Protein AF-A0A936DSY9-F1 (afdb_monomer_lite)

Structure (mmCIF, N/CA/C/O backbone):
data_AF-A0A936DSY9-F1
#
_entry.id   AF-A0A936DSY9-F1
#
loop_
_atom_site.group_PDB
_atom_site.id
_atom_site.type_symbol
_atom_site.label_atom_id
_at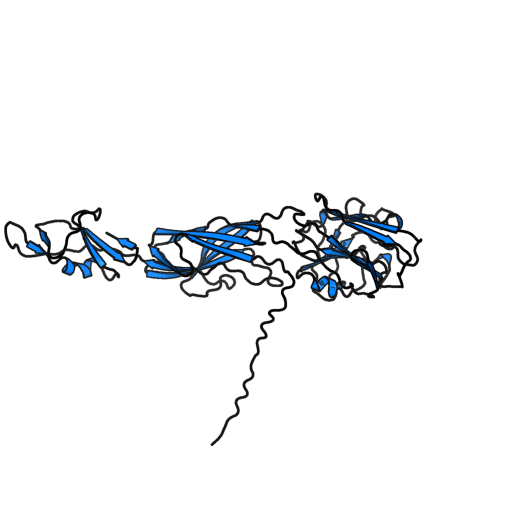om_site.label_alt_id
_atom_site.label_comp_id
_atom_site.label_asym_id
_atom_site.label_entity_id
_atom_site.label_seq_id
_atom_site.pdbx_PDB_ins_code
_atom_site.Cartn_x
_atom_site.Cartn_y
_atom_site.Cartn_z
_atom_site.occupancy
_atom_site.B_iso_or_equiv
_atom_site.auth_seq_id
_atom_site.auth_comp_id
_atom_site.auth_asym_id
_atom_site.auth_atom_id
_atom_site.pdbx_PDB_model_num
ATOM 1 N N . MET A 1 1 ? 19.346 -49.572 32.096 1.00 41.59 1 MET A N 1
ATOM 2 C CA . MET A 1 1 ? 20.393 -48.886 31.308 1.00 41.59 1 MET A CA 1
ATOM 3 C C . MET A 1 1 ? 20.051 -49.030 29.837 1.00 41.59 1 MET A C 1
ATOM 5 O O . MET A 1 1 ? 20.221 -50.113 29.309 1.00 41.59 1 MET A O 1
ATOM 9 N N . ASN A 1 2 ? 19.496 -47.989 29.218 1.00 27.02 2 ASN A N 1
ATOM 10 C CA . ASN A 1 2 ? 19.460 -47.823 27.763 1.00 27.02 2 ASN A CA 1
ATOM 11 C C . ASN A 1 2 ? 19.141 -46.353 27.474 1.00 27.02 2 ASN A C 1
ATOM 13 O O . ASN A 1 2 ? 18.031 -45.888 27.719 1.00 27.02 2 ASN A O 1
ATOM 17 N N . LYS A 1 3 ? 20.162 -45.613 27.033 1.00 30.84 3 LYS A N 1
ATOM 18 C CA . LYS A 1 3 ? 20.042 -44.247 26.521 1.00 30.84 3 LYS A CA 1
ATOM 19 C C . LYS A 1 3 ? 19.542 -44.349 25.081 1.00 30.84 3 LYS A C 1
ATOM 21 O O . LYS A 1 3 ? 20.312 -44.704 24.194 1.00 30.84 3 LYS A O 1
ATOM 26 N N . ALA A 1 4 ? 18.264 -44.059 24.860 1.00 30.30 4 ALA A N 1
ATOM 27 C CA . ALA A 1 4 ? 17.737 -43.843 23.520 1.00 30.30 4 ALA A CA 1
ATOM 28 C C . ALA A 1 4 ? 18.058 -42.402 23.097 1.00 30.30 4 ALA A C 1
ATOM 30 O O . ALA A 1 4 ? 17.577 -41.435 23.682 1.00 30.30 4 ALA A O 1
ATOM 31 N N . SER A 1 5 ? 18.941 -42.297 22.109 1.00 33.62 5 SER A N 1
ATOM 32 C CA . SER A 1 5 ? 19.275 -41.085 21.368 1.00 33.62 5 SER A CA 1
ATOM 33 C C . SER A 1 5 ? 18.053 -40.625 20.572 1.00 33.62 5 SER A C 1
ATOM 35 O O . SER A 1 5 ? 17.686 -41.264 19.587 1.00 33.62 5 SER A O 1
ATOM 37 N N . LEU A 1 6 ? 17.421 -39.527 20.994 1.00 28.02 6 LEU A N 1
ATOM 38 C CA . LEU A 1 6 ? 16.444 -38.814 20.179 1.00 28.02 6 LEU A CA 1
ATOM 39 C C . LEU A 1 6 ? 17.158 -37.622 19.539 1.00 28.02 6 LEU A C 1
ATOM 41 O O . LEU A 1 6 ? 17.503 -36.643 20.200 1.00 28.02 6 LEU A O 1
ATOM 45 N N . ARG A 1 7 ? 17.446 -37.760 18.242 1.00 30.64 7 ARG A N 1
ATOM 46 C CA . ARG A 1 7 ? 18.032 -36.718 17.400 1.00 30.64 7 ARG A CA 1
ATOM 47 C C . ARG A 1 7 ? 17.048 -35.556 17.282 1.00 30.64 7 ARG A C 1
ATOM 49 O O . ARG A 1 7 ? 16.055 -35.652 16.564 1.00 30.64 7 ARG A O 1
ATOM 56 N N . LEU A 1 8 ? 17.363 -34.471 17.981 1.00 27.38 8 LEU A N 1
ATOM 57 C CA . LEU A 1 8 ? 16.719 -33.170 17.874 1.00 27.38 8 LEU A CA 1
ATOM 58 C C . LEU A 1 8 ? 16.980 -32.611 16.463 1.00 27.38 8 LEU A C 1
ATOM 60 O O . LEU A 1 8 ? 18.013 -31.997 16.209 1.00 27.38 8 LEU A O 1
ATOM 64 N N . HIS A 1 9 ? 16.071 -32.871 15.523 1.00 28.95 9 HIS A N 1
ATOM 65 C CA . HIS A 1 9 ? 16.016 -32.114 14.275 1.00 28.95 9 HIS A CA 1
ATOM 66 C C . HIS A 1 9 ? 15.404 -30.759 14.617 1.00 28.95 9 HIS A C 1
ATOM 68 O O . HIS A 1 9 ? 14.187 -30.586 14.610 1.00 28.95 9 HIS A O 1
ATOM 74 N N . GLY A 1 10 ? 16.271 -29.822 15.000 1.00 27.38 10 GLY A N 1
ATOM 75 C CA . GLY A 1 10 ? 15.925 -28.415 15.080 1.00 27.38 10 GLY A CA 1
ATOM 76 C C . GLY A 1 10 ? 15.541 -27.939 13.687 1.00 27.38 10 GLY A C 1
ATOM 77 O O . GLY A 1 10 ? 16.406 -27.712 12.845 1.00 27.38 10 GLY A O 1
ATOM 78 N N . VAL A 1 11 ? 14.239 -27.810 13.445 1.00 31.84 11 VAL A N 1
ATOM 79 C CA . VAL A 1 11 ? 13.719 -26.967 12.372 1.00 31.84 11 VAL A CA 1
ATOM 80 C C . VAL A 1 11 ? 14.022 -25.538 12.805 1.00 31.84 11 VAL A C 1
ATOM 82 O O . VAL A 1 11 ? 13.251 -24.896 13.512 1.00 31.84 11 VAL A O 1
ATOM 85 N N . LEU A 1 12 ? 15.219 -25.080 12.446 1.00 28.94 12 LEU A N 1
ATOM 86 C CA . LEU A 1 12 ? 15.565 -23.673 12.423 1.00 28.94 12 LEU A CA 1
ATOM 87 C C . LEU A 1 12 ? 14.699 -23.067 11.315 1.00 28.94 12 LEU A C 1
ATOM 89 O O . LEU A 1 12 ? 15.080 -23.069 10.146 1.00 28.94 12 LEU A O 1
ATOM 93 N N . LEU A 1 13 ? 13.490 -22.629 11.671 1.00 31.45 13 LEU A N 1
ATOM 94 C CA . LEU A 1 13 ? 12.729 -21.711 10.841 1.00 31.45 13 LEU A CA 1
ATOM 95 C C . LEU A 1 13 ? 13.566 -20.434 10.819 1.00 31.45 13 LEU A C 1
ATOM 97 O O . LEU A 1 13 ? 13.532 -19.633 11.752 1.00 31.45 13 LEU A O 1
ATOM 101 N N . ALA A 1 14 ? 14.430 -20.334 9.812 1.00 30.66 14 ALA A N 1
ATOM 102 C CA . ALA A 1 14 ? 15.178 -19.135 9.524 1.00 30.66 14 ALA A CA 1
ATOM 103 C C . ALA A 1 14 ? 14.141 -18.036 9.304 1.00 30.66 14 ALA A C 1
ATOM 105 O O . ALA A 1 14 ? 13.498 -17.964 8.258 1.00 30.66 14 ALA A O 1
ATOM 106 N N . MET A 1 15 ? 13.952 -17.215 10.334 1.00 35.59 15 MET A N 1
ATOM 107 C CA . MET A 1 15 ? 13.398 -15.886 10.201 1.00 35.59 15 MET A CA 1
ATOM 108 C C . MET A 1 15 ? 14.385 -15.142 9.305 1.00 35.59 15 MET A C 1
ATOM 110 O O . MET A 1 15 ? 15.355 -14.542 9.764 1.00 35.59 15 MET A O 1
ATOM 114 N N . LEU A 1 16 ? 14.176 -15.280 7.998 1.00 33.53 16 LEU A N 1
ATOM 115 C CA . LEU A 1 16 ? 14.675 -14.371 6.987 1.00 33.53 16 LEU A CA 1
ATOM 116 C C . LEU A 1 16 ? 13.993 -13.031 7.268 1.00 33.53 16 LEU A C 1
ATOM 118 O O . LEU A 1 16 ? 13.061 -12.624 6.590 1.00 33.53 16 LEU A O 1
ATOM 122 N N . CYS A 1 17 ? 14.482 -12.331 8.290 1.00 34.50 17 CYS A N 1
ATOM 123 C CA . CYS A 1 17 ? 14.543 -10.883 8.259 1.00 34.50 17 CYS A CA 1
ATOM 124 C C . CYS A 1 17 ? 15.627 -10.550 7.225 1.00 34.50 17 CYS A C 1
ATOM 126 O O . CYS A 1 17 ? 16.762 -10.202 7.549 1.00 34.50 17 CYS A O 1
ATOM 128 N N . SER A 1 18 ? 15.323 -10.832 5.957 1.00 33.12 18 SER A N 1
ATOM 129 C CA . SER A 1 18 ? 16.120 -10.368 4.840 1.00 33.12 18 SER A CA 1
ATOM 130 C C . SER A 1 18 ? 15.945 -8.864 4.832 1.00 33.12 18 SER A C 1
ATOM 132 O O . SER A 1 18 ? 14.832 -8.394 4.610 1.00 33.12 18 SER A O 1
ATOM 134 N N . LEU A 1 19 ? 17.028 -8.162 5.175 1.00 34.31 19 LEU A N 1
ATOM 135 C CA . LEU A 1 19 ? 17.353 -6.798 4.762 1.00 34.31 19 LEU A CA 1
ATOM 136 C C . LEU A 1 19 ? 16.229 -6.200 3.922 1.00 34.31 19 LEU A C 1
ATOM 138 O O . LEU A 1 19 ? 16.101 -6.553 2.750 1.00 34.31 19 LEU A O 1
ATOM 142 N N . ALA A 1 20 ? 15.390 -5.377 4.551 1.00 36.66 20 ALA A N 1
ATOM 143 C CA . ALA A 1 20 ? 14.335 -4.663 3.863 1.00 36.66 20 ALA A CA 1
ATOM 144 C C . ALA A 1 20 ? 14.979 -3.878 2.714 1.00 36.66 20 ALA A C 1
ATOM 146 O O . ALA A 1 20 ? 15.530 -2.795 2.906 1.00 36.66 20 ALA A O 1
ATOM 147 N N . VAL A 1 21 ? 14.913 -4.434 1.501 1.00 43.06 21 VAL A N 1
ATOM 148 C CA . VAL A 1 21 ? 14.758 -3.617 0.301 1.00 43.06 21 VAL A CA 1
ATOM 149 C C . VAL A 1 21 ? 13.649 -2.649 0.681 1.00 43.06 21 VAL A C 1
ATOM 151 O O . VAL A 1 21 ? 12.639 -3.115 1.206 1.00 43.06 21 VAL A O 1
ATOM 154 N N . ASN A 1 22 ? 13.882 -1.339 0.552 1.00 47.81 22 ASN A N 1
ATOM 155 C CA . ASN A 1 22 ? 12.939 -0.276 0.910 1.00 47.81 22 ASN A CA 1
ATOM 156 C C . ASN A 1 22 ? 11.610 -0.496 0.169 1.00 47.81 22 ASN A C 1
ATOM 158 O O . ASN A 1 22 ? 11.364 0.128 -0.855 1.00 47.81 22 ASN A O 1
ATOM 162 N N . ALA A 1 23 ? 10.786 -1.433 0.620 1.00 52.22 23 ALA A N 1
ATOM 163 C CA . ALA A 1 23 ? 9.536 -1.805 0.004 1.00 52.22 23 ALA A CA 1
ATOM 164 C C . ALA A 1 23 ? 8.496 -0.801 0.484 1.00 52.22 23 ALA A C 1
ATOM 166 O O . ALA A 1 23 ? 8.437 -0.463 1.665 1.00 52.22 23 ALA A O 1
ATOM 167 N N . GLN A 1 24 ? 7.687 -0.302 -0.446 1.00 72.69 24 GLN A N 1
ATOM 168 C CA . GLN A 1 24 ? 6.546 0.541 -0.124 1.00 72.69 24 GLN A CA 1
ATOM 169 C C . GLN A 1 24 ? 5.427 -0.333 0.445 1.00 72.69 24 GLN A C 1
ATOM 171 O O . GLN A 1 24 ? 4.470 -0.676 -0.252 1.00 72.69 24 GLN A O 1
ATOM 176 N N . CYS A 1 25 ? 5.581 -0.742 1.697 1.00 86.44 25 CYS A N 1
ATOM 177 C CA . CYS A 1 25 ? 4.521 -1.426 2.406 1.00 86.44 25 CYS A CA 1
ATOM 178 C C . CYS A 1 25 ? 3.655 -0.420 3.154 1.00 86.44 25 CYS A C 1
ATOM 180 O O . CYS A 1 25 ? 4.200 0.501 3.766 1.00 86.44 25 CYS A O 1
ATOM 182 N N . PRO A 1 26 ? 2.318 -0.567 3.080 1.00 92.00 26 PRO A N 1
ATOM 183 C CA . PRO A 1 26 ? 1.427 0.143 3.978 1.00 92.00 26 PRO A CA 1
ATOM 184 C C . PRO A 1 26 ? 1.888 -0.070 5.417 1.00 92.00 26 PRO A C 1
ATOM 186 O O . PRO A 1 26 ? 2.198 -1.196 5.789 1.00 92.00 26 PRO A O 1
ATOM 189 N N . ASP A 1 27 ? 1.922 0.995 6.203 1.00 92.06 27 ASP A N 1
ATOM 190 C CA . ASP A 1 27 ? 2.411 0.957 7.578 1.00 92.06 27 ASP A CA 1
ATOM 191 C C . ASP A 1 27 ? 1.460 1.747 8.476 1.00 92.06 27 ASP A C 1
ATOM 193 O O . ASP A 1 27 ? 1.184 2.928 8.227 1.00 92.06 27 ASP A O 1
ATOM 197 N N . ILE A 1 28 ? 0.925 1.098 9.509 1.00 94.00 28 ILE A N 1
ATOM 198 C CA . ILE A 1 28 ? 0.109 1.751 10.533 1.00 94.00 28 ILE A CA 1
ATOM 199 C C . ILE A 1 28 ? 1.048 2.227 11.639 1.00 94.00 28 ILE A C 1
ATOM 201 O O . ILE A 1 28 ? 1.514 1.455 12.468 1.00 94.00 28 ILE A O 1
ATOM 205 N N . THR A 1 29 ? 1.277 3.535 11.691 1.00 93.44 29 THR A N 1
ATOM 206 C CA . THR A 1 29 ? 2.273 4.124 12.595 1.00 93.44 29 THR A CA 1
ATOM 207 C C . THR A 1 29 ? 1.708 4.541 13.945 1.00 93.44 29 THR A C 1
ATOM 209 O O . THR A 1 29 ? 2.458 4.736 14.899 1.00 93.44 29 THR A O 1
ATOM 212 N N . GLU A 1 30 ? 0.391 4.726 14.044 1.00 93.62 30 GLU A N 1
ATOM 213 C CA . GLU A 1 30 ? -0.257 5.135 15.287 1.00 93.62 30 GLU A CA 1
ATOM 214 C C . GLU A 1 30 ? -1.706 4.644 15.337 1.00 93.62 30 GLU A C 1
ATOM 216 O O . GLU A 1 30 ? -2.474 4.879 14.404 1.00 93.62 30 GLU A O 1
ATOM 221 N N . THR A 1 31 ? -2.096 4.045 16.466 1.00 95.75 31 THR A N 1
ATOM 222 C CA . THR A 1 31 ? -3.494 3.777 16.834 1.00 95.75 31 THR A CA 1
ATOM 223 C C . THR A 1 31 ? -3.786 4.430 18.185 1.00 95.75 31 THR A C 1
ATOM 225 O O . THR A 1 31 ? -3.015 4.291 19.132 1.00 95.75 31 THR A O 1
ATOM 228 N N . LYS A 1 32 ? -4.904 5.150 18.292 1.00 96.62 32 LYS A N 1
ATOM 229 C CA . LYS A 1 32 ? -5.374 5.794 19.525 1.00 96.62 32 LYS A CA 1
ATOM 230 C C . LYS A 1 32 ? -6.838 5.486 19.763 1.00 96.62 32 LYS A C 1
ATOM 232 O O . LYS A 1 32 ? -7.622 5.403 18.823 1.00 96.62 32 LYS A O 1
ATOM 237 N N . THR A 1 33 ? -7.210 5.393 21.033 1.00 98.12 33 THR A N 1
ATOM 238 C CA . THR A 1 33 ? -8.585 5.125 21.459 1.00 98.12 33 THR A CA 1
ATOM 239 C C . THR A 1 33 ? -9.084 6.192 22.426 1.00 98.12 33 THR A C 1
ATOM 241 O O . THR A 1 33 ? -8.315 6.764 23.200 1.00 98.12 33 THR A O 1
ATOM 244 N N . THR A 1 34 ? -10.380 6.496 22.360 1.00 97.31 34 THR A N 1
ATOM 245 C CA . THR A 1 34 ? -11.088 7.307 23.356 1.00 97.31 34 THR A CA 1
ATOM 246 C C . THR A 1 34 ? -12.370 6.578 23.779 1.00 97.31 34 THR A C 1
ATOM 248 O O . THR A 1 34 ? -13.248 6.393 22.932 1.00 97.31 34 THR A O 1
ATOM 251 N N . PRO A 1 35 ? -12.503 6.168 25.058 1.00 96.38 35 PRO A N 1
ATOM 252 C CA . PRO A 1 35 ? -11.491 6.247 26.126 1.00 96.38 35 PRO A CA 1
ATOM 253 C C . PRO A 1 35 ? -10.228 5.426 25.802 1.00 96.38 35 PRO A C 1
ATOM 255 O O . PRO A 1 35 ? -10.233 4.636 24.862 1.00 96.38 35 PRO A O 1
ATOM 258 N N . ASN A 1 3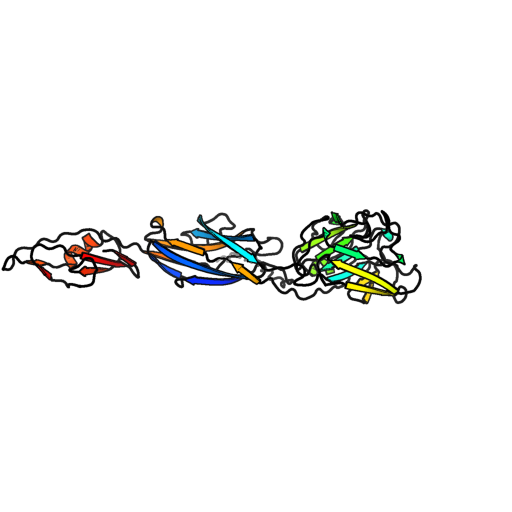6 ? -9.133 5.639 26.544 1.00 96.31 36 ASN A N 1
ATOM 259 C CA . ASN A 1 36 ? -7.889 4.907 26.290 1.00 96.31 36 ASN A CA 1
ATOM 260 C C . ASN A 1 36 ? -8.050 3.425 26.666 1.00 96.31 36 ASN A C 1
ATOM 262 O O . ASN A 1 36 ? -8.157 3.085 27.843 1.00 96.31 36 ASN A O 1
ATOM 266 N N . CYS A 1 37 ? -8.051 2.574 25.649 1.00 95.31 37 CYS A N 1
ATOM 267 C CA . CYS A 1 37 ? -8.290 1.138 25.708 1.00 95.31 37 CYS A CA 1
ATOM 268 C C . CYS A 1 37 ? -7.141 0.321 25.116 1.00 95.31 37 CYS A C 1
ATOM 270 O O . CYS A 1 37 ? -7.332 -0.846 24.796 1.00 95.31 37 CYS A O 1
ATOM 272 N N . IL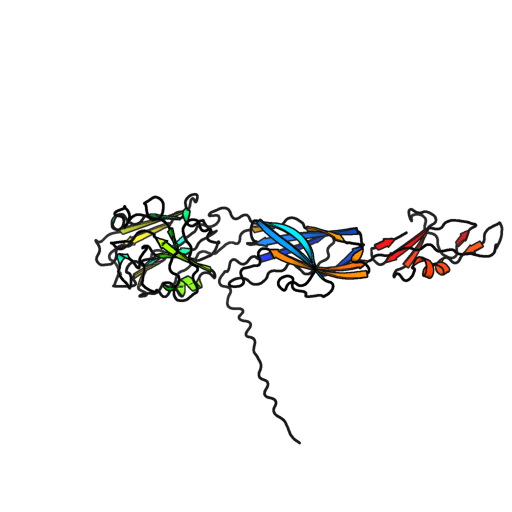E A 1 38 ? -5.954 0.912 24.956 1.00 92.94 38 ILE A N 1
ATOM 273 C CA . ILE A 1 38 ? -4.764 0.192 24.491 1.00 92.94 38 ILE A CA 1
ATOM 274 C C . ILE A 1 38 ? -3.857 -0.089 25.705 1.00 92.94 38 ILE A C 1
ATOM 276 O O . ILE A 1 38 ? -3.405 0.865 26.344 1.00 92.94 38 ILE A O 1
ATOM 280 N N . PRO A 1 39 ? -3.583 -1.365 26.053 1.00 92.50 39 PRO A N 1
ATOM 281 C CA . PRO A 1 39 ? -4.077 -2.582 25.397 1.00 92.50 39 PRO A CA 1
ATOM 282 C C . PRO A 1 39 ? -5.480 -3.008 25.861 1.00 92.50 39 PRO A C 1
ATOM 284 O O . PRO A 1 39 ? -6.090 -3.861 25.220 1.00 92.50 39 PRO A O 1
ATOM 287 N N . SER A 1 40 ? -5.991 -2.463 26.975 1.00 96.06 40 SER A N 1
ATOM 288 C CA . SER A 1 40 ? -7.314 -2.841 27.475 1.00 96.06 40 SER A CA 1
ATOM 289 C C . SER A 1 40 ? -8.040 -1.768 28.280 1.00 96.06 40 SER A C 1
ATOM 291 O O . SER A 1 40 ? -7.398 -0.949 28.936 1.00 96.06 40 SER A O 1
ATOM 293 N N . CYS A 1 41 ? -9.372 -1.835 28.316 1.00 95.50 41 CYS A N 1
ATOM 294 C CA . CYS A 1 41 ? -10.219 -1.042 29.214 1.00 95.50 41 CYS A CA 1
ATOM 295 C C . CYS A 1 41 ? -11.524 -1.775 29.574 1.00 95.50 41 CYS A C 1
ATOM 297 O O . CYS A 1 41 ? -11.846 -2.830 29.026 1.00 95.50 41 CYS A O 1
ATOM 299 N N . GLU A 1 42 ? -12.294 -1.181 30.484 1.00 95.19 42 GLU A N 1
ATOM 300 C CA . GLU A 1 42 ? -13.666 -1.584 30.788 1.00 95.19 42 GLU A CA 1
ATOM 301 C C . GLU A 1 42 ? -14.656 -0.596 30.154 1.00 95.19 42 GLU A C 1
ATOM 303 O O . GLU A 1 42 ? -14.433 0.615 30.199 1.00 95.19 42 GLU A O 1
ATOM 308 N N . LEU A 1 43 ? -15.740 -1.106 29.561 1.00 95.44 43 LEU A N 1
ATOM 309 C CA . LEU A 1 43 ? -16.809 -0.307 28.958 1.00 95.44 43 LEU A CA 1
ATOM 310 C C . LEU A 1 43 ? -18.187 -0.843 29.348 1.00 95.44 43 LEU A C 1
ATOM 312 O O . LEU A 1 43 ? -18.373 -2.034 29.582 1.00 95.44 43 LEU A O 1
ATOM 316 N N . CYS A 1 44 ? -19.182 0.038 29.346 1.00 93.81 44 CYS A N 1
ATOM 317 C CA . CYS A 1 44 ? -20.573 -0.338 29.576 1.00 93.81 44 CYS A CA 1
ATOM 318 C C . CYS A 1 44 ? -21.297 -0.614 28.257 1.00 93.81 44 CYS A C 1
ATOM 320 O O . CYS A 1 44 ? -20.959 -0.027 27.224 1.00 93.81 44 CYS A O 1
ATOM 322 N N . SER A 1 45 ? -22.360 -1.421 28.291 1.00 92.31 45 SER A N 1
ATOM 323 C CA . SER A 1 45 ? -23.325 -1.459 27.181 1.00 92.31 45 SER A CA 1
ATOM 324 C C . SER A 1 45 ? -23.853 -0.051 26.872 1.00 92.31 45 SER A C 1
ATOM 326 O O . SER A 1 45 ? -24.176 0.718 27.777 1.00 92.31 45 SER A O 1
ATOM 328 N N . GLY A 1 46 ? -23.920 0.303 25.587 1.00 92.81 46 GLY A N 1
ATOM 329 C CA . GLY A 1 46 ? -24.249 1.652 25.115 1.00 92.81 46 GLY A CA 1
ATOM 330 C C . GLY A 1 46 ? -23.101 2.665 25.221 1.00 92.81 46 GLY A C 1
ATOM 331 O O . GLY A 1 46 ? -23.222 3.775 24.699 1.00 92.81 46 GLY A O 1
ATOM 332 N N . GLY A 1 47 ? -21.980 2.296 25.851 1.00 94.69 47 GLY A N 1
ATOM 333 C CA . GLY A 1 47 ? -20.749 3.080 25.850 1.00 94.69 47 GLY A CA 1
ATOM 334 C C . GLY A 1 47 ? -20.192 3.252 24.437 1.00 94.69 47 GLY A C 1
ATOM 335 O O . GLY A 1 47 ? -20.481 2.460 23.537 1.00 94.69 47 GLY A O 1
ATOM 336 N N . LYS A 1 48 ? -19.393 4.301 24.233 1.00 96.06 48 LYS A N 1
ATOM 337 C CA . LYS A 1 48 ? -18.772 4.604 22.940 1.00 96.06 48 LYS A CA 1
ATOM 338 C C . LYS A 1 48 ? -17.270 4.356 22.994 1.00 96.06 48 LYS A C 1
ATOM 340 O O . LYS A 1 48 ? -16.616 4.775 23.944 1.00 96.06 48 LYS A O 1
ATOM 345 N N . LEU A 1 49 ? -16.751 3.727 21.948 1.00 97.62 49 LEU A N 1
ATOM 346 C CA . LEU A 1 49 ? -15.332 3.587 21.660 1.00 97.62 49 LEU A CA 1
ATOM 347 C C . LEU A 1 49 ? -15.044 4.314 20.347 1.00 97.62 49 LEU A C 1
ATOM 349 O O . LEU A 1 49 ? -15.596 3.959 19.308 1.00 97.62 49 LEU A O 1
ATOM 353 N N . ASN A 1 50 ? -14.184 5.323 20.403 1.00 98.25 50 ASN A N 1
ATOM 354 C CA . ASN A 1 50 ? -13.651 5.990 19.223 1.00 98.25 50 ASN A CA 1
ATOM 355 C C . ASN A 1 50 ? -12.221 5.498 18.968 1.00 98.25 50 ASN A C 1
ATOM 357 O O . ASN A 1 50 ? -11.405 5.518 19.890 1.00 98.25 50 ASN A O 1
ATOM 361 N N . ILE A 1 51 ? -11.912 5.072 17.742 1.00 98.12 51 ILE A N 1
ATOM 362 C CA . ILE A 1 51 ? -10.563 4.677 17.315 1.00 98.12 51 ILE A CA 1
ATOM 363 C C . ILE A 1 51 ? -10.088 5.641 16.229 1.00 98.12 51 ILE A C 1
ATOM 365 O O . ILE A 1 51 ? -10.767 5.849 15.225 1.00 98.12 51 ILE A O 1
ATOM 369 N N . THR A 1 52 ? -8.904 6.216 16.409 1.00 97.38 52 THR A N 1
ATOM 370 C CA . THR A 1 52 ? -8.229 7.042 15.401 1.00 97.38 52 THR A CA 1
ATOM 371 C C . THR A 1 52 ? -6.886 6.430 15.056 1.00 97.38 52 THR A C 1
ATOM 373 O O . THR A 1 52 ? -6.242 5.816 15.905 1.00 97.38 52 THR A O 1
ATOM 376 N N . LEU A 1 53 ? -6.463 6.588 13.806 1.00 94.88 53 LEU A N 1
ATOM 377 C CA . LEU A 1 53 ? -5.198 6.038 13.344 1.00 94.88 53 LEU A CA 1
ATOM 378 C C . LEU A 1 53 ? -4.543 6.910 12.278 1.00 94.88 53 LEU A C 1
ATOM 380 O O . LEU A 1 53 ? -5.196 7.709 11.598 1.00 94.88 53 LEU A O 1
ATOM 384 N N . LYS A 1 54 ? -3.232 6.738 12.149 1.00 92.88 54 LYS A N 1
ATOM 385 C CA . LYS A 1 54 ? -2.405 7.320 11.094 1.00 92.88 54 LYS A CA 1
ATOM 386 C C . LYS A 1 54 ? -1.493 6.243 10.534 1.00 92.88 54 LYS A C 1
ATOM 388 O O . LYS A 1 54 ? -1.204 5.251 11.200 1.00 92.88 54 LYS A O 1
ATOM 393 N N . GLY A 1 55 ? -1.043 6.459 9.310 1.00 94.44 55 GLY A N 1
ATOM 394 C CA . GLY A 1 55 ? -0.134 5.537 8.659 1.00 94.44 55 GLY A CA 1
ATOM 395 C C . GLY A 1 55 ? 0.548 6.152 7.457 1.00 94.44 55 GLY A C 1
ATOM 396 O O . GLY A 1 55 ? 0.337 7.322 7.126 1.00 94.44 55 GLY A O 1
ATOM 397 N N . ASN A 1 56 ? 1.352 5.333 6.803 1.00 93.38 56 ASN A N 1
ATOM 398 C CA . ASN A 1 56 ? 2.064 5.661 5.587 1.00 93.38 56 ASN A CA 1
ATOM 399 C C . ASN A 1 56 ? 1.705 4.656 4.493 1.00 93.38 56 ASN A C 1
ATOM 401 O O . ASN A 1 56 ? 1.490 3.484 4.781 1.00 93.38 56 ASN A O 1
ATOM 405 N N . ASP A 1 57 ? 1.610 5.128 3.249 1.00 92.69 57 ASP A N 1
ATOM 406 C CA . ASP A 1 57 ? 1.303 4.324 2.060 1.00 92.69 57 ASP A CA 1
ATOM 407 C C . ASP A 1 57 ? 0.084 3.398 2.203 1.00 92.69 57 ASP A C 1
ATOM 409 O O . ASP A 1 57 ? -0.027 2.376 1.527 1.00 92.69 57 ASP A O 1
ATOM 413 N N . LEU A 1 58 ? -0.876 3.777 3.050 1.00 93.94 58 LEU A N 1
ATOM 414 C CA . LEU A 1 58 ? -2.139 3.065 3.142 1.00 93.94 58 LEU A CA 1
ATOM 415 C C . LEU A 1 58 ? -2.887 3.209 1.801 1.00 93.94 58 LEU A C 1
ATOM 417 O O . LEU A 1 58 ? -2.755 4.240 1.128 1.00 93.94 58 LEU A O 1
ATOM 421 N N . PRO A 1 59 ? -3.679 2.213 1.372 1.00 92.19 59 PRO A N 1
ATOM 422 C CA . PRO A 1 59 ? -4.332 2.249 0.069 1.00 92.19 59 PRO A CA 1
ATOM 423 C C . PRO A 1 59 ? -5.348 3.398 0.003 1.00 92.19 59 PRO A C 1
ATOM 425 O O . PRO A 1 59 ? -6.358 3.386 0.706 1.00 92.19 59 PRO A O 1
ATOM 428 N N . HIS A 1 60 ? -5.095 4.392 -0.856 1.00 92.06 60 HIS A N 1
ATOM 429 C CA . HIS A 1 60 ? -6.035 5.489 -1.107 1.00 92.06 60 HIS A CA 1
ATOM 430 C C . HIS A 1 60 ? -7.386 4.931 -1.590 1.00 92.06 60 HIS A C 1
ATOM 432 O O . HIS A 1 60 ? -7.409 4.045 -2.442 1.00 92.06 60 HIS A O 1
ATOM 438 N N . ASN A 1 61 ? -8.503 5.437 -1.053 1.00 93.25 61 ASN A N 1
ATOM 439 C CA . ASN A 1 61 ? -9.861 4.895 -1.251 1.00 93.25 61 ASN A CA 1
ATOM 440 C C . ASN A 1 61 ? -10.075 3.460 -0.728 1.00 93.25 61 ASN A C 1
ATOM 442 O O . ASN A 1 61 ? -11.150 2.887 -0.918 1.00 93.25 61 ASN A O 1
ATOM 446 N N . GLY A 1 62 ? -9.083 2.890 -0.043 1.00 95.94 62 GLY A N 1
ATOM 447 C CA . GLY A 1 62 ? -9.232 1.682 0.751 1.00 95.94 62 GLY A CA 1
ATOM 448 C C . GLY A 1 62 ? -9.934 1.952 2.081 1.00 95.94 62 GLY A C 1
ATOM 449 O O . GLY A 1 62 ? -10.423 3.052 2.366 1.00 95.94 62 GLY A O 1
ATOM 450 N N . LYS A 1 63 ? -9.983 0.920 2.917 1.00 98.00 63 LYS A N 1
ATOM 451 C CA . LYS A 1 63 ? -10.627 0.929 4.225 1.00 98.00 63 LYS A CA 1
ATOM 452 C C . LYS A 1 63 ? -9.766 0.258 5.281 1.00 98.00 63 LYS A C 1
ATOM 454 O O . LYS A 1 63 ? -8.990 -0.643 4.975 1.00 98.00 63 LYS A O 1
ATOM 459 N N . ILE A 1 64 ? -9.977 0.661 6.529 1.00 98.38 64 ILE A N 1
ATOM 460 C CA . ILE A 1 64 ? -9.708 -0.205 7.675 1.00 98.38 64 ILE A CA 1
ATOM 461 C C . ILE A 1 64 ? -11.014 -0.899 8.015 1.00 98.38 64 ILE A C 1
ATOM 463 O O . ILE A 1 64 ? -12.008 -0.233 8.310 1.00 98.38 64 ILE A O 1
ATOM 467 N N . ASP A 1 65 ? -11.013 -2.223 7.957 1.00 98.56 65 ASP A N 1
ATOM 468 C CA . ASP A 1 65 ? -12.126 -3.051 8.395 1.00 98.56 65 ASP A CA 1
ATOM 469 C C . ASP A 1 65 ? -11.845 -3.532 9.819 1.00 98.56 65 ASP A C 1
ATOM 471 O O . ASP A 1 65 ? -10.863 -4.233 10.052 1.00 98.56 65 ASP A O 1
ATOM 475 N N . TYR A 1 66 ? -12.704 -3.155 10.764 1.00 98.62 66 TYR A N 1
ATOM 476 C CA . TYR A 1 66 ? -12.595 -3.571 12.159 1.00 98.62 66 TYR A CA 1
ATOM 477 C C . TYR A 1 66 ? -13.391 -4.840 12.411 1.00 98.62 66 TYR A C 1
ATOM 479 O O . TYR A 1 66 ? -14.547 -4.962 11.990 1.00 98.62 66 TYR A O 1
ATOM 487 N N . TYR A 1 67 ? -12.779 -5.755 13.150 1.00 98.75 67 TYR A N 1
ATOM 488 C CA . TYR A 1 67 ? -13.361 -7.020 13.563 1.00 98.75 67 TYR A CA 1
ATOM 489 C C . TYR A 1 67 ? -13.276 -7.165 15.074 1.00 98.75 67 TYR A C 1
ATOM 491 O O . TYR A 1 67 ? -12.399 -6.577 15.707 1.00 98.75 67 TYR A O 1
ATOM 499 N N . ALA A 1 68 ? -14.172 -7.972 15.630 1.00 98.44 68 ALA A N 1
ATOM 500 C CA . ALA A 1 68 ? -14.152 -8.348 17.030 1.00 98.44 68 ALA A CA 1
ATOM 501 C C . ALA A 1 68 ? -14.367 -9.851 17.217 1.00 98.44 68 ALA A C 1
ATOM 503 O O . ALA A 1 68 ? -15.158 -10.464 16.495 1.00 98.44 68 ALA A O 1
ATOM 504 N N . ASP A 1 69 ? -13.703 -10.425 18.214 1.00 98.44 69 ASP A N 1
ATOM 505 C CA . ASP A 1 69 ? -13.891 -11.812 18.642 1.00 98.44 69 ASP A CA 1
ATOM 506 C C . ASP A 1 69 ? -13.664 -11.930 20.156 1.00 98.44 69 ASP A C 1
ATOM 508 O O . ASP A 1 69 ? -13.000 -11.095 20.765 1.00 98.44 69 ASP A O 1
ATOM 512 N N . VAL A 1 70 ? -14.223 -12.967 20.774 1.00 97.56 70 VAL A N 1
ATOM 513 C CA . VAL A 1 70 ? -13.954 -13.310 22.180 1.00 97.56 70 VAL A CA 1
ATOM 514 C C . VAL A 1 70 ? -12.638 -14.079 22.340 1.00 97.56 70 VAL A C 1
ATOM 516 O O . VAL A 1 70 ? -12.087 -14.153 23.436 1.00 97.56 70 VAL A O 1
ATOM 519 N N . ASN A 1 71 ? -12.129 -14.667 21.254 1.00 96.69 71 ASN A N 1
ATOM 520 C CA . ASN A 1 71 ? -10.857 -15.372 21.222 1.00 96.69 71 ASN A CA 1
ATOM 521 C C . ASN A 1 71 ? -9.726 -14.388 20.912 1.00 96.69 71 ASN A C 1
ATOM 523 O O . ASN A 1 71 ? -9.633 -13.865 19.801 1.00 96.69 71 ASN A O 1
ATOM 527 N N . ALA A 1 72 ? -8.842 -14.168 21.881 1.00 95.00 72 ALA A N 1
ATOM 528 C CA . ALA A 1 72 ? -7.659 -13.339 21.681 1.00 95.00 72 ALA A CA 1
ATOM 529 C C . ALA A 1 72 ? -6.741 -13.919 20.590 1.00 95.00 72 ALA A C 1
ATOM 531 O O . ALA A 1 72 ? -6.565 -15.136 20.486 1.00 95.00 72 ALA A O 1
ATOM 532 N N . GLY A 1 73 ? -6.130 -13.041 19.794 1.00 95.56 73 GLY A N 1
ATOM 533 C CA . GLY A 1 73 ? -5.193 -13.419 18.737 1.00 95.56 73 GLY A CA 1
ATOM 534 C C . GLY A 1 73 ? -5.844 -13.898 17.437 1.00 95.56 73 GLY A C 1
ATOM 535 O O . GLY A 1 73 ? -5.137 -14.406 16.566 1.00 95.56 73 GLY A O 1
ATOM 536 N N . PHE A 1 74 ? -7.159 -13.731 17.268 1.00 98.06 74 PHE A N 1
ATOM 537 C CA . PHE A 1 74 ? -7.833 -14.078 16.017 1.00 98.06 74 PHE A CA 1
ATOM 538 C C . PHE A 1 74 ? -7.273 -13.275 14.824 1.00 98.06 74 PHE A C 1
ATOM 540 O O . PHE A 1 74 ? -6.814 -12.135 14.970 1.00 98.06 74 PHE A O 1
ATOM 547 N N . ASN A 1 75 ? -7.295 -13.867 13.628 1.00 97.56 75 ASN A N 1
ATOM 548 C CA . ASN A 1 75 ? -6.813 -13.249 12.393 1.00 97.56 75 ASN A CA 1
ATOM 549 C C . ASN A 1 75 ? -7.969 -13.009 11.397 1.00 97.56 75 ASN A C 1
ATOM 551 O O . ASN A 1 75 ? -8.413 -13.957 10.737 1.00 97.56 75 ASN A O 1
ATOM 555 N N . PRO A 1 76 ? -8.413 -11.751 11.214 1.00 98.38 76 PRO A N 1
ATOM 556 C CA . PRO A 1 76 ? -9.396 -11.400 10.190 1.00 98.38 76 PRO A CA 1
ATOM 557 C C . PRO A 1 76 ? -9.010 -11.770 8.753 1.00 98.38 76 PRO A C 1
ATOM 559 O O . PRO A 1 76 ? -9.886 -12.146 7.976 1.00 98.38 76 PRO A O 1
ATOM 562 N N . TYR A 1 77 ? -7.724 -11.744 8.378 1.00 97.50 77 TYR A N 1
ATOM 563 C CA . TYR A 1 77 ? -7.295 -12.190 7.044 1.00 97.50 77 TYR A CA 1
ATOM 564 C C . TYR A 1 77 ? -7.474 -13.701 6.835 1.00 97.50 77 TYR A C 1
ATOM 566 O O . TYR A 1 77 ? -7.550 -14.149 5.691 1.00 97.50 77 TYR A O 1
ATOM 574 N N . ALA A 1 78 ? -7.589 -14.479 7.917 1.00 97.19 78 ALA A N 1
ATOM 575 C CA . ALA A 1 78 ? -7.943 -15.898 7.890 1.00 97.19 78 ALA A CA 1
ATOM 576 C C . ALA A 1 78 ? -9.464 -16.143 7.993 1.00 97.19 78 ALA A C 1
ATOM 578 O O . ALA A 1 78 ? -9.893 -17.284 8.158 1.00 97.19 78 ALA A O 1
ATOM 579 N N . GLY A 1 79 ? -10.286 -15.087 7.919 1.00 97.25 79 GLY A N 1
ATOM 580 C CA . GLY A 1 79 ? -11.745 -15.172 8.024 1.00 97.25 79 GLY A CA 1
ATOM 581 C C . GLY A 1 79 ? -12.269 -15.374 9.448 1.00 97.25 79 GLY A C 1
ATOM 582 O O . GLY A 1 79 ? -13.404 -15.815 9.616 1.00 97.25 79 GLY A O 1
ATOM 583 N N . GLN A 1 80 ? -11.452 -15.095 10.467 1.00 98.31 80 GLN A N 1
ATOM 584 C CA . GLN A 1 80 ? -11.851 -15.176 11.875 1.00 98.31 80 GLN A CA 1
ATOM 585 C C . GLN A 1 80 ? -12.439 -13.846 12.368 1.00 98.31 80 GLN A C 1
ATOM 587 O O . GLN A 1 80 ? -12.151 -12.784 11.812 1.00 98.31 80 GLN A O 1
ATOM 592 N N . GLY A 1 81 ? -13.215 -13.891 13.453 1.00 98.00 81 GLY A N 1
ATOM 593 C CA . GLY A 1 81 ? -13.877 -12.718 14.017 1.00 98.00 81 GLY A CA 1
ATOM 594 C C . GLY A 1 81 ? -15.081 -12.229 13.217 1.00 98.00 81 GLY A C 1
ATOM 595 O O . GLY A 1 81 ? -15.348 -12.638 12.086 1.00 98.00 81 GLY A O 1
ATOM 596 N N . VAL A 1 82 ? -15.834 -11.320 13.829 1.00 98.25 82 VAL A N 1
ATOM 597 C CA . VAL A 1 82 ? -17.018 -10.697 13.230 1.00 98.25 82 VAL A CA 1
ATOM 598 C C . VAL A 1 82 ? -16.688 -9.262 12.859 1.00 98.25 82 VAL A C 1
ATOM 600 O O . VAL A 1 82 ? -16.248 -8.488 13.706 1.00 98.25 82 VAL A O 1
ATOM 603 N N . LYS A 1 83 ? -16.926 -8.881 11.600 1.00 98.50 83 LYS A N 1
ATOM 604 C CA . LYS A 1 83 ? -16.752 -7.497 11.147 1.00 98.50 83 LYS A CA 1
ATOM 605 C C . LYS A 1 83 ? -17.747 -6.581 11.863 1.00 98.50 83 LYS A C 1
ATOM 607 O O . LYS A 1 83 ? -18.954 -6.781 11.752 1.00 98.50 83 LYS A O 1
ATOM 612 N N . ILE A 1 84 ? -17.242 -5.561 12.553 1.00 98.38 84 ILE A N 1
ATOM 613 C CA . ILE A 1 84 ? -18.045 -4.585 13.308 1.00 98.38 84 ILE A CA 1
ATOM 614 C C . ILE A 1 84 ? -18.173 -3.234 12.600 1.00 98.38 84 ILE A C 1
ATOM 616 O O . ILE A 1 84 ? -19.049 -2.443 12.939 1.00 98.38 84 ILE A O 1
ATOM 620 N N . GLY A 1 85 ? -17.338 -2.969 11.595 1.00 98.25 85 GLY A N 1
ATOM 621 C CA . GLY A 1 85 ? -17.466 -1.779 10.766 1.00 98.25 85 GLY A CA 1
ATOM 622 C C . GLY A 1 85 ? -16.250 -1.514 9.892 1.00 98.25 85 GLY A C 1
ATOM 623 O O . GLY A 1 85 ? -15.322 -2.320 9.824 1.00 98.25 85 GLY A O 1
ATOM 624 N N . SER A 1 86 ? -16.284 -0.376 9.205 1.00 98.31 86 SER A N 1
ATOM 625 C CA . SER A 1 86 ? -15.208 0.069 8.325 1.00 98.31 86 SER A CA 1
ATOM 626 C C . SER A 1 86 ? -15.056 1.581 8.360 1.00 98.31 86 SER A C 1
ATOM 628 O O . SER A 1 86 ? -16.048 2.299 8.479 1.00 98.31 86 SER A O 1
ATOM 630 N N . VAL A 1 87 ? -13.835 2.058 8.146 1.00 98.44 87 VAL A N 1
ATOM 631 C CA . VAL A 1 87 ? -13.513 3.480 7.973 1.00 98.44 87 VAL A CA 1
ATOM 632 C C . VAL A 1 87 ? -12.681 3.698 6.721 1.00 98.44 87 VAL A C 1
ATOM 634 O O . VAL A 1 87 ? -11.962 2.797 6.301 1.00 98.44 87 VAL A O 1
ATOM 637 N N . ASN A 1 88 ? -12.790 4.878 6.114 1.00 97.94 88 ASN A N 1
ATOM 638 C CA . ASN A 1 88 ? -12.135 5.176 4.842 1.00 97.94 88 ASN A CA 1
ATOM 639 C C . ASN A 1 88 ? -10.705 5.678 5.050 1.00 97.94 88 ASN A C 1
ATOM 641 O O . ASN A 1 88 ? -10.427 6.428 5.990 1.00 97.94 88 ASN A O 1
ATOM 645 N N . ILE A 1 89 ? -9.833 5.302 4.119 1.00 97.69 89 ILE A N 1
ATOM 646 C CA . ILE A 1 89 ? -8.438 5.722 4.056 1.00 97.69 89 ILE A CA 1
ATOM 647 C C . ILE A 1 89 ? -8.283 6.809 2.994 1.00 97.69 89 ILE A C 1
ATOM 649 O O . ILE A 1 89 ? -8.690 6.642 1.841 1.00 97.69 89 ILE A O 1
ATOM 653 N N . THR A 1 90 ? -7.617 7.896 3.374 1.00 95.31 90 THR A N 1
ATOM 654 C CA . THR A 1 90 ? -7.215 8.970 2.472 1.00 95.31 90 THR A CA 1
ATOM 655 C C . THR A 1 90 ? -5.704 9.119 2.507 1.00 95.31 90 THR A C 1
ATOM 657 O O . THR A 1 90 ? -5.128 9.627 3.467 1.00 95.31 90 THR A O 1
ATOM 660 N N . THR A 1 91 ? -5.061 8.741 1.411 1.00 93.50 91 THR A N 1
ATOM 661 C CA . THR A 1 91 ? -3.614 8.911 1.241 1.00 93.50 91 THR A CA 1
ATOM 662 C C . THR A 1 91 ? -3.348 10.000 0.222 1.00 93.50 91 THR A C 1
ATOM 664 O O . THR A 1 91 ? -3.849 9.930 -0.900 1.00 93.50 91 THR A O 1
ATOM 667 N N . SER A 1 92 ? -2.589 11.025 0.611 1.00 88.00 92 SER A N 1
ATOM 668 C CA . SER A 1 92 ? -2.219 12.105 -0.303 1.00 88.00 92 SER A CA 1
ATOM 669 C C . SER A 1 92 ? -0.977 11.698 -1.090 1.00 88.00 92 SER A C 1
ATOM 671 O O . SER A 1 92 ? 0.155 11.786 -0.608 1.00 88.00 92 SER A O 1
ATOM 673 N N . ASN A 1 93 ? -1.191 11.222 -2.313 1.00 84.25 93 ASN A N 1
ATOM 674 C CA . ASN A 1 93 ? -0.118 10.891 -3.243 1.00 84.25 93 ASN A CA 1
ATOM 675 C C . ASN A 1 93 ? -0.350 11.599 -4.583 1.00 84.25 93 ASN A C 1
ATOM 677 O O . ASN A 1 93 ? -0.749 10.955 -5.553 1.00 84.25 93 ASN A O 1
ATOM 681 N N . PRO A 1 94 ? -0.179 12.934 -4.641 1.00 84.81 94 PRO A N 1
ATOM 682 C CA . PRO A 1 94 ? -0.295 13.639 -5.904 1.00 84.81 94 PRO A CA 1
ATOM 683 C C . PRO A 1 94 ? 0.750 13.108 -6.885 1.00 84.81 94 PRO A C 1
ATOM 685 O O . PRO A 1 94 ? 1.861 12.725 -6.498 1.00 84.81 94 PRO A O 1
ATOM 688 N N . LYS A 1 95 ? 0.379 13.105 -8.166 1.00 81.31 95 LYS A N 1
ATOM 689 C CA . LYS A 1 95 ? 1.259 12.683 -9.251 1.00 81.31 95 LYS A CA 1
ATOM 690 C C . LYS A 1 95 ? 2.604 13.403 -9.143 1.00 81.31 95 LYS A C 1
ATOM 692 O O . LYS A 1 95 ? 2.645 14.617 -8.959 1.00 81.31 95 LYS A O 1
ATOM 697 N N . CYS A 1 96 ? 3.692 12.642 -9.235 1.00 85.44 96 CYS A N 1
ATOM 698 C CA . CYS A 1 96 ? 5.053 13.165 -9.134 1.00 85.44 96 CYS A CA 1
ATOM 699 C C . CYS A 1 96 ? 5.365 13.935 -7.836 1.00 85.44 96 CYS A C 1
ATOM 701 O O . CYS A 1 96 ? 6.242 14.796 -7.844 1.00 85.44 96 CYS A O 1
ATOM 703 N N . ARG A 1 97 ? 4.730 13.589 -6.697 1.00 91.75 97 ARG A N 1
ATOM 704 C CA . ARG A 1 97 ? 5.229 13.996 -5.362 1.00 91.75 97 ARG A CA 1
ATOM 705 C C . ARG A 1 97 ? 6.725 13.693 -5.235 1.00 91.75 97 ARG A C 1
ATOM 707 O O . ARG A 1 97 ? 7.485 14.513 -4.733 1.00 91.75 97 ARG A O 1
ATOM 714 N N . GLN A 1 98 ? 7.126 12.519 -5.707 1.00 92.75 98 GLN A N 1
ATOM 715 C CA . GLN A 1 98 ? 8.501 12.174 -6.023 1.00 92.75 98 GLN A CA 1
ATOM 716 C C . GLN A 1 98 ? 8.593 11.854 -7.505 1.00 92.75 98 GLN A C 1
ATOM 718 O O . GLN A 1 98 ? 7.800 11.072 -8.039 1.00 92.75 98 GLN A O 1
ATOM 723 N N . CYS A 1 99 ? 9.557 12.485 -8.156 1.00 93.38 99 CYS A N 1
ATOM 724 C CA . CYS A 1 99 ? 9.781 12.356 -9.581 1.00 93.38 99 CYS A CA 1
ATOM 725 C C . CYS A 1 99 ? 10.213 10.927 -9.922 1.00 93.38 99 CYS A C 1
ATOM 727 O O . CYS A 1 99 ? 11.134 10.419 -9.281 1.00 93.38 99 CYS A O 1
ATOM 729 N N . PRO A 1 100 ? 9.608 10.295 -10.938 1.00 94.56 100 PRO A N 1
ATOM 730 C CA . PRO A 1 100 ? 10.204 9.131 -11.575 1.00 94.56 100 PRO A CA 1
ATOM 731 C C . PRO A 1 100 ? 11.589 9.480 -12.129 1.00 94.56 100 PRO A C 1
ATOM 733 O O . PRO A 1 100 ? 11.832 10.630 -12.508 1.00 94.56 100 PRO A O 1
ATOM 736 N N . VAL A 1 101 ? 12.486 8.499 -12.171 1.00 93.56 101 VAL A N 1
ATOM 737 C CA . VAL A 1 101 ? 13.872 8.689 -12.621 1.00 93.56 101 VAL A CA 1
ATOM 738 C C . VAL A 1 101 ? 14.253 7.579 -13.592 1.00 93.56 101 VAL A C 1
ATOM 740 O O . VAL A 1 101 ? 14.039 6.399 -13.307 1.00 93.56 101 VAL A O 1
ATOM 743 N N . LEU A 1 102 ? 14.842 7.958 -14.728 1.00 95.94 102 LEU A N 1
ATOM 744 C CA . LEU A 1 102 ? 15.536 7.024 -15.610 1.00 95.94 102 LEU A CA 1
ATOM 745 C C . LEU A 1 102 ? 16.840 6.589 -14.940 1.00 95.94 102 LEU A C 1
ATOM 747 O O . LEU A 1 102 ? 17.738 7.408 -14.755 1.00 95.94 102 LEU A O 1
ATOM 751 N N . LEU A 1 103 ? 16.932 5.311 -14.581 1.00 96.00 103 LEU A N 1
ATOM 752 C CA . LEU A 1 103 ? 18.126 4.744 -13.952 1.00 96.00 103 LEU A CA 1
ATOM 753 C C . LEU A 1 103 ? 19.167 4.375 -15.008 1.00 96.00 103 LEU A C 1
ATOM 755 O O . LEU A 1 103 ? 20.365 4.566 -14.804 1.00 96.00 103 LEU A O 1
ATOM 759 N N . GLY A 1 104 ? 18.705 3.887 -16.159 1.00 95.88 104 GLY A N 1
ATOM 760 C CA . GLY A 1 104 ? 19.588 3.595 -17.272 1.00 95.88 104 GLY A CA 1
ATOM 761 C C . GLY A 1 104 ? 18.912 3.010 -18.505 1.00 95.88 104 GLY A C 1
ATOM 762 O O . GLY A 1 104 ? 17.693 2.830 -18.528 1.00 95.88 104 GLY A O 1
ATOM 763 N N . PHE A 1 105 ? 19.711 2.713 -19.527 1.00 96.88 105 PHE A N 1
ATOM 764 C CA . PHE A 1 105 ? 19.270 2.048 -20.751 1.00 96.88 105 PHE A CA 1
ATOM 765 C C . PHE A 1 105 ? 20.394 1.267 -21.441 1.00 96.88 105 PHE A C 1
ATOM 767 O O . PHE A 1 105 ? 21.570 1.624 -21.359 1.00 96.88 105 PHE A O 1
ATOM 774 N N . MET A 1 106 ? 20.005 0.199 -22.136 1.00 96.69 106 MET A N 1
ATOM 775 C CA . MET A 1 106 ? 20.889 -0.655 -22.935 1.00 96.69 106 MET A CA 1
ATOM 776 C C . MET A 1 106 ? 21.178 0.012 -24.280 1.00 96.69 106 MET A C 1
ATOM 778 O O . MET A 1 106 ? 20.231 0.277 -25.010 1.00 96.69 106 MET A O 1
ATOM 782 N N . ILE A 1 107 ? 22.450 0.272 -24.590 1.00 94.00 107 ILE A N 1
ATOM 783 C CA . ILE A 1 107 ? 22.901 0.923 -25.829 1.00 94.00 107 ILE A CA 1
ATOM 784 C C . ILE A 1 107 ? 23.235 -0.090 -26.922 1.00 94.00 107 ILE A C 1
ATOM 786 O O . ILE A 1 107 ? 22.832 0.131 -28.050 1.00 94.00 107 ILE A O 1
ATOM 790 N N . ASP A 1 108 ? 23.976 -1.151 -26.595 1.00 92.06 108 ASP A N 1
ATOM 791 C CA . ASP A 1 108 ? 24.430 -2.162 -27.562 1.00 92.06 108 ASP A CA 1
ATOM 792 C C . ASP A 1 108 ? 23.799 -3.501 -27.175 1.00 92.06 108 ASP A C 1
ATOM 794 O O . ASP A 1 108 ? 24.112 -4.093 -26.138 1.00 92.06 108 ASP A O 1
ATOM 798 N N . ALA A 1 109 ? 22.808 -3.952 -27.929 1.00 94.56 109 ALA A N 1
ATOM 799 C CA . ALA A 1 109 ? 21.983 -5.074 -27.534 1.00 94.56 109 ALA A CA 1
ATOM 800 C C . ALA A 1 109 ? 22.695 -6.416 -27.768 1.00 94.56 109 ALA A C 1
ATOM 802 O O . ALA A 1 109 ? 23.300 -6.685 -28.796 1.00 94.56 109 ALA A O 1
ATOM 803 N N . CYS A 1 110 ? 22.503 -7.371 -26.857 1.00 93.69 110 CYS A N 1
ATOM 804 C CA . CYS A 1 110 ? 22.987 -8.737 -27.058 1.00 93.69 110 CYS A CA 1
ATOM 805 C C . CYS A 1 110 ? 22.311 -9.512 -28.198 1.00 93.69 110 CYS A C 1
ATOM 807 O O . CYS A 1 110 ? 22.841 -10.534 -28.633 1.00 93.69 110 CYS A O 1
ATOM 809 N N . GLY A 1 111 ? 21.128 -9.078 -28.637 1.00 92.62 111 GLY A N 1
ATOM 810 C CA . GLY A 1 111 ? 20.390 -9.691 -29.742 1.00 92.62 111 GLY A CA 1
ATOM 811 C C . GLY A 1 111 ? 20.466 -8.889 -31.029 1.00 92.62 111 GLY A C 1
ATOM 812 O O . GLY A 1 111 ? 21.447 -8.223 -31.322 1.00 92.62 111 GLY A O 1
ATOM 813 N N . THR A 1 112 ? 19.386 -8.930 -31.811 1.00 95.06 112 THR A N 1
ATOM 814 C CA . THR A 1 112 ? 19.213 -7.967 -32.903 1.00 95.06 112 THR A CA 1
ATOM 815 C C . THR A 1 112 ? 19.180 -6.561 -32.318 1.00 95.06 112 THR A C 1
ATOM 817 O O . THR A 1 112 ? 18.248 -6.262 -31.567 1.00 95.06 112 THR A O 1
ATOM 820 N N . GLU A 1 113 ? 20.158 -5.743 -32.702 1.00 92.19 113 GLU A N 1
ATOM 821 C CA . GLU A 1 113 ? 20.421 -4.412 -32.147 1.00 92.19 113 GLU A CA 1
ATOM 822 C C . GLU A 1 113 ? 19.155 -3.574 -31.997 1.00 92.19 113 GLU A C 1
ATOM 824 O O . GLU A 1 113 ? 18.666 -3.341 -30.896 1.00 92.19 113 GLU A O 1
ATOM 829 N N . ALA A 1 114 ? 18.510 -3.290 -33.129 1.00 93.31 114 ALA A N 1
ATOM 830 C CA . ALA A 1 114 ? 17.314 -2.460 -33.182 1.00 93.31 114 ALA A CA 1
ATOM 831 C C . ALA A 1 114 ? 16.171 -2.927 -32.263 1.00 93.31 114 ALA A C 1
ATOM 833 O O . ALA A 1 114 ? 15.307 -2.134 -31.906 1.00 93.31 114 ALA A O 1
ATOM 834 N N . LYS A 1 115 ? 16.118 -4.213 -31.898 1.00 96.00 115 LYS A N 1
ATOM 835 C CA . LYS A 1 115 ? 14.955 -4.812 -31.233 1.00 96.00 115 LYS A CA 1
ATOM 836 C C . LYS A 1 115 ? 15.101 -4.983 -29.728 1.00 96.00 115 LYS A C 1
ATOM 838 O O . LYS A 1 115 ? 14.085 -5.147 -29.063 1.00 96.00 115 LYS A O 1
ATOM 843 N N . ASN A 1 116 ? 16.320 -5.036 -29.202 1.00 97.19 116 ASN A N 1
ATOM 844 C CA . ASN A 1 116 ? 16.567 -5.612 -27.875 1.00 97.19 116 ASN A CA 1
ATOM 845 C C . ASN A 1 116 ? 17.129 -4.622 -26.852 1.00 97.19 116 ASN A C 1
ATOM 847 O O . ASN A 1 116 ? 17.497 -5.012 -25.749 1.00 97.19 116 ASN A O 1
ATOM 851 N N . GLU A 1 117 ? 17.145 -3.342 -27.188 1.00 97.50 117 GLU A N 1
ATOM 852 C CA . GLU A 1 117 ? 17.440 -2.276 -26.241 1.00 97.50 117 GLU A CA 1
ATOM 853 C C . GLU A 1 117 ? 16.233 -1.994 -25.332 1.00 97.50 117 GLU A C 1
ATOM 855 O O . GLU A 1 117 ? 15.068 -2.212 -25.691 1.00 97.50 117 GLU A O 1
ATOM 860 N N . PHE A 1 118 ? 16.505 -1.505 -24.126 1.00 98.38 118 PHE A N 1
ATOM 861 C CA . PHE A 1 118 ? 15.479 -1.258 -23.120 1.00 98.38 118 PHE A CA 1
ATOM 862 C C . PHE A 1 118 ? 15.887 -0.158 -22.146 1.00 98.38 118 PHE A C 1
ATOM 864 O O . PHE A 1 118 ? 17.067 0.139 -21.971 1.00 98.38 118 PHE A O 1
ATOM 871 N N . LEU A 1 119 ? 14.883 0.412 -21.489 1.00 98.19 119 LEU A N 1
ATOM 872 C CA . LEU A 1 119 ? 14.995 1.384 -20.408 1.00 98.19 119 LEU A CA 1
ATOM 873 C C . LEU A 1 119 ? 14.808 0.693 -19.057 1.00 98.19 119 LEU A C 1
ATOM 875 O O . LEU A 1 119 ? 13.999 -0.229 -18.953 1.00 98.19 119 LEU A O 1
ATOM 879 N N . VAL A 1 120 ? 15.465 1.197 -18.014 1.00 97.94 120 VAL A N 1
ATOM 880 C CA . VAL A 1 120 ? 15.196 0.856 -16.611 1.00 97.94 120 VAL A CA 1
ATOM 881 C C . VAL A 1 120 ? 14.868 2.133 -15.850 1.00 97.94 120 VAL A C 1
ATOM 883 O O . VAL A 1 120 ? 15.647 3.088 -15.850 1.00 97.94 120 VAL A O 1
ATOM 886 N N . MET A 1 121 ? 13.712 2.159 -15.193 1.00 96.00 121 MET A N 1
ATOM 887 C CA . MET A 1 121 ? 13.198 3.344 -14.508 1.00 96.00 121 MET A CA 1
ATOM 888 C C . MET A 1 121 ? 12.720 3.020 -13.100 1.00 96.00 121 MET A C 1
ATOM 890 O O . MET A 1 121 ? 12.129 1.968 -12.862 1.00 96.00 121 MET A O 1
ATOM 894 N N . TRP A 1 122 ? 12.898 3.979 -12.197 1.00 95.62 122 TRP A N 1
ATOM 895 C CA . TRP A 1 122 ? 12.243 4.008 -10.896 1.00 95.62 122 TRP A CA 1
ATOM 896 C C . TRP A 1 122 ? 10.971 4.853 -10.969 1.00 95.62 122 TRP A C 1
ATOM 898 O O . TRP A 1 122 ? 10.989 5.973 -11.485 1.00 95.62 122 TRP A O 1
ATOM 908 N N . THR A 1 123 ? 9.857 4.337 -10.443 1.00 94.50 123 THR A N 1
ATOM 909 C CA . THR A 1 123 ? 8.529 4.951 -10.627 1.00 94.50 123 THR A CA 1
ATOM 910 C C . THR A 1 123 ? 8.240 6.141 -9.715 1.00 94.50 123 THR A C 1
ATOM 912 O O . THR A 1 123 ? 7.191 6.772 -9.855 1.00 94.50 123 THR A O 1
ATOM 915 N N . GLY A 1 124 ? 9.139 6.481 -8.787 1.00 93.44 124 GLY A N 1
ATOM 916 C CA . GLY A 1 124 ? 8.951 7.600 -7.865 1.00 93.44 124 GLY A CA 1
ATOM 917 C C . GLY A 1 124 ? 7.664 7.460 -7.056 1.00 93.44 124 GLY A C 1
ATOM 918 O O . GLY A 1 124 ? 7.449 6.459 -6.378 1.00 93.44 124 GLY A O 1
ATOM 919 N N . SER A 1 125 ? 6.783 8.457 -7.146 1.00 91.88 125 SER A N 1
ATOM 920 C CA . SER A 1 125 ? 5.451 8.440 -6.523 1.00 91.88 125 SER A CA 1
ATOM 921 C C . SER A 1 125 ? 4.363 7.724 -7.336 1.00 91.88 125 SER A C 1
ATOM 923 O O . SER A 1 125 ? 3.183 7.869 -7.019 1.00 91.88 125 SER A O 1
ATOM 925 N N . GLY A 1 126 ? 4.739 6.950 -8.353 1.00 92.06 126 GLY A N 1
ATOM 926 C CA . GLY A 1 126 ? 3.815 6.284 -9.265 1.00 92.06 126 GLY A CA 1
ATOM 927 C C . GLY A 1 126 ? 3.292 7.230 -10.345 1.00 92.06 126 GLY A C 1
ATOM 928 O O . GLY A 1 126 ? 3.234 8.453 -10.172 1.00 92.06 126 GLY A O 1
ATOM 929 N N . PHE A 1 127 ? 2.938 6.659 -11.491 1.00 93.56 127 PHE A N 1
ATOM 930 C CA . PHE A 1 127 ? 2.354 7.379 -12.619 1.00 93.56 127 PHE A CA 1
ATOM 931 C C . PHE A 1 127 ? 1.633 6.408 -13.555 1.00 93.56 127 PHE A C 1
ATOM 933 O O . PHE A 1 127 ? 1.886 5.204 -13.541 1.00 93.56 127 PHE A O 1
ATOM 940 N N . ASN A 1 128 ? 0.743 6.941 -14.385 1.00 95.00 128 ASN A N 1
ATOM 941 C CA . ASN A 1 128 ? 0.066 6.153 -15.399 1.00 95.00 128 ASN A CA 1
ATOM 942 C C . ASN A 1 128 ? 0.971 5.972 -16.631 1.00 95.00 128 ASN A C 1
ATOM 944 O O . ASN A 1 128 ? 1.505 6.954 -17.146 1.00 95.00 128 ASN A O 1
ATOM 948 N N . THR A 1 129 ? 1.137 4.748 -17.135 1.00 96.00 129 THR A N 1
ATOM 949 C CA . THR A 1 129 ? 2.005 4.460 -18.296 1.00 96.00 129 THR A CA 1
ATOM 950 C C . THR A 1 129 ? 1.589 5.198 -19.571 1.00 96.00 129 THR A C 1
ATOM 952 O O . THR A 1 129 ? 2.425 5.390 -20.448 1.00 96.00 129 THR A O 1
ATOM 955 N N . GLY A 1 130 ? 0.331 5.637 -19.689 1.00 94.88 130 GLY A N 1
ATOM 956 C CA . GLY A 1 130 ? -0.142 6.475 -20.796 1.00 94.88 130 GLY A CA 1
ATOM 957 C C . GLY A 1 130 ? 0.410 7.904 -20.774 1.00 94.88 130 GLY A C 1
ATOM 958 O O . GLY A 1 130 ? 0.385 8.584 -21.794 1.00 94.88 130 GLY A O 1
ATOM 959 N N . ASP A 1 131 ? 0.949 8.348 -19.638 1.00 94.94 131 ASP A N 1
ATOM 960 C CA . ASP A 1 131 ? 1.579 9.659 -19.489 1.00 94.94 131 ASP A CA 1
ATOM 961 C C . ASP A 1 131 ? 3.094 9.631 -19.728 1.00 94.94 131 ASP A C 1
ATOM 963 O O . ASP A 1 131 ? 3.744 10.671 -19.618 1.00 94.94 131 ASP A O 1
ATOM 967 N N . PHE A 1 132 ? 3.676 8.460 -19.990 1.00 96.12 132 PHE A N 1
ATOM 968 C CA . PHE A 1 132 ? 5.107 8.315 -20.223 1.00 96.12 132 PHE A CA 1
ATOM 969 C C . PHE A 1 132 ? 5.495 8.777 -21.624 1.00 96.12 132 PHE A C 1
ATOM 971 O O . PHE A 1 132 ? 4.944 8.293 -22.614 1.00 96.12 132 PHE A O 1
ATOM 978 N N . ASN A 1 133 ? 6.505 9.643 -21.697 1.00 96.12 133 ASN A N 1
ATOM 979 C CA . ASN A 1 133 ? 7.094 10.069 -22.956 1.00 96.12 133 ASN A CA 1
ATOM 980 C C . ASN A 1 133 ? 8.608 9.853 -22.932 1.00 96.12 133 ASN A C 1
ATOM 982 O O . ASN A 1 133 ? 9.276 10.171 -21.941 1.00 96.12 133 ASN A O 1
ATOM 986 N N . PHE A 1 134 ? 9.146 9.379 -24.051 1.00 97.31 134 PHE A N 1
ATOM 987 C CA . PHE A 1 134 ? 10.582 9.223 -24.242 1.00 97.31 134 PHE A CA 1
ATOM 988 C C . PHE A 1 134 ? 10.981 9.715 -25.627 1.00 97.31 134 PHE A C 1
ATOM 990 O O . PHE A 1 134 ? 10.668 9.060 -26.620 1.00 97.31 134 PHE A O 1
ATOM 997 N N . ASP A 1 135 ? 11.653 10.862 -25.655 1.00 96.31 135 ASP A N 1
ATOM 998 C CA . ASP A 1 135 ? 12.222 11.496 -26.842 1.00 96.31 135 ASP A CA 1
ATOM 999 C C . ASP A 1 135 ? 13.604 10.895 -27.118 1.00 96.31 135 ASP A C 1
ATOM 1001 O O . ASP A 1 135 ? 14.542 11.075 -26.329 1.00 96.31 135 ASP A O 1
ATOM 1005 N N . PHE A 1 136 ? 13.716 10.123 -28.199 1.00 96.88 136 PHE A N 1
ATOM 1006 C CA . PHE A 1 136 ? 14.979 9.535 -28.627 1.00 96.88 136 PHE A CA 1
ATOM 1007 C C . PHE A 1 136 ? 15.851 10.585 -29.316 1.00 96.88 136 PHE A C 1
ATOM 1009 O O . PHE A 1 136 ? 15.373 11.515 -29.961 1.00 96.88 136 PHE A O 1
ATOM 1016 N N . ALA A 1 137 ? 17.170 10.386 -29.260 1.00 96.19 137 ALA A N 1
ATOM 1017 C CA . ALA A 1 137 ? 18.098 11.253 -29.974 1.00 96.19 137 ALA A CA 1
ATOM 1018 C C . ALA A 1 137 ? 17.731 11.325 -31.463 1.00 96.19 137 ALA A C 1
ATOM 1020 O O . ALA A 1 137 ? 17.400 10.310 -32.072 1.00 96.19 137 ALA A O 1
ATOM 1021 N N . THR A 1 138 ? 17.850 12.507 -32.072 1.00 94.06 138 THR A N 1
ATOM 1022 C CA . THR A 1 138 ? 17.459 12.746 -33.479 1.00 94.06 138 THR A CA 1
ATOM 1023 C C . THR A 1 138 ? 18.066 11.752 -34.479 1.00 94.06 138 THR A C 1
ATOM 1025 O O . THR A 1 138 ? 17.462 11.435 -35.495 1.00 94.06 138 THR A O 1
ATOM 1028 N N . GLN A 1 139 ? 19.249 11.215 -34.178 1.00 94.25 139 GLN A N 1
ATOM 1029 C CA . GLN A 1 139 ? 19.955 10.212 -34.975 1.00 94.25 139 GLN A CA 1
ATOM 1030 C C . GLN A 1 139 ? 19.276 8.834 -34.936 1.00 94.25 139 GLN A C 1
ATOM 1032 O O . GLN A 1 139 ? 19.418 8.046 -35.867 1.00 94.25 139 GLN A O 1
ATOM 1037 N N . ASN A 1 140 ? 18.539 8.555 -33.864 1.00 94.88 140 ASN A N 1
ATOM 1038 C CA . ASN A 1 140 ? 17.808 7.322 -33.604 1.00 94.88 140 ASN A CA 1
ATOM 1039 C C . ASN A 1 140 ? 16.285 7.505 -33.774 1.00 94.88 140 ASN A C 1
ATOM 1041 O O . ASN A 1 140 ? 15.528 6.552 -33.582 1.00 94.88 140 ASN A O 1
ATOM 1045 N N . ASN A 1 141 ? 15.834 8.702 -34.161 1.00 93.94 141 ASN A N 1
ATOM 1046 C CA . ASN A 1 141 ? 14.428 9.057 -34.308 1.00 93.94 141 ASN A CA 1
ATOM 1047 C C . ASN A 1 141 ? 14.111 9.475 -35.752 1.00 93.94 141 ASN A C 1
ATOM 1049 O O . ASN A 1 141 ? 14.202 10.646 -36.116 1.00 93.94 141 ASN A O 1
ATOM 1053 N N . SER A 1 142 ? 13.740 8.505 -36.595 1.00 92.12 142 SER A N 1
ATOM 1054 C CA . SER A 1 142 ? 13.246 8.787 -37.957 1.00 92.12 142 SER A CA 1
ATOM 1055 C C . SER A 1 142 ? 11.722 8.949 -38.028 1.00 92.12 142 SER A C 1
ATOM 1057 O O . SER A 1 142 ? 11.176 9.146 -39.115 1.00 92.12 142 SER A O 1
ATOM 1059 N N . GLY A 1 143 ? 11.033 8.902 -36.882 1.00 88.44 143 GLY A N 1
ATOM 1060 C CA . GLY A 1 143 ? 9.582 9.022 -36.794 1.00 88.44 143 GLY A CA 1
ATOM 1061 C C . GLY A 1 143 ? 8.812 7.820 -37.362 1.00 88.44 143 GLY A C 1
ATOM 1062 O O . GLY A 1 143 ? 9.344 6.727 -37.586 1.00 88.44 143 GLY A O 1
ATOM 1063 N N . GLY A 1 144 ? 7.517 8.039 -37.602 1.00 87.12 144 GLY A N 1
ATOM 1064 C CA . GLY A 1 144 ? 6.621 7.062 -38.224 1.00 87.12 144 GLY A CA 1
ATOM 1065 C C . GLY A 1 144 ? 6.275 5.867 -37.329 1.00 87.12 144 GLY A C 1
ATOM 1066 O O . GLY A 1 144 ? 6.316 5.948 -36.110 1.00 87.12 144 GLY A O 1
ATOM 1067 N N . ALA A 1 145 ? 5.906 4.740 -37.945 1.00 88.12 145 ALA A N 1
ATOM 1068 C CA . ALA A 1 145 ? 5.440 3.544 -37.230 1.00 88.12 145 ALA A CA 1
ATOM 1069 C C . ALA A 1 145 ? 6.571 2.639 -36.692 1.00 88.12 145 ALA A C 1
ATOM 1071 O O . ALA A 1 145 ? 6.295 1.556 -36.180 1.00 88.12 145 ALA A O 1
ATOM 1072 N N . GLN A 1 146 ? 7.835 3.036 -36.871 1.00 92.00 146 GLN A N 1
ATOM 1073 C CA . GLN A 1 146 ? 8.996 2.182 -36.599 1.00 92.00 146 GLN A CA 1
ATOM 1074 C C . GLN A 1 146 ? 9.945 2.790 -35.569 1.00 92.00 146 GLN A C 1
ATOM 1076 O O . GLN A 1 146 ? 10.237 2.158 -34.561 1.00 92.00 146 GLN A O 1
ATOM 1081 N N . ASN A 1 147 ? 10.422 4.015 -35.800 1.00 94.81 147 ASN A N 1
ATOM 1082 C CA . ASN A 1 147 ? 11.514 4.596 -35.012 1.00 94.81 147 ASN A CA 1
ATOM 1083 C C . ASN A 1 147 ? 11.117 5.934 -34.375 1.00 94.81 147 ASN A C 1
ATOM 1085 O O . ASN A 1 147 ? 11.977 6.786 -34.185 1.00 94.81 147 ASN A O 1
ATOM 1089 N N . ALA A 1 148 ? 9.827 6.132 -34.112 1.00 96.06 148 ALA A N 1
ATOM 1090 C CA . ALA A 1 148 ? 9.307 7.312 -33.436 1.00 96.06 148 ALA A CA 1
ATOM 1091 C C . ALA A 1 148 ? 9.553 7.287 -31.919 1.00 96.06 148 ALA A C 1
ATOM 1093 O O . ALA A 1 148 ? 9.880 6.250 -31.334 1.00 96.06 148 ALA A O 1
ATOM 1094 N N . ASP A 1 149 ? 9.338 8.438 -31.285 1.00 96.94 149 ASP A N 1
ATOM 1095 C CA . ASP A 1 149 ? 9.315 8.569 -29.828 1.00 96.94 149 ASP A CA 1
ATOM 1096 C C . ASP A 1 149 ? 8.145 7.821 -29.205 1.00 96.94 149 ASP A C 1
ATOM 1098 O O . ASP A 1 149 ? 7.076 7.660 -29.807 1.00 96.94 149 ASP A O 1
ATOM 1102 N N . ILE A 1 150 ? 8.339 7.412 -27.952 1.00 96.56 150 ILE A N 1
ATOM 1103 C CA . ILE A 1 150 ? 7.261 6.861 -27.137 1.00 96.56 150 ILE A CA 1
ATOM 1104 C C . ILE A 1 150 ? 6.426 8.021 -26.586 1.00 96.56 150 ILE A C 1
ATOM 1106 O O . ILE A 1 150 ? 6.970 8.992 -26.059 1.00 96.56 150 ILE A O 1
ATOM 1110 N N . GLY A 1 151 ? 5.104 7.907 -26.701 1.00 91.44 151 GLY A N 1
ATOM 1111 C CA . GLY A 1 151 ? 4.135 8.935 -26.347 1.00 91.44 151 GLY A CA 1
ATOM 1112 C C . GLY A 1 151 ? 3.725 9.764 -27.578 1.00 91.44 151 GLY A C 1
ATOM 1113 O O . GLY A 1 151 ? 3.381 9.190 -28.616 1.00 91.44 151 GLY A O 1
ATOM 1114 N N . PRO A 1 152 ? 3.739 11.108 -27.507 1.00 81.19 152 PRO A N 1
ATOM 1115 C CA . PRO A 1 152 ? 3.295 11.996 -28.583 1.00 81.19 152 PRO A CA 1
ATOM 1116 C C . PRO A 1 152 ? 3.997 11.817 -29.936 1.00 81.19 152 PRO A C 1
ATOM 1118 O O . PRO A 1 152 ? 3.460 12.275 -30.943 1.00 81.19 152 PRO A O 1
ATOM 1121 N N . GLY A 1 153 ? 5.175 11.184 -29.985 1.00 71.62 153 GLY A N 1
ATOM 1122 C CA . GLY A 1 153 ? 5.928 11.005 -31.231 1.00 71.62 153 GLY A CA 1
ATOM 1123 C C . GLY A 1 153 ? 5.435 9.878 -32.134 1.00 71.62 153 GLY A C 1
ATOM 1124 O O . GLY A 1 153 ? 5.823 9.848 -33.299 1.00 71.62 153 GLY A O 1
ATOM 1125 N N . GLY A 1 154 ? 4.545 9.000 -31.655 1.00 86.50 154 GLY A N 1
ATOM 1126 C CA . GLY A 1 154 ? 3.844 8.019 -32.495 1.00 86.50 154 GLY A CA 1
ATOM 1127 C C . GLY A 1 154 ? 3.903 6.574 -32.003 1.00 86.50 154 GLY A C 1
ATOM 1128 O O . GLY A 1 154 ? 3.042 5.782 -32.392 1.00 86.50 154 GLY A O 1
ATOM 1129 N N . CYS A 1 155 ? 4.845 6.231 -31.121 1.00 95.25 155 CYS A N 1
ATOM 1130 C CA . CYS A 1 155 ? 4.896 4.917 -30.488 1.00 95.25 155 CYS A CA 1
ATOM 1131 C C . CYS A 1 155 ? 4.139 4.920 -29.155 1.00 95.25 155 CYS A C 1
ATOM 1133 O O . CYS A 1 155 ? 4.267 5.829 -28.344 1.00 95.25 155 CYS A O 1
ATOM 1135 N N . GLY A 1 156 ? 3.344 3.887 -28.904 1.00 95.31 156 GLY A N 1
ATOM 1136 C CA . GLY A 1 156 ? 2.611 3.686 -27.657 1.00 95.31 156 GLY A CA 1
ATOM 1137 C C . GLY A 1 156 ? 3.231 2.598 -26.786 1.00 95.31 156 GLY A C 1
ATOM 1138 O O . GLY A 1 156 ? 3.983 1.751 -27.264 1.00 95.31 156 GLY A O 1
ATOM 1139 N N . ILE A 1 157 ? 2.855 2.589 -25.509 1.00 97.69 157 ILE A N 1
ATOM 1140 C CA . ILE A 1 157 ? 3.189 1.511 -24.575 1.00 97.69 157 ILE A CA 1
ATOM 1141 C C . ILE A 1 157 ? 2.209 0.342 -24.743 1.00 97.69 157 ILE A C 1
ATOM 1143 O O . ILE A 1 157 ? 0.989 0.519 -24.726 1.00 97.69 157 ILE A O 1
ATOM 1147 N N . VAL A 1 158 ? 2.744 -0.873 -24.849 1.00 97.38 158 VAL A N 1
ATOM 1148 C CA . VAL A 1 158 ? 2.003 -2.143 -24.852 1.00 97.38 158 VAL A CA 1
ATOM 1149 C C . VAL A 1 158 ? 2.576 -3.106 -23.815 1.00 97.38 158 VAL A C 1
ATOM 1151 O O . VAL A 1 158 ? 3.641 -2.866 -23.243 1.00 97.38 158 VAL A O 1
ATOM 1154 N N . ASN A 1 159 ? 1.845 -4.195 -23.556 1.00 98.12 159 ASN A N 1
ATOM 1155 C CA . ASN A 1 159 ? 2.307 -5.257 -22.666 1.00 98.12 159 ASN A CA 1
ATOM 1156 C C . ASN A 1 159 ? 3.684 -5.755 -23.111 1.00 98.12 159 ASN A C 1
ATOM 1158 O O . ASN A 1 159 ? 3.866 -6.138 -24.266 1.00 98.12 159 ASN A O 1
ATOM 1162 N N . GLY A 1 160 ? 4.635 -5.765 -22.181 1.00 97.00 160 GLY A N 1
ATOM 1163 C CA . GLY A 1 160 ? 5.942 -6.368 -22.401 1.00 97.00 160 GLY A CA 1
ATOM 1164 C C . GLY A 1 160 ? 5.880 -7.887 -22.276 1.00 97.00 160 GLY A C 1
ATOM 1165 O O . GLY A 1 160 ? 4.869 -8.453 -21.854 1.00 97.00 160 GLY A O 1
ATOM 1166 N N . ASN A 1 161 ? 6.988 -8.550 -22.602 1.00 97.69 161 ASN A N 1
ATOM 1167 C CA . ASN A 1 161 ? 7.155 -9.978 -22.361 1.00 97.69 161 ASN A CA 1
ATOM 1168 C C . ASN A 1 161 ? 7.988 -10.208 -21.081 1.00 97.69 161 ASN A C 1
ATOM 1170 O O . ASN A 1 161 ? 9.201 -9.984 -21.105 1.00 97.69 161 ASN A O 1
ATOM 1174 N N . PRO A 1 162 ? 7.385 -10.699 -19.978 1.00 97.56 162 PRO A N 1
ATOM 1175 C CA . PRO A 1 162 ? 8.101 -10.981 -18.734 1.00 97.56 162 PRO A CA 1
ATOM 1176 C C . PRO A 1 162 ? 9.221 -12.002 -18.871 1.00 97.56 162 PRO A C 1
ATOM 1178 O O . PRO A 1 162 ? 10.170 -11.942 -18.101 1.00 97.56 162 PRO A O 1
ATOM 1181 N N . SER A 1 163 ? 9.162 -12.909 -19.854 1.00 97.81 163 SER A N 1
ATOM 1182 C CA . SER A 1 163 ? 10.208 -13.921 -20.032 1.00 97.81 163 SER A CA 1
ATOM 1183 C C . SER A 1 163 ? 11.548 -13.335 -20.483 1.00 97.81 163 SER A C 1
ATOM 1185 O O . SER A 1 163 ? 12.548 -14.047 -20.461 1.00 97.81 163 SER A O 1
ATOM 1187 N N . LEU A 1 164 ? 11.570 -12.078 -20.942 1.00 97.94 164 LEU A N 1
ATOM 1188 C CA . LEU A 1 164 ? 12.796 -11.381 -21.339 1.00 97.94 164 LEU A CA 1
ATOM 1189 C C . LEU A 1 164 ? 13.545 -10.782 -20.142 1.00 97.94 164 LEU A C 1
ATOM 1191 O O . LEU A 1 164 ? 14.709 -10.417 -20.279 1.00 97.94 164 LEU A O 1
ATOM 1195 N N . VAL A 1 165 ? 12.895 -10.696 -18.978 1.00 98.00 165 VAL A N 1
ATOM 1196 C CA . VAL A 1 165 ? 13.466 -10.186 -17.729 1.00 98.00 165 VAL A CA 1
ATOM 1197 C C . VAL A 1 165 ? 13.783 -11.384 -16.839 1.00 98.00 165 VAL A C 1
ATOM 1199 O O . VAL A 1 165 ? 12.887 -11.977 -16.244 1.00 98.00 165 VAL A O 1
ATOM 1202 N N . SER A 1 166 ? 15.055 -11.767 -16.758 1.00 97.06 166 SER A N 1
ATOM 1203 C CA . SER A 1 166 ? 15.514 -12.793 -15.815 1.00 97.06 166 SER A CA 1
ATOM 1204 C C . SER A 1 166 ? 16.091 -12.160 -14.546 1.00 97.06 166 SER A C 1
ATOM 1206 O O . SER A 1 166 ? 16.342 -10.959 -14.501 1.00 97.06 166 SER A O 1
ATOM 1208 N N . GLY A 1 167 ? 16.239 -12.948 -13.479 1.00 91.94 167 GLY A N 1
ATOM 1209 C CA . GLY A 1 167 ? 16.640 -12.460 -12.151 1.00 91.94 167 GLY A CA 1
ATOM 1210 C C . GLY A 1 167 ? 15.471 -12.177 -11.196 1.00 91.94 167 GLY A C 1
ATOM 1211 O O . GLY A 1 167 ? 15.671 -12.177 -9.984 1.00 91.94 167 GLY A O 1
ATOM 1212 N N . CYS A 1 168 ? 14.240 -12.010 -11.699 1.00 91.12 168 CYS A N 1
ATOM 1213 C CA . CYS A 1 168 ? 13.028 -11.876 -10.881 1.00 91.12 168 CYS A CA 1
ATOM 1214 C C . CYS A 1 168 ? 11.733 -12.127 -11.670 1.00 91.12 168 CYS A C 1
ATOM 1216 O O . CYS A 1 168 ? 11.751 -12.303 -12.886 1.00 91.12 168 CYS A O 1
ATOM 1218 N N . SER A 1 169 ? 10.594 -12.116 -10.970 1.00 91.69 169 SER A N 1
ATOM 1219 C CA . SER A 1 169 ? 9.266 -12.129 -11.589 1.00 91.69 169 SER A CA 1
ATOM 1220 C C . SER A 1 169 ? 8.843 -10.713 -11.980 1.00 91.69 169 SER A C 1
ATOM 1222 O O . SER A 1 169 ? 8.596 -9.879 -11.110 1.00 91.69 169 SER A O 1
ATOM 1224 N N . ALA A 1 170 ? 8.710 -10.454 -13.281 1.00 95.06 170 ALA A N 1
ATOM 1225 C CA . ALA A 1 170 ? 8.160 -9.204 -13.798 1.00 95.06 170 ALA A CA 1
ATOM 1226 C C . ALA A 1 170 ? 6.667 -9.336 -14.144 1.00 95.06 170 ALA A C 1
ATOM 1228 O O . ALA A 1 170 ? 6.204 -10.381 -14.602 1.00 95.06 170 ALA A O 1
ATOM 1229 N N . THR A 1 171 ? 5.910 -8.253 -13.972 1.00 96.44 171 THR A N 1
ATOM 1230 C CA . THR A 1 171 ? 4.499 -8.166 -14.377 1.00 96.44 171 THR A CA 1
ATOM 1231 C C . THR A 1 171 ? 4.374 -7.381 -15.678 1.00 96.44 171 THR A C 1
ATOM 1233 O O . THR A 1 171 ? 4.793 -6.226 -15.748 1.00 96.44 171 THR A O 1
ATOM 1236 N N . ALA A 1 172 ? 3.787 -7.990 -16.711 1.00 98.00 172 ALA A N 1
ATOM 1237 C CA . ALA A 1 172 ? 3.512 -7.298 -17.969 1.00 98.00 172 ALA A CA 1
ATOM 1238 C C . ALA A 1 172 ? 2.422 -6.240 -17.781 1.00 98.00 172 ALA A C 1
ATOM 1240 O O . ALA A 1 172 ? 1.339 -6.554 -17.283 1.00 98.00 172 ALA A O 1
ATOM 1241 N N . VAL A 1 173 ? 2.692 -5.010 -18.214 1.00 98.25 173 VAL A N 1
ATOM 1242 C CA . VAL A 1 173 ? 1.721 -3.909 -18.190 1.00 98.25 173 VAL A CA 1
ATOM 1243 C C . VAL A 1 173 ? 1.732 -3.154 -19.511 1.00 98.25 173 VAL A C 1
ATOM 1245 O O . VAL A 1 173 ? 2.773 -3.026 -20.155 1.00 98.25 173 VAL A O 1
ATOM 1248 N N . GLY A 1 174 ? 0.563 -2.680 -19.932 1.00 96.75 174 GLY A N 1
ATOM 1249 C CA . GLY A 1 174 ? 0.368 -1.974 -21.195 1.00 96.75 174 GLY A CA 1
ATOM 1250 C C . GLY A 1 174 ? 0.187 -0.477 -20.998 1.00 96.75 174 GLY A C 1
ATOM 1251 O O . GLY A 1 174 ? 0.459 0.060 -19.924 1.00 96.75 174 GLY A O 1
ATOM 1252 N N . GLY A 1 175 ? -0.281 0.203 -22.045 1.00 93.38 175 GLY A N 1
ATOM 1253 C CA . GLY A 1 175 ? -0.700 1.597 -21.946 1.00 93.38 175 GLY A CA 1
ATOM 1254 C C . GLY A 1 175 ? -1.873 1.763 -20.977 1.00 93.38 175 GLY A C 1
ATOM 1255 O O . GLY A 1 175 ? -2.732 0.887 -20.872 1.00 93.38 175 GLY A O 1
ATOM 1256 N N . ASN A 1 176 ? -1.914 2.907 -20.297 1.00 94.62 176 ASN A N 1
ATOM 1257 C CA . ASN A 1 176 ? -2.942 3.286 -19.324 1.00 94.62 176 ASN A CA 1
ATOM 1258 C C . ASN A 1 176 ? -2.965 2.490 -18.007 1.00 94.62 176 ASN A C 1
ATOM 1260 O O . ASN A 1 176 ? -4.001 2.423 -17.349 1.00 94.62 176 ASN A O 1
ATOM 1264 N N . PHE A 1 177 ? -1.839 1.912 -17.597 1.00 95.81 177 PHE A N 1
ATOM 1265 C CA . PHE A 1 177 ? -1.703 1.229 -16.312 1.00 95.81 177 PHE A CA 1
ATOM 1266 C C . PHE A 1 177 ? -1.144 2.173 -15.239 1.00 95.81 177 PHE A C 1
ATOM 1268 O O . PHE A 1 177 ? -0.134 2.833 -15.474 1.00 95.81 177 PHE A O 1
ATOM 1275 N N . ASP A 1 178 ? -1.751 2.207 -14.051 1.00 93.06 178 ASP A N 1
ATOM 1276 C CA . ASP A 1 178 ? -1.240 2.982 -12.915 1.00 93.06 178 ASP A CA 1
ATOM 1277 C C . ASP A 1 178 ? -0.106 2.224 -12.218 1.00 93.06 178 ASP A C 1
ATOM 1279 O O . ASP A 1 178 ? -0.335 1.336 -11.393 1.00 93.06 178 ASP A O 1
ATOM 1283 N N . LEU A 1 179 ? 1.137 2.574 -12.554 1.00 93.38 179 LEU A N 1
ATOM 1284 C CA . LEU A 1 179 ? 2.302 2.018 -11.879 1.00 93.38 179 LEU A CA 1
ATOM 1285 C C . LEU A 1 179 ? 2.305 2.470 -10.415 1.00 93.38 179 LEU A C 1
ATOM 1287 O O . LEU A 1 179 ? 2.216 3.677 -10.148 1.00 93.38 179 LEU A O 1
ATOM 1291 N N . PRO A 1 180 ? 2.448 1.536 -9.459 1.00 90.44 180 PRO A N 1
ATOM 1292 C CA . PRO A 1 180 ? 2.561 1.905 -8.064 1.00 90.44 180 PRO A CA 1
ATOM 1293 C C . PRO A 1 180 ? 3.859 2.689 -7.817 1.00 90.44 180 PRO A C 1
ATOM 1295 O O . PRO A 1 180 ? 4.817 2.598 -8.600 1.00 90.44 180 PRO A O 1
ATOM 1298 N N . PRO A 1 181 ? 3.910 3.466 -6.727 1.00 90.44 181 PRO A N 1
ATOM 1299 C CA . PRO A 1 181 ? 5.139 4.124 -6.316 1.00 90.44 181 PRO A CA 1
ATOM 1300 C C . PRO A 1 181 ? 6.261 3.120 -6.014 1.00 90.44 181 PRO A C 1
ATOM 1302 O O . PRO A 1 181 ? 6.040 1.914 -5.891 1.00 90.44 181 PRO A O 1
ATOM 1305 N N . ASN A 1 182 ? 7.486 3.636 -5.936 1.00 91.62 182 ASN A N 1
ATOM 1306 C CA . ASN A 1 182 ? 8.678 2.912 -5.499 1.00 91.62 182 ASN A CA 1
ATOM 1307 C C . ASN A 1 182 ? 8.857 1.508 -6.108 1.00 91.62 182 ASN A C 1
ATOM 1309 O O . ASN A 1 182 ? 9.116 0.524 -5.414 1.00 91.62 182 ASN A O 1
ATOM 1313 N N . SER A 1 183 ? 8.649 1.417 -7.414 1.00 93.06 183 SER A N 1
ATOM 1314 C CA . SER A 1 183 ? 8.747 0.188 -8.193 1.00 93.06 183 SER A CA 1
ATOM 1315 C C . SER A 1 183 ? 9.750 0.378 -9.325 1.00 93.06 183 SER A C 1
ATOM 1317 O O . SER A 1 183 ? 10.109 1.514 -9.654 1.00 93.06 183 SER A O 1
ATOM 1319 N N . ILE A 1 184 ? 10.182 -0.722 -9.941 1.00 96.31 184 ILE A N 1
ATOM 1320 C CA . ILE A 1 184 ? 10.993 -0.671 -11.160 1.00 96.31 184 ILE A CA 1
ATOM 1321 C C . ILE A 1 184 ? 10.123 -0.987 -12.365 1.00 96.31 184 ILE A C 1
ATOM 1323 O O . ILE A 1 184 ? 9.309 -1.912 -12.346 1.00 96.31 184 ILE A O 1
ATOM 1327 N N . TRP A 1 185 ? 10.319 -0.220 -13.430 1.00 97.88 185 TRP A N 1
ATOM 1328 C CA . TRP A 1 185 ? 9.674 -0.437 -14.712 1.00 97.88 185 TRP A CA 1
ATOM 1329 C C . TRP A 1 185 ? 10.722 -0.549 -15.815 1.00 97.88 185 TRP A C 1
ATOM 1331 O O . TRP A 1 185 ? 11.555 0.342 -15.991 1.00 97.88 185 TRP A O 1
ATOM 1341 N N . ILE A 1 186 ? 10.681 -1.667 -16.536 1.00 98.62 186 ILE A N 1
ATOM 1342 C CA . ILE A 1 186 ? 11.552 -1.967 -17.668 1.00 98.62 186 ILE A CA 1
ATOM 1343 C C . ILE A 1 186 ? 10.741 -1.816 -18.951 1.00 98.62 186 ILE A C 1
ATOM 1345 O O . ILE A 1 186 ? 9.658 -2.389 -19.075 1.00 98.62 186 ILE A O 1
ATOM 1349 N N . VAL A 1 187 ? 11.254 -1.059 -19.918 1.00 98.62 187 VAL A N 1
ATOM 1350 C CA . VAL A 1 187 ? 10.553 -0.823 -21.189 1.00 98.62 187 VAL A CA 1
ATOM 1351 C C . VAL A 1 187 ? 11.455 -1.184 -22.348 1.00 98.62 187 VAL A C 1
ATOM 1353 O O . VAL A 1 187 ? 12.432 -0.489 -22.606 1.00 98.62 187 VAL A O 1
ATOM 1356 N N . PHE A 1 188 ? 11.109 -2.248 -23.068 1.00 98.56 188 PHE A N 1
ATOM 1357 C CA . PHE A 1 188 ? 11.762 -2.568 -24.333 1.00 98.56 188 PHE A CA 1
ATOM 1358 C C . PHE A 1 188 ? 11.371 -1.548 -25.399 1.00 98.56 188 PHE A C 1
ATOM 1360 O O . PHE A 1 188 ? 10.201 -1.186 -25.538 1.00 98.56 188 PHE A O 1
ATOM 1367 N N . THR A 1 189 ? 12.345 -1.079 -26.170 1.00 97.75 189 THR A N 1
ATOM 1368 C CA . THR A 1 189 ? 12.135 0.013 -27.132 1.00 97.75 189 THR A CA 1
ATOM 1369 C C . THR A 1 189 ? 11.477 -0.448 -28.435 1.00 97.75 189 THR A C 1
ATOM 1371 O O . THR A 1 189 ? 11.095 0.394 -29.246 1.00 97.75 189 THR A O 1
ATOM 1374 N N . SER A 1 190 ? 11.285 -1.760 -28.620 1.00 97.44 190 SER A N 1
ATOM 1375 C CA . SER A 1 190 ? 10.681 -2.373 -29.808 1.00 97.44 190 SER A CA 1
ATOM 1376 C C . SER A 1 190 ? 9.616 -3.417 -29.457 1.00 97.44 190 SER A C 1
ATOM 1378 O O . SER A 1 190 ? 9.744 -4.151 -28.475 1.00 97.44 190 SER A O 1
ATOM 1380 N N . ALA A 1 191 ? 8.607 -3.545 -30.322 1.00 96.00 191 ALA A N 1
ATOM 1381 C CA . ALA A 1 191 ? 7.543 -4.545 -30.226 1.00 96.00 191 ALA A CA 1
ATOM 1382 C C . ALA A 1 191 ? 8.039 -5.989 -30.407 1.00 96.00 191 ALA A C 1
ATOM 1384 O O . ALA A 1 191 ? 7.358 -6.933 -30.011 1.00 96.00 191 ALA A O 1
ATOM 1385 N N . ASN A 1 192 ? 9.218 -6.164 -31.009 1.00 95.94 192 ASN A N 1
ATOM 1386 C CA . ASN A 1 192 ? 9.788 -7.466 -31.356 1.00 95.94 192 ASN A CA 1
ATOM 1387 C C . ASN A 1 192 ? 11.041 -7.812 -30.538 1.00 95.94 192 ASN A C 1
ATOM 1389 O O . ASN A 1 192 ? 11.911 -8.540 -31.027 1.00 95.94 192 ASN A O 1
ATOM 1393 N N . ALA A 1 193 ? 11.152 -7.290 -29.314 1.00 97.25 193 ALA A N 1
ATOM 1394 C CA . ALA A 1 193 ? 12.182 -7.725 -28.379 1.00 97.25 193 ALA A CA 1
ATOM 1395 C C . ALA A 1 193 ? 12.100 -9.246 -28.157 1.00 97.25 193 ALA A C 1
ATOM 1397 O O . ALA A 1 193 ? 11.024 -9.820 -27.977 1.00 97.25 193 ALA A O 1
ATOM 1398 N N . SER A 1 194 ? 13.251 -9.908 -28.204 1.00 97.25 194 SER A N 1
ATOM 1399 C CA . SER A 1 194 ? 13.373 -11.369 -28.228 1.00 97.25 194 SER A CA 1
ATOM 1400 C C . SER A 1 194 ? 14.515 -11.909 -27.367 1.00 97.25 194 SER A C 1
ATOM 1402 O O . SER A 1 194 ? 14.621 -13.121 -27.188 1.00 97.25 194 SER A O 1
ATOM 1404 N N . THR A 1 195 ? 15.388 -11.040 -26.867 1.00 97.81 195 THR A N 1
ATOM 1405 C CA . THR A 1 195 ? 16.557 -11.410 -26.068 1.00 97.81 195 THR A CA 1
ATOM 1406 C C . THR A 1 195 ? 16.229 -11.373 -24.587 1.00 97.81 195 THR A C 1
ATOM 1408 O O . THR A 1 195 ? 15.626 -10.423 -24.095 1.00 97.81 195 THR A O 1
ATOM 1411 N N . ILE A 1 196 ? 16.654 -12.415 -23.879 1.00 98.06 196 ILE A N 1
ATOM 1412 C CA . ILE A 1 196 ? 16.556 -12.494 -22.424 1.00 98.06 196 ILE A CA 1
ATOM 1413 C C . ILE A 1 196 ? 17.760 -11.772 -21.819 1.00 98.06 196 ILE A C 1
ATOM 1415 O O . ILE A 1 196 ? 18.898 -12.071 -22.183 1.00 98.06 196 ILE A O 1
ATOM 1419 N N . TYR A 1 197 ? 17.499 -10.864 -20.884 1.00 98.19 197 TYR A N 1
ATOM 1420 C CA . TYR A 1 197 ? 18.518 -10.150 -20.123 1.00 98.19 197 TYR A CA 1
ATOM 1421 C C . TYR A 1 197 ? 18.490 -10.566 -18.655 1.00 98.19 197 TYR A C 1
ATOM 1423 O O . TYR A 1 197 ? 17.428 -10.843 -18.090 1.00 98.19 197 TYR A O 1
ATOM 1431 N N . ASP A 1 198 ? 19.663 -10.613 -18.030 1.00 97.62 198 ASP A N 1
ATOM 1432 C CA . ASP A 1 198 ? 19.798 -10.734 -16.581 1.00 97.62 198 ASP A CA 1
ATOM 1433 C C . ASP A 1 198 ? 19.584 -9.371 -15.923 1.00 97.62 198 ASP A C 1
ATOM 1435 O O . ASP A 1 198 ? 20.431 -8.479 -15.956 1.00 97.62 198 ASP A O 1
ATOM 1439 N N . CYS A 1 199 ? 18.413 -9.201 -15.327 1.00 96.62 199 CYS A N 1
ATOM 1440 C CA . CYS A 1 199 ? 18.016 -7.975 -14.661 1.00 96.62 199 CYS A CA 1
ATOM 1441 C C . CYS A 1 199 ? 18.187 -8.062 -13.143 1.00 96.62 199 CYS A C 1
ATOM 1443 O O . CYS A 1 199 ? 17.617 -7.229 -12.448 1.00 96.62 199 CYS A O 1
ATOM 1445 N N . THR A 1 200 ? 18.954 -9.023 -12.606 1.00 95.00 200 THR A N 1
ATOM 1446 C CA . THR A 1 200 ? 19.109 -9.232 -11.152 1.00 95.00 200 THR A CA 1
ATOM 1447 C C . THR A 1 200 ? 19.434 -7.936 -10.399 1.00 95.00 200 THR A C 1
ATOM 1449 O O . THR A 1 200 ? 18.842 -7.673 -9.352 1.00 95.00 200 THR A O 1
ATOM 1452 N N . SER A 1 201 ? 20.304 -7.081 -10.947 1.00 93.19 201 SER A N 1
ATOM 1453 C CA . SER A 1 201 ? 20.644 -5.784 -10.344 1.00 93.19 201 SER A CA 1
ATOM 1454 C C . SER A 1 201 ? 19.436 -4.843 -10.261 1.00 93.19 201 SER A C 1
ATOM 1456 O O . SER A 1 201 ? 19.172 -4.284 -9.201 1.00 93.19 201 SER A O 1
ATOM 1458 N N . ALA A 1 202 ? 18.666 -4.699 -11.345 1.00 93.44 202 ALA A N 1
ATOM 1459 C CA . ALA A 1 202 ? 17.443 -3.892 -11.355 1.00 93.44 202 ALA A CA 1
ATOM 1460 C C . ALA A 1 202 ? 16.340 -4.504 -10.472 1.00 93.44 202 ALA A C 1
ATOM 1462 O O . ALA A 1 202 ? 15.671 -3.799 -9.721 1.00 93.44 202 ALA A O 1
ATOM 1463 N N . CYS A 1 203 ? 16.192 -5.828 -10.511 1.00 91.31 203 CYS A N 1
ATOM 1464 C CA . CYS A 1 203 ? 15.274 -6.600 -9.679 1.00 91.31 203 CYS A CA 1
ATOM 1465 C C . CYS A 1 203 ? 15.546 -6.429 -8.175 1.00 91.31 203 CYS A C 1
ATOM 1467 O O . CYS A 1 203 ? 14.628 -6.542 -7.370 1.00 91.31 203 CYS A O 1
ATOM 1469 N N . GLY A 1 204 ? 16.796 -6.164 -7.784 1.00 89.94 204 GLY A N 1
ATOM 1470 C CA . GLY A 1 204 ? 17.181 -5.939 -6.390 1.00 89.94 204 GLY A CA 1
ATOM 1471 C C . GLY A 1 204 ? 16.785 -4.570 -5.827 1.00 89.94 204 GLY A C 1
ATOM 1472 O O . GLY A 1 204 ? 16.894 -4.367 -4.619 1.00 89.94 204 GLY A O 1
ATOM 1473 N N . LEU A 1 205 ? 16.338 -3.628 -6.667 1.00 90.06 205 LEU A N 1
ATOM 1474 C CA . LEU A 1 205 ? 16.040 -2.255 -6.244 1.00 90.06 205 LEU A CA 1
ATOM 1475 C C . LEU A 1 205 ? 14.655 -2.091 -5.614 1.00 90.06 205 LEU A C 1
ATOM 1477 O O . LEU A 1 205 ? 14.483 -1.284 -4.701 1.00 90.06 205 LEU A O 1
ATOM 1481 N N . ALA A 1 206 ? 13.667 -2.847 -6.087 1.00 87.75 206 ALA A N 1
ATOM 1482 C CA . ALA A 1 206 ? 12.302 -2.779 -5.587 1.00 87.75 206 ALA A CA 1
ATOM 1483 C C . ALA A 1 206 ? 11.637 -4.150 -5.637 1.00 87.75 206 ALA A C 1
ATOM 1485 O O . ALA A 1 206 ? 11.968 -4.990 -6.466 1.00 87.75 206 ALA A O 1
ATOM 1486 N N . CYS A 1 207 ? 10.636 -4.357 -4.785 1.00 84.88 207 CYS A N 1
ATOM 1487 C CA . CYS A 1 207 ? 9.917 -5.626 -4.776 1.00 84.88 207 CYS A CA 1
ATOM 1488 C C . CYS A 1 207 ? 9.034 -5.829 -6.022 1.00 84.88 207 CYS A C 1
ATOM 1490 O O . CYS A 1 207 ? 8.858 -6.954 -6.487 1.00 84.88 207 CYS A O 1
ATOM 1492 N N . LYS A 1 208 ? 8.475 -4.745 -6.581 1.00 90.06 208 LYS A N 1
ATOM 1493 C CA . LYS A 1 208 ? 7.609 -4.812 -7.763 1.00 90.06 208 LYS A CA 1
ATOM 1494 C C . LYS A 1 208 ? 8.362 -4.403 -9.015 1.00 90.06 208 LYS A C 1
ATOM 1496 O O . LYS A 1 208 ? 8.830 -3.269 -9.125 1.00 90.06 208 LYS A O 1
ATOM 1501 N N . ILE A 1 209 ? 8.407 -5.334 -9.962 1.00 94.44 209 ILE A N 1
ATOM 1502 C CA . ILE A 1 209 ? 9.050 -5.166 -11.259 1.00 94.44 209 ILE A CA 1
ATOM 1503 C C . ILE A 1 209 ? 7.981 -5.272 -12.340 1.00 94.44 209 ILE A C 1
ATOM 1505 O O . ILE A 1 209 ? 7.245 -6.260 -12.423 1.00 94.44 209 ILE A O 1
ATOM 1509 N N . PHE A 1 210 ? 7.892 -4.245 -13.170 1.00 97.69 210 PHE A N 1
ATOM 1510 C CA . PHE A 1 210 ? 6.960 -4.169 -14.284 1.00 97.69 210 PHE A CA 1
ATOM 1511 C C . PHE A 1 210 ? 7.720 -4.180 -15.599 1.00 97.69 210 PHE A C 1
ATOM 1513 O O . PHE A 1 210 ? 8.825 -3.647 -15.685 1.00 97.69 210 PHE A O 1
ATOM 1520 N N . VAL A 1 211 ? 7.110 -4.747 -16.633 1.00 98.50 211 VAL A N 1
ATOM 1521 C CA . VAL A 1 211 ? 7.688 -4.766 -17.974 1.00 98.50 211 VAL A CA 1
ATOM 1522 C C . VAL A 1 211 ? 6.673 -4.330 -19.020 1.00 98.50 211 VAL A C 1
ATOM 1524 O O . VAL A 1 211 ? 5.527 -4.787 -19.047 1.00 98.50 211 VAL A O 1
ATOM 1527 N N . SER A 1 212 ? 7.121 -3.460 -19.913 1.00 98.69 212 SER A N 1
ATOM 1528 C CA . SER A 1 212 ? 6.378 -3.024 -21.089 1.00 98.69 212 SER A CA 1
ATOM 1529 C C . SER A 1 212 ? 7.252 -3.085 -22.334 1.00 98.69 212 SER A C 1
ATOM 1531 O O . SER A 1 212 ? 8.461 -3.315 -22.263 1.00 98.69 212 SER A O 1
ATOM 1533 N N . ALA A 1 213 ? 6.631 -2.864 -23.484 1.00 98.19 213 ALA A N 1
ATOM 1534 C CA . ALA A 1 213 ? 7.330 -2.636 -24.735 1.00 98.19 213 ALA A CA 1
ATOM 1535 C C . ALA A 1 213 ? 6.721 -1.440 -25.473 1.00 98.19 213 ALA A C 1
ATOM 1537 O O . ALA A 1 213 ? 5.557 -1.088 -25.265 1.00 98.19 213 ALA A O 1
ATOM 1538 N N . SER A 1 214 ? 7.507 -0.832 -26.351 1.00 97.56 214 SER A N 1
ATOM 1539 C CA . SER A 1 214 ? 6.997 0.025 -27.417 1.00 97.56 214 SER A CA 1
ATOM 1540 C C . SER A 1 214 ? 6.187 -0.808 -28.411 1.00 97.56 214 SER A C 1
ATOM 1542 O O . SER A 1 214 ? 6.543 -1.946 -28.708 1.00 97.56 214 SER A O 1
ATOM 1544 N N . ASN A 1 215 ? 5.108 -0.252 -28.957 1.00 96.31 215 ASN A N 1
ATOM 1545 C CA . ASN A 1 215 ? 4.343 -0.892 -30.031 1.00 96.31 215 ASN A CA 1
ATOM 1546 C C . ASN A 1 215 ? 4.991 -0.749 -31.418 1.00 96.31 215 ASN A C 1
ATOM 1548 O O . ASN A 1 215 ? 4.537 -1.391 -32.365 1.00 96.31 215 ASN A O 1
ATOM 1552 N N . CYS A 1 216 ? 6.020 0.085 -31.548 1.00 95.75 216 CYS A N 1
ATOM 1553 C CA . CYS A 1 216 ? 6.752 0.252 -32.791 1.00 95.75 216 CYS A CA 1
ATOM 1554 C C . CYS A 1 216 ? 7.765 -0.876 -32.979 1.00 95.75 216 CYS A C 1
ATOM 1556 O O . CYS A 1 216 ? 8.467 -1.256 -32.042 1.00 95.75 216 CYS A O 1
ATOM 1558 N N . ASP A 1 217 ? 7.877 -1.384 -34.205 1.00 94.81 217 ASP A N 1
ATOM 1559 C CA . ASP A 1 217 ? 8.975 -2.271 -34.586 1.00 94.81 217 ASP A CA 1
ATOM 1560 C C . ASP A 1 217 ? 10.147 -1.436 -35.087 1.00 94.81 217 ASP A C 1
ATOM 1562 O O . ASP A 1 217 ? 10.103 -0.859 -36.177 1.00 94.81 217 ASP A O 1
ATOM 1566 N N . ARG A 1 218 ? 11.195 -1.367 -34.275 1.00 95.19 218 ARG A N 1
ATOM 1567 C CA . ARG A 1 218 ? 12.383 -0.588 -34.600 1.00 95.19 218 ARG A CA 1
ATOM 1568 C C . ARG A 1 218 ? 13.231 -1.277 -35.666 1.00 95.19 218 ARG A C 1
ATOM 1570 O O . ARG A 1 218 ? 13.515 -2.473 -35.590 1.00 95.19 218 ARG A O 1
ATOM 1577 N N . THR A 1 219 ? 13.687 -0.490 -36.638 1.00 94.81 219 THR A N 1
ATOM 1578 C CA . THR A 1 219 ? 14.590 -0.933 -37.719 1.00 94.81 219 THR A CA 1
ATOM 1579 C C . THR A 1 219 ? 16.026 -0.452 -37.532 1.00 94.81 219 THR A C 1
ATOM 1581 O O . THR A 1 219 ? 16.919 -0.909 -38.240 1.00 94.81 219 THR A O 1
ATOM 1584 N N . ILE A 1 220 ? 16.241 0.475 -36.599 1.00 93.50 220 ILE A N 1
ATOM 1585 C CA . ILE A 1 220 ? 17.545 0.972 -36.151 1.00 93.50 220 ILE A CA 1
ATOM 1586 C C . ILE A 1 220 ? 17.588 0.945 -34.619 1.00 93.50 220 ILE A C 1
ATOM 1588 O O . ILE A 1 220 ? 16.530 0.974 -33.979 1.00 93.50 220 ILE A O 1
ATOM 1592 N N . GLY A 1 221 ? 18.790 0.929 -34.037 1.00 94.06 221 GLY A N 1
ATOM 1593 C CA . GLY A 1 221 ? 18.978 1.073 -32.588 1.00 94.06 221 GLY A CA 1
ATOM 1594 C C . GLY A 1 221 ? 18.190 2.262 -32.035 1.00 94.06 221 GLY A C 1
ATOM 1595 O O . GLY A 1 221 ? 18.038 3.297 -32.700 1.00 94.06 221 GLY A O 1
ATOM 1596 N N . ALA A 1 222 ? 17.599 2.105 -30.858 1.00 95.69 222 ALA A N 1
ATOM 1597 C CA . ALA A 1 222 ? 17.026 3.209 -30.086 1.00 95.69 222 ALA A CA 1
ATOM 1598 C C . ALA A 1 222 ? 18.123 4.111 -29.511 1.00 95.69 222 ALA A C 1
ATOM 1600 O O . ALA A 1 222 ? 17.921 5.319 -29.366 1.00 95.69 222 ALA A O 1
ATOM 1601 N N . PHE A 1 223 ? 19.306 3.542 -29.319 1.00 95.44 223 PHE A N 1
ATOM 1602 C CA . PHE A 1 223 ? 20.526 4.214 -28.931 1.00 95.44 223 PHE A CA 1
ATOM 1603 C C . PHE A 1 223 ? 21.619 3.914 -29.964 1.00 95.44 223 PHE A C 1
ATOM 1605 O O . PHE A 1 223 ? 21.622 2.900 -30.647 1.00 95.44 223 PHE A O 1
ATOM 1612 N N . SER A 1 224 ? 22.504 4.877 -30.187 1.00 93.81 224 SER A N 1
ATOM 1613 C CA . SER A 1 224 ? 23.662 4.714 -31.071 1.00 93.81 224 SER A CA 1
ATOM 1614 C C . SER A 1 224 ? 24.804 4.005 -30.332 1.00 93.81 224 SER A C 1
ATOM 1616 O O . SER A 1 224 ? 25.234 4.517 -29.295 1.00 93.81 224 SER A O 1
ATOM 1618 N N . ASN A 1 225 ? 25.314 2.896 -30.873 1.00 90.38 225 ASN A N 1
ATOM 1619 C CA . ASN A 1 225 ? 26.464 2.159 -30.336 1.00 90.38 225 ASN A CA 1
ATOM 1620 C C . ASN A 1 225 ? 27.798 2.587 -31.007 1.00 90.38 225 ASN A C 1
ATOM 1622 O O . ASN A 1 225 ? 27.853 3.614 -31.688 1.00 90.38 225 ASN A O 1
ATOM 1626 N N . PHE A 1 226 ? 28.879 1.819 -30.809 1.00 85.62 226 PHE A N 1
ATOM 1627 C CA . PHE A 1 226 ? 30.231 2.129 -31.303 1.00 85.62 226 PHE A CA 1
ATOM 1628 C C . PHE A 1 226 ? 30.367 2.273 -32.835 1.00 85.62 226 PHE A C 1
ATOM 1630 O O . PHE A 1 226 ? 31.349 2.859 -33.296 1.00 85.62 226 PHE A O 1
ATOM 1637 N N . ASP A 1 227 ? 29.441 1.726 -33.628 1.00 82.69 227 ASP A N 1
ATOM 1638 C CA . ASP A 1 227 ? 29.483 1.770 -35.096 1.00 82.69 227 ASP A CA 1
ATOM 1639 C C . ASP A 1 227 ? 28.867 3.048 -35.696 1.00 82.69 227 ASP A C 1
ATOM 1641 O O . ASP A 1 227 ? 29.015 3.331 -36.892 1.00 82.69 227 ASP A O 1
ATOM 1645 N N . ALA A 1 228 ? 28.212 3.849 -34.856 1.00 87.62 228 ALA A N 1
ATOM 1646 C CA . ALA A 1 228 ? 27.518 5.054 -35.259 1.00 87.62 228 ALA A CA 1
ATOM 1647 C C . ALA A 1 228 ? 28.455 6.268 -35.371 1.00 87.62 228 ALA A C 1
ATOM 1649 O O . ALA A 1 228 ? 29.618 6.276 -34.962 1.00 87.62 228 ALA A O 1
ATOM 1650 N N . SER A 1 229 ? 27.930 7.361 -35.930 1.00 88.38 229 SER A N 1
ATOM 1651 C CA . SER A 1 229 ? 28.681 8.611 -36.033 1.00 88.38 229 SER A CA 1
ATOM 1652 C C . SER A 1 229 ? 29.015 9.191 -34.656 1.00 88.38 229 SER A C 1
ATOM 1654 O O . SER A 1 229 ? 28.148 9.327 -33.789 1.00 88.38 229 SER A O 1
ATOM 1656 N N . VAL A 1 230 ? 30.272 9.599 -34.489 1.00 88.19 230 VAL A N 1
ATOM 1657 C CA . VAL A 1 230 ? 30.775 10.272 -33.284 1.00 88.19 230 VAL A CA 1
ATOM 1658 C C . VAL A 1 230 ? 29.901 11.467 -32.898 1.00 88.19 230 VAL A C 1
ATOM 1660 O O . VAL A 1 230 ? 29.467 12.236 -33.760 1.00 88.19 230 VAL A O 1
ATOM 1663 N N . GLY A 1 231 ? 29.695 11.648 -31.596 1.00 89.00 231 GLY A N 1
ATOM 1664 C CA . GLY A 1 231 ? 29.075 12.827 -31.011 1.00 89.00 231 GLY A CA 1
ATOM 1665 C C . GLY A 1 231 ? 27.997 12.486 -29.992 1.00 89.00 231 GLY A C 1
ATOM 1666 O O . GLY A 1 231 ? 27.544 11.346 -29.876 1.00 89.00 231 GLY A O 1
ATOM 1667 N N . ASN A 1 232 ? 27.535 13.520 -29.297 1.00 91.38 232 ASN A N 1
ATOM 1668 C CA . ASN A 1 232 ? 26.553 13.369 -28.236 1.00 91.38 232 ASN A CA 1
ATOM 1669 C C . ASN A 1 232 ? 25.214 12.834 -28.749 1.00 91.38 232 ASN A C 1
ATOM 1671 O O . ASN A 1 232 ? 24.707 13.220 -29.809 1.00 91.38 232 ASN A O 1
ATOM 1675 N N . ARG A 1 233 ? 24.613 11.977 -27.934 1.00 94.12 233 ARG A N 1
ATOM 1676 C CA . ARG A 1 233 ? 23.223 11.557 -28.020 1.00 94.12 233 ARG A CA 1
ATOM 1677 C C . ARG A 1 233 ? 22.521 12.057 -26.779 1.00 94.12 233 ARG A C 1
ATOM 1679 O O . ARG A 1 233 ? 22.958 11.772 -25.669 1.00 94.12 233 ARG A O 1
ATOM 1686 N N . THR A 1 234 ? 21.437 12.787 -26.994 1.00 95.25 234 THR A N 1
ATOM 1687 C CA . THR A 1 234 ? 20.579 13.299 -25.929 1.00 95.25 234 THR A CA 1
ATOM 1688 C C . THR A 1 234 ? 19.216 12.659 -26.067 1.00 95.25 234 THR A C 1
ATOM 1690 O O . THR A 1 234 ? 18.656 12.664 -27.159 1.00 95.25 234 THR A O 1
ATOM 1693 N N . GLN A 1 235 ? 18.704 12.110 -24.975 1.00 95.25 235 GLN A N 1
ATOM 1694 C CA . GLN A 1 235 ? 17.346 11.601 -24.872 1.00 95.25 235 GLN A CA 1
ATOM 1695 C C . GLN A 1 235 ? 16.653 12.300 -23.716 1.00 95.25 235 GLN A C 1
ATOM 1697 O O . GLN A 1 235 ? 17.297 12.684 -22.731 1.00 95.25 235 GLN A O 1
ATOM 1702 N N . VAL A 1 236 ? 15.341 12.460 -23.833 1.00 95.88 236 VAL A N 1
ATOM 1703 C CA . VAL A 1 236 ? 14.551 13.150 -22.820 1.00 95.88 236 VAL A CA 1
ATOM 1704 C C . VAL A 1 236 ? 13.396 12.268 -22.380 1.00 95.88 236 VAL A C 1
ATOM 1706 O O . VAL A 1 236 ? 12.485 11.967 -23.146 1.00 95.88 236 VAL A O 1
ATOM 1709 N N . MET A 1 237 ? 13.415 11.883 -21.108 1.00 95.56 237 MET A N 1
ATOM 1710 C CA . MET A 1 237 ? 12.270 11.265 -20.452 1.00 95.56 237 MET A CA 1
ATOM 1711 C C . MET A 1 237 ? 11.424 12.352 -19.794 1.00 95.56 237 MET A C 1
ATOM 1713 O O . MET A 1 237 ? 11.932 13.131 -18.984 1.00 95.56 237 MET A O 1
ATOM 1717 N N . THR A 1 238 ? 10.119 12.348 -20.064 1.00 95.69 238 THR A N 1
ATOM 1718 C CA . THR A 1 238 ? 9.144 13.177 -19.343 1.00 95.69 238 THR A CA 1
ATOM 1719 C C . THR A 1 238 ? 7.913 12.369 -18.968 1.00 95.69 238 THR A C 1
ATOM 1721 O O . THR A 1 238 ? 7.606 11.349 -19.582 1.00 95.69 238 THR A O 1
ATOM 1724 N N . ILE A 1 239 ? 7.184 12.852 -17.965 1.00 95.00 239 ILE A N 1
ATOM 1725 C CA . ILE A 1 239 ? 5.857 12.346 -17.621 1.00 95.00 239 ILE A CA 1
ATOM 1726 C C . ILE A 1 239 ? 4.860 13.488 -17.801 1.00 95.00 239 ILE A C 1
ATOM 1728 O O . ILE A 1 239 ? 4.988 14.535 -17.163 1.00 95.00 239 ILE A O 1
ATOM 1732 N N . THR A 1 240 ? 3.851 13.300 -18.650 1.00 93.44 240 THR A N 1
ATOM 1733 C CA . THR A 1 240 ? 2.803 14.295 -18.910 1.00 93.44 240 THR A CA 1
ATOM 1734 C C . THR A 1 240 ? 2.147 14.733 -17.603 1.00 93.44 240 THR A C 1
ATOM 1736 O O . THR A 1 240 ? 1.733 13.906 -16.801 1.00 93.44 240 THR A O 1
ATOM 1739 N N . GLY A 1 241 ? 2.048 16.036 -17.343 1.00 90.12 241 GLY A N 1
ATOM 1740 C CA . GLY A 1 241 ? 1.493 16.543 -16.080 1.00 90.12 241 GLY A CA 1
ATOM 1741 C C . GLY A 1 241 ? 2.452 16.484 -14.885 1.00 90.12 241 GLY A C 1
ATOM 1742 O O . GLY A 1 241 ? 2.025 16.739 -13.761 1.00 90.12 241 GLY A O 1
ATOM 1743 N N . CYS A 1 242 ? 3.735 16.191 -15.110 1.00 91.06 242 CYS A N 1
ATOM 1744 C CA . CYS A 1 242 ? 4.798 16.361 -14.128 1.00 91.06 242 CYS A CA 1
ATOM 1745 C C . CYS A 1 242 ? 5.801 17.419 -14.584 1.00 91.06 242 CYS A C 1
ATOM 1747 O O . CYS A 1 242 ? 6.107 17.536 -15.765 1.00 91.06 242 CYS A O 1
ATOM 1749 N N . ALA A 1 243 ? 6.342 18.181 -13.631 1.00 87.75 243 ALA A N 1
ATOM 1750 C CA . ALA A 1 243 ? 7.386 19.168 -13.912 1.00 87.75 243 ALA A CA 1
ATOM 1751 C C . ALA A 1 243 ? 8.784 18.540 -14.069 1.00 87.75 243 ALA A C 1
ATOM 1753 O O . ALA A 1 243 ? 9.736 19.233 -14.420 1.00 87.75 243 ALA A O 1
ATOM 1754 N N . CYS A 1 244 ? 8.931 17.248 -13.765 1.00 85.69 244 CYS A N 1
ATOM 1755 C CA . CYS A 1 244 ? 10.204 16.554 -13.852 1.00 85.69 244 CYS A CA 1
ATOM 1756 C C . CYS A 1 244 ? 10.499 16.043 -15.262 1.00 85.69 244 CYS A C 1
ATOM 1758 O O . CYS A 1 244 ? 9.623 15.551 -15.971 1.00 85.69 244 CYS A O 1
ATOM 1760 N N . SER A 1 245 ? 11.772 16.152 -15.627 1.00 91.56 245 SER A N 1
ATOM 1761 C CA . SER A 1 245 ? 12.338 15.694 -16.889 1.00 91.56 245 SER A CA 1
ATOM 1762 C C . SER A 1 245 ? 13.722 15.127 -16.607 1.00 91.56 245 SER A C 1
ATOM 1764 O O . SER A 1 245 ? 14.482 15.723 -15.839 1.00 91.56 245 SER A O 1
ATOM 1766 N N . THR A 1 246 ? 14.066 14.007 -17.232 1.00 92.88 246 THR A N 1
ATOM 1767 C CA . THR A 1 246 ? 15.430 13.473 -17.208 1.00 92.88 246 THR A CA 1
ATOM 1768 C C . THR A 1 246 ? 16.049 13.663 -18.579 1.00 92.88 246 THR A C 1
ATOM 1770 O O . THR A 1 246 ? 15.563 13.107 -19.558 1.00 92.88 246 THR A O 1
ATOM 1773 N N . ASN A 1 247 ? 17.132 14.436 -18.635 1.00 93.44 247 ASN A N 1
ATOM 1774 C CA . ASN A 1 247 ? 17.964 14.561 -19.826 1.00 93.44 247 ASN A CA 1
ATOM 1775 C C . ASN A 1 247 ? 19.119 13.575 -19.690 1.00 93.44 247 ASN A C 1
ATOM 1777 O O . ASN A 1 247 ? 20.046 13.816 -18.914 1.00 93.44 247 ASN A O 1
ATOM 1781 N N . ALA A 1 248 ? 19.048 12.469 -20.419 1.00 93.81 248 ALA A N 1
ATOM 1782 C CA . ALA A 1 248 ? 20.138 11.515 -20.482 1.00 93.81 248 ALA A CA 1
ATOM 1783 C C . ALA A 1 248 ? 21.025 11.846 -21.675 1.00 93.81 248 ALA A C 1
ATOM 1785 O O . ALA A 1 248 ? 20.546 12.039 -22.792 1.00 93.81 248 ALA A O 1
ATOM 1786 N N . MET A 1 249 ? 22.322 11.965 -21.417 1.00 92.94 249 MET A N 1
ATOM 1787 C CA . MET A 1 249 ? 23.306 12.281 -22.439 1.00 92.94 249 MET A CA 1
ATOM 1788 C C . MET A 1 249 ? 24.469 11.313 -22.345 1.00 92.94 249 MET A C 1
ATOM 1790 O O . MET A 1 249 ? 24.951 11.015 -21.250 1.00 92.94 249 MET A O 1
ATOM 1794 N N . TYR A 1 250 ? 24.938 10.869 -23.503 1.00 92.06 250 TYR A N 1
ATOM 1795 C CA . TYR A 1 250 ? 26.175 10.116 -23.628 1.00 92.06 250 TYR A CA 1
ATOM 1796 C C . TYR A 1 250 ? 26.857 10.438 -24.960 1.00 92.06 250 TYR A C 1
ATOM 1798 O O . TYR A 1 250 ? 26.207 10.907 -25.897 1.00 92.06 250 TYR A O 1
ATOM 1806 N N . ASP A 1 251 ? 28.170 10.243 -25.029 1.00 89.50 251 ASP A N 1
ATOM 1807 C CA . ASP A 1 251 ? 28.959 10.449 -26.246 1.00 89.50 251 ASP A CA 1
ATOM 1808 C C . ASP A 1 251 ? 29.305 9.103 -26.891 1.00 89.50 251 ASP A C 1
ATOM 1810 O O . ASP A 1 251 ? 29.598 8.127 -26.199 1.00 89.50 251 ASP A O 1
ATOM 1814 N N . VAL A 1 252 ? 29.232 9.050 -28.219 1.00 85.19 252 VAL A N 1
ATOM 1815 C CA . VAL A 1 252 ? 29.292 7.810 -29.009 1.00 85.19 252 VAL A CA 1
ATOM 1816 C C . VAL A 1 252 ? 30.710 7.244 -29.229 1.00 85.19 252 VAL A C 1
ATOM 1818 O O . VAL A 1 252 ? 30.822 6.113 -29.684 1.00 85.19 252 VAL A O 1
ATOM 1821 N N . PRO A 1 253 ? 31.825 7.886 -28.838 1.00 68.12 253 PRO A N 1
ATOM 1822 C CA . PRO A 1 253 ? 33.100 7.162 -28.766 1.00 68.12 253 PRO A CA 1
ATOM 1823 C C . PRO A 1 253 ? 33.937 7.545 -27.540 1.00 68.12 253 PRO A C 1
ATOM 1825 O O . PRO A 1 253 ? 34.645 8.551 -27.531 1.00 68.12 253 PRO A O 1
ATOM 1828 N N . GLY A 1 254 ? 33.923 6.665 -26.534 1.00 59.38 254 GLY A N 1
ATOM 1829 C CA . GLY A 1 254 ? 34.846 6.721 -25.393 1.00 59.38 254 GLY A CA 1
ATOM 1830 C C . GLY A 1 254 ? 35.171 5.361 -24.764 1.00 59.38 254 GLY A C 1
ATOM 1831 O O . GLY A 1 254 ? 36.303 5.156 -24.330 1.00 59.38 254 GLY A O 1
ATOM 1832 N N . SER A 1 255 ? 34.221 4.417 -24.742 1.00 65.62 255 SER A N 1
ATOM 1833 C CA . SER A 1 255 ? 34.421 3.083 -24.143 1.00 65.62 255 SER A CA 1
ATOM 1834 C C . SER A 1 255 ? 33.379 2.027 -24.550 1.00 65.62 255 SER A C 1
ATOM 1836 O O . SER A 1 255 ? 33.278 1.010 -23.872 1.00 65.62 255 SER A O 1
ATOM 1838 N N . LEU A 1 256 ? 32.585 2.277 -25.600 1.00 79.19 256 LEU A N 1
ATOM 1839 C CA . LEU A 1 256 ? 31.610 1.312 -26.124 1.00 79.19 256 LEU A CA 1
ATOM 1840 C C . LEU A 1 256 ? 32.365 0.174 -26.824 1.00 79.19 256 LEU A C 1
ATOM 1842 O O . LEU A 1 256 ? 33.155 0.437 -27.736 1.00 79.19 256 LEU A O 1
ATOM 1846 N N . THR A 1 257 ? 32.197 -1.066 -26.364 1.00 70.00 257 THR A N 1
ATOM 1847 C CA . THR A 1 257 ? 32.942 -2.222 -26.884 1.00 70.00 257 THR A CA 1
ATOM 1848 C C . THR A 1 257 ? 32.049 -3.451 -26.999 1.00 70.00 257 THR A C 1
ATOM 1850 O O . THR A 1 257 ? 32.062 -4.321 -26.130 1.00 70.00 257 THR A O 1
ATOM 1853 N N . GLY A 1 258 ? 31.347 -3.557 -28.125 1.00 77.88 258 GLY A N 1
ATOM 1854 C CA . GLY A 1 258 ? 30.489 -4.696 -28.436 1.00 77.88 258 GLY A CA 1
ATOM 1855 C C . GLY A 1 258 ? 29.283 -4.826 -27.505 1.00 77.88 258 GLY A C 1
ATOM 1856 O O . GLY A 1 258 ? 29.064 -4.025 -26.602 1.00 77.88 258 GLY A O 1
ATOM 1857 N N . ASN A 1 259 ? 28.516 -5.892 -27.719 1.00 88.00 259 ASN A N 1
ATOM 1858 C CA . ASN A 1 259 ? 27.230 -6.098 -27.064 1.00 88.00 259 ASN A CA 1
ATOM 1859 C C . ASN A 1 259 ? 27.285 -5.952 -25.533 1.00 88.00 259 ASN A C 1
ATOM 1861 O O . ASN A 1 259 ? 28.183 -6.474 -24.866 1.00 88.00 259 ASN A O 1
ATOM 1865 N N . GLY A 1 260 ? 26.249 -5.336 -24.970 1.00 91.69 260 GLY A N 1
ATOM 1866 C CA . GLY A 1 260 ? 26.044 -5.171 -23.533 1.00 91.69 260 GLY A CA 1
ATOM 1867 C C . GLY A 1 260 ? 26.443 -3.812 -22.973 1.00 91.69 260 GLY A C 1
ATOM 1868 O O . GLY A 1 260 ? 26.480 -3.649 -21.749 1.00 91.69 260 GLY A O 1
ATOM 1869 N N . ASP A 1 261 ? 26.759 -2.848 -23.837 1.00 93.31 261 ASP A N 1
ATOM 1870 C CA . ASP A 1 261 ? 26.995 -1.480 -23.406 1.00 93.31 261 ASP A CA 1
ATOM 1871 C C . ASP A 1 261 ? 25.709 -0.876 -22.834 1.00 93.31 261 ASP A C 1
ATOM 1873 O O . ASP A 1 261 ? 24.631 -0.961 -23.421 1.00 93.31 261 ASP A O 1
ATOM 1877 N N . PHE A 1 262 ? 25.827 -0.240 -21.676 1.00 94.00 262 PHE A N 1
ATOM 1878 C CA . PHE A 1 262 ? 24.709 0.257 -20.895 1.00 94.00 262 PHE A CA 1
ATOM 1879 C C . PHE A 1 262 ? 25.051 1.621 -20.306 1.00 94.00 262 PHE A C 1
ATOM 1881 O O . PHE A 1 262 ? 26.095 1.801 -19.671 1.00 94.00 262 PHE A O 1
ATOM 1888 N N . TRP A 1 263 ? 24.143 2.577 -20.475 1.00 94.06 263 TRP A N 1
ATOM 1889 C CA . TRP A 1 263 ? 24.208 3.861 -19.792 1.00 94.06 263 TRP A CA 1
ATOM 1890 C C . TRP A 1 263 ? 23.467 3.770 -18.462 1.00 94.06 263 TRP A C 1
ATOM 1892 O O . TRP A 1 263 ? 22.289 3.425 -18.433 1.00 94.06 263 TRP A O 1
ATOM 1902 N N . ALA A 1 264 ? 24.139 4.099 -17.364 1.00 92.44 264 ALA A N 1
ATOM 1903 C CA . ALA A 1 264 ? 23.564 4.161 -16.027 1.00 92.44 264 ALA A CA 1
ATOM 1904 C C . ALA A 1 264 ? 24.010 5.454 -15.341 1.00 92.44 264 ALA A C 1
ATOM 1906 O O . ALA A 1 264 ? 25.207 5.694 -15.182 1.00 92.44 264 ALA A O 1
ATOM 1907 N N . GLU A 1 265 ? 23.048 6.294 -14.951 1.00 83.00 265 GLU A N 1
ATOM 1908 C CA . GLU A 1 265 ? 23.277 7.497 -14.131 1.00 83.00 265 GLU A CA 1
ATOM 1909 C C . GLU A 1 265 ? 24.416 8.421 -14.628 1.00 83.00 265 GLU A C 1
ATOM 1911 O O . GLU A 1 265 ? 25.167 9.005 -13.847 1.00 83.00 265 GLU A O 1
ATOM 1916 N N . GLY A 1 266 ? 24.563 8.569 -15.948 1.00 84.38 266 GLY A N 1
ATOM 1917 C CA . GLY A 1 266 ? 25.583 9.433 -16.560 1.00 84.38 266 GLY A CA 1
ATOM 1918 C C . GLY A 1 266 ? 26.921 8.754 -16.862 1.00 84.38 266 GLY A C 1
ATOM 1919 O O . GLY A 1 266 ? 27.820 9.415 -17.376 1.00 84.38 266 GLY A O 1
ATOM 1920 N N . SER A 1 267 ? 27.056 7.456 -16.587 1.00 88.00 267 SER A N 1
ATOM 1921 C CA . SER A 1 267 ? 28.236 6.655 -16.931 1.00 88.00 267 SER A CA 1
ATOM 1922 C C . SER A 1 267 ? 27.884 5.546 -17.919 1.00 88.00 267 SER A C 1
ATOM 1924 O O . SER A 1 267 ? 26.771 5.026 -17.908 1.00 88.00 267 SER A O 1
ATOM 1926 N N . ILE A 1 268 ? 28.844 5.161 -18.759 1.00 90.00 268 ILE A N 1
ATOM 1927 C CA . ILE A 1 268 ? 28.730 3.987 -19.631 1.00 90.00 268 ILE A CA 1
ATOM 1928 C C . ILE A 1 268 ? 29.526 2.846 -19.005 1.00 90.00 268 ILE A C 1
ATOM 1930 O O . ILE A 1 268 ? 30.658 3.034 -18.558 1.00 90.00 268 ILE A O 1
ATOM 1934 N N . SER A 1 269 ? 28.938 1.659 -18.997 1.00 90.25 269 SER A N 1
ATOM 1935 C CA . SER A 1 269 ? 29.593 0.416 -18.601 1.00 90.25 269 SER A CA 1
ATOM 1936 C C . SER A 1 269 ? 29.185 -0.703 -19.549 1.00 90.25 269 SER A C 1
ATOM 1938 O O . SER A 1 269 ? 28.148 -0.598 -20.193 1.00 90.25 269 SER A O 1
ATOM 1940 N N . ASN A 1 270 ? 29.967 -1.776 -19.612 1.00 91.31 270 ASN A N 1
ATOM 1941 C CA . ASN A 1 270 ? 29.573 -2.992 -20.311 1.00 91.31 270 ASN A CA 1
ATOM 1942 C C . ASN A 1 270 ? 29.435 -4.116 -19.284 1.00 91.31 270 ASN A C 1
ATOM 1944 O O . ASN A 1 270 ? 30.393 -4.425 -18.571 1.00 91.31 270 ASN A O 1
ATOM 1948 N N . ASN A 1 271 ? 28.241 -4.696 -19.188 1.00 92.06 271 ASN A N 1
ATOM 1949 C CA . ASN A 1 271 ? 27.966 -5.832 -18.306 1.00 92.06 271 ASN A CA 1
ATOM 1950 C C . ASN A 1 271 ? 27.392 -7.020 -19.096 1.00 92.06 271 ASN A C 1
ATOM 1952 O O . ASN A 1 271 ? 26.636 -7.834 -18.563 1.00 92.06 271 ASN A O 1
ATOM 1956 N N . GLY A 1 272 ? 27.721 -7.107 -20.390 1.00 93.12 272 GLY A N 1
ATOM 1957 C CA . GLY A 1 272 ? 27.135 -8.079 -21.303 1.00 93.12 272 GLY A CA 1
ATOM 1958 C C . GLY A 1 272 ? 25.606 -7.996 -21.319 1.00 93.12 272 GLY A C 1
ATOM 1959 O O . GLY A 1 272 ? 25.011 -6.922 -21.284 1.00 93.12 272 GLY A O 1
ATOM 1960 N N . CYS A 1 273 ? 24.939 -9.148 -21.328 1.00 95.75 273 CYS A N 1
ATOM 1961 C CA . CYS A 1 273 ? 23.476 -9.226 -21.399 1.00 95.75 273 CYS A CA 1
ATOM 1962 C C . CYS A 1 273 ? 22.803 -9.061 -20.031 1.00 95.75 273 CYS A C 1
ATOM 1964 O O . CYS A 1 273 ? 21.791 -9.709 -19.759 1.00 95.75 273 CYS A O 1
ATOM 1966 N N . ALA A 1 274 ? 23.366 -8.218 -19.167 1.00 96.00 274 ALA A N 1
ATOM 1967 C CA . ALA A 1 274 ? 22.883 -7.991 -17.818 1.00 96.00 274 ALA A CA 1
ATOM 1968 C C . ALA A 1 274 ? 22.805 -6.498 -17.487 1.00 96.00 274 ALA A C 1
ATOM 1970 O O . ALA A 1 274 ? 23.616 -5.698 -17.948 1.00 96.00 274 ALA A O 1
ATOM 1971 N N . THR A 1 275 ? 21.861 -6.111 -16.630 1.00 95.31 275 THR A N 1
ATOM 1972 C CA . THR A 1 275 ? 21.838 -4.753 -16.068 1.00 95.31 275 THR A CA 1
ATOM 1973 C C . THR A 1 275 ? 23.045 -4.559 -15.144 1.00 95.31 275 THR A C 1
ATOM 1975 O O . THR A 1 275 ? 23.283 -5.432 -14.297 1.00 95.31 275 THR A O 1
ATOM 1978 N N . PRO A 1 276 ? 23.800 -3.449 -15.246 1.00 93.94 276 PRO A N 1
ATOM 1979 C CA . PRO A 1 276 ? 24.871 -3.155 -14.298 1.00 93.94 276 PRO A CA 1
ATOM 1980 C C . PRO A 1 276 ? 24.295 -2.864 -12.906 1.00 93.94 276 PRO A C 1
ATOM 1982 O O . PRO A 1 276 ? 23.079 -2.858 -12.705 1.00 93.94 276 PRO A O 1
ATOM 1985 N N . SER A 1 277 ? 25.163 -2.608 -11.930 1.00 92.19 277 SER A N 1
ATOM 1986 C CA . SER A 1 277 ? 24.722 -2.053 -10.650 1.00 92.19 277 SER A CA 1
ATOM 1987 C C . SER A 1 277 ? 24.032 -0.712 -10.887 1.00 92.19 277 SER A C 1
ATOM 1989 O O . SER A 1 277 ? 24.621 0.200 -11.462 1.00 92.19 277 SER A O 1
AT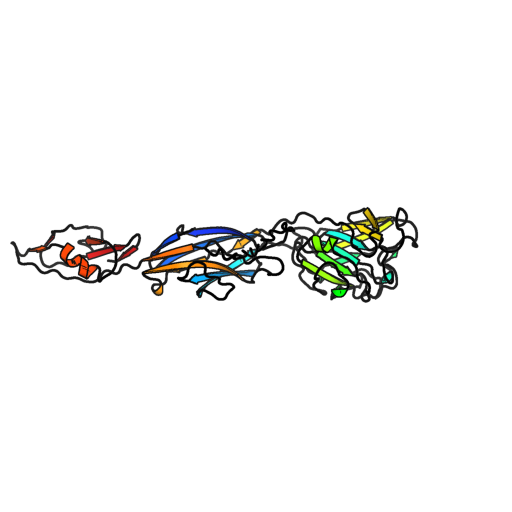OM 1991 N N . LEU A 1 278 ? 22.790 -0.608 -10.431 1.00 92.00 278 LEU A N 1
ATOM 1992 C CA . LEU A 1 278 ? 21.978 0.600 -10.495 1.00 92.00 278 LEU A CA 1
ATOM 1993 C C . LEU A 1 278 ? 21.716 1.089 -9.075 1.00 92.00 278 LEU A C 1
ATOM 1995 O O . LEU A 1 278 ? 21.752 0.300 -8.127 1.00 92.00 278 LEU A O 1
ATOM 1999 N N . SER A 1 279 ? 21.425 2.374 -8.922 1.00 90.56 279 SER A N 1
ATOM 2000 C CA . SER A 1 279 ? 20.895 2.916 -7.682 1.00 90.56 279 SER A CA 1
ATOM 2001 C C . SER A 1 279 ? 19.532 3.547 -7.943 1.00 90.56 279 SER A C 1
ATOM 2003 O O . SER A 1 279 ? 19.183 3.882 -9.071 1.00 90.56 279 SER A O 1
ATOM 2005 N N . GLN A 1 280 ? 18.713 3.657 -6.903 1.00 88.94 280 GLN A N 1
ATOM 2006 C CA . GLN A 1 280 ? 17.468 4.411 -6.981 1.00 88.94 280 GLN A CA 1
ATOM 2007 C C . GLN A 1 280 ? 17.454 5.484 -5.891 1.00 88.94 280 GLN A C 1
ATOM 2009 O O . GLN A 1 280 ? 18.090 5.303 -4.845 1.00 88.94 280 GLN A O 1
ATOM 2014 N N . PRO A 1 281 ? 16.720 6.590 -6.092 1.00 89.88 281 PRO A N 1
ATOM 2015 C CA . PRO A 1 281 ? 16.526 7.581 -5.046 1.00 89.88 281 PRO A CA 1
ATOM 2016 C C . PRO A 1 281 ? 15.854 6.995 -3.798 1.00 89.88 281 PRO A C 1
ATOM 2018 O O . PRO A 1 281 ? 15.122 6.005 -3.855 1.00 89.88 281 PRO A O 1
ATOM 2021 N N . ASN A 1 282 ? 16.054 7.659 -2.659 1.00 89.00 282 ASN A N 1
ATOM 2022 C CA . ASN A 1 282 ? 15.359 7.301 -1.427 1.00 89.00 282 ASN A CA 1
ATOM 2023 C C . ASN A 1 282 ? 13.867 7.607 -1.555 1.00 89.00 282 ASN A C 1
ATOM 2025 O O . ASN A 1 282 ? 13.479 8.756 -1.771 1.00 89.00 282 ASN A O 1
ATOM 2029 N N . TYR A 1 283 ? 13.041 6.584 -1.361 1.00 90.25 283 TYR A N 1
ATOM 2030 C CA . TYR A 1 283 ? 11.599 6.744 -1.346 1.00 90.25 283 TYR A CA 1
ATOM 2031 C C . TYR A 1 283 ? 11.109 7.334 -0.018 1.00 90.25 283 TYR A C 1
ATOM 2033 O O . TYR A 1 283 ? 11.431 6.840 1.060 1.00 90.25 283 TYR A O 1
ATOM 2041 N N . ILE A 1 284 ? 10.285 8.375 -0.109 1.00 90.62 284 ILE A N 1
ATOM 2042 C CA . ILE A 1 284 ? 9.588 9.004 1.013 1.00 90.62 284 ILE A CA 1
ATOM 2043 C C . ILE A 1 284 ? 8.122 8.536 1.015 1.00 90.62 284 ILE A C 1
ATOM 2045 O O . ILE A 1 284 ? 7.391 8.879 0.077 1.00 90.62 284 ILE A O 1
ATOM 2049 N N . PRO A 1 285 ? 7.665 7.799 2.043 1.00 91.25 285 PRO A N 1
ATOM 2050 C CA . PRO A 1 285 ? 6.293 7.300 2.137 1.00 91.25 285 PRO A CA 1
ATOM 2051 C C . PRO A 1 285 ? 5.197 8.368 2.062 1.00 91.25 285 PRO A C 1
ATOM 2053 O O . PRO A 1 285 ? 5.362 9.505 2.512 1.00 91.25 285 PRO A O 1
ATOM 2056 N N . ALA A 1 286 ? 4.048 8.002 1.488 1.00 92.25 286 ALA A N 1
ATOM 2057 C CA . ALA A 1 286 ? 2.874 8.865 1.424 1.00 92.25 286 ALA A CA 1
ATOM 2058 C C . ALA A 1 286 ? 2.168 8.936 2.781 1.00 92.25 286 ALA A C 1
ATOM 2060 O O . ALA A 1 286 ? 1.681 7.919 3.268 1.00 92.25 286 ALA A O 1
ATOM 2061 N N . VAL A 1 287 ? 2.014 10.124 3.365 1.00 92.31 287 VAL A N 1
ATOM 2062 C CA . VAL A 1 287 ? 1.241 10.249 4.609 1.00 92.31 287 VAL A CA 1
ATOM 2063 C C . VAL A 1 287 ? -0.230 9.924 4.348 1.00 92.31 287 VAL A C 1
ATOM 2065 O O . VAL A 1 287 ? -0.858 10.459 3.426 1.00 92.31 287 VAL A O 1
ATOM 2068 N N . SER A 1 288 ? -0.774 9.055 5.194 1.00 94.94 288 SER A N 1
ATOM 2069 C CA . SER A 1 288 ? -2.149 8.575 5.136 1.00 94.94 288 SER A CA 1
ATOM 2070 C C . SER A 1 288 ? -2.928 9.026 6.368 1.00 94.94 288 SER A C 1
ATOM 2072 O O . SER A 1 288 ? -2.448 8.949 7.502 1.00 94.94 288 SER A O 1
ATOM 2074 N N . THR A 1 289 ? -4.156 9.482 6.150 1.00 93.94 289 THR A N 1
ATOM 2075 C CA . THR A 1 289 ? -5.130 9.759 7.207 1.00 93.94 289 THR A CA 1
ATOM 2076 C C . THR A 1 289 ? -6.306 8.811 7.074 1.00 93.94 289 THR A C 1
ATOM 2078 O O . THR A 1 289 ? -6.634 8.346 5.983 1.00 93.94 289 THR A O 1
ATOM 2081 N N . VAL A 1 290 ? -6.946 8.506 8.196 1.00 96.94 290 VAL A N 1
ATOM 2082 C CA . VAL A 1 290 ? -8.086 7.593 8.230 1.00 96.94 290 VAL A CA 1
ATOM 2083 C C . VAL A 1 290 ? -9.176 8.209 9.087 1.00 96.94 290 VAL A C 1
ATOM 2085 O O . VAL A 1 290 ? -8.899 8.815 10.125 1.00 96.94 290 VAL A O 1
ATOM 2088 N N . SER A 1 291 ? -10.421 8.108 8.622 1.00 97.19 291 SER A N 1
ATOM 2089 C CA . SER A 1 291 ? -11.556 8.646 9.370 1.00 97.19 291 SER A CA 1
ATOM 2090 C C . SER A 1 291 ? -11.696 7.936 10.724 1.00 97.19 291 SER A C 1
ATOM 2092 O O . SER A 1 291 ? -11.461 6.726 10.782 1.00 97.19 291 SER A O 1
ATOM 2094 N N . PRO A 1 292 ? -12.111 8.635 11.796 1.00 97.75 292 PRO A N 1
ATOM 2095 C CA . PRO A 1 292 ? -12.344 7.995 13.085 1.00 97.75 292 PRO A CA 1
ATOM 2096 C C . PRO A 1 292 ? -13.382 6.873 12.980 1.00 97.75 292 PRO A C 1
ATOM 2098 O O . PRO A 1 292 ? -14.368 6.996 12.252 1.00 97.75 292 PRO A O 1
ATOM 2101 N N . PHE A 1 293 ? -13.158 5.787 13.713 1.00 98.44 293 PHE A N 1
ATOM 2102 C CA . PHE A 1 293 ? -14.126 4.709 13.867 1.00 98.44 293 PHE A CA 1
ATOM 2103 C C . PHE A 1 293 ? -14.887 4.899 15.171 1.00 98.44 293 PHE A C 1
ATOM 2105 O O . PHE A 1 293 ? -14.312 4.751 16.245 1.00 98.44 293 PHE A O 1
ATOM 2112 N N . ASP A 1 294 ? -16.173 5.219 15.068 1.00 98.00 294 ASP A N 1
ATOM 2113 C CA . ASP A 1 294 ? -17.074 5.331 16.209 1.00 98.00 294 ASP A CA 1
ATOM 2114 C C . ASP A 1 294 ? -17.888 4.049 16.365 1.00 98.00 294 ASP A C 1
ATOM 2116 O O . ASP A 1 294 ? -18.691 3.693 15.500 1.00 98.00 294 ASP A O 1
ATOM 2120 N N . PHE A 1 295 ? -17.718 3.372 17.497 1.00 97.81 295 PHE A N 1
ATOM 2121 C CA . PHE A 1 295 ? -18.415 2.134 17.816 1.00 97.81 295 PHE A CA 1
ATOM 2122 C C . PHE A 1 295 ? -19.195 2.268 19.120 1.00 97.81 295 PHE A C 1
ATOM 2124 O O . PHE A 1 295 ? -18.675 2.739 20.129 1.00 97.81 295 PHE A O 1
ATOM 2131 N N . THR A 1 296 ? -20.463 1.858 19.105 1.00 97.75 296 THR A N 1
ATOM 2132 C CA . THR A 1 296 ? -21.300 1.792 20.310 1.00 97.75 296 THR A CA 1
ATOM 2133 C C . THR A 1 296 ? -21.393 0.345 20.764 1.00 97.75 296 THR A C 1
ATOM 2135 O O . THR A 1 296 ? -21.800 -0.513 19.983 1.00 97.75 296 THR A O 1
ATOM 2138 N N . ILE A 1 297 ? -21.031 0.083 22.020 1.00 97.00 297 ILE A N 1
ATOM 2139 C CA . ILE A 1 297 ? -20.998 -1.268 22.581 1.00 97.00 297 ILE A CA 1
ATOM 2140 C C . ILE A 1 297 ? -22.421 -1.842 22.617 1.00 97.00 297 ILE A C 1
ATOM 2142 O O . ILE A 1 297 ? -23.286 -1.277 23.297 1.00 97.00 297 ILE A O 1
ATOM 2146 N N . PRO A 1 298 ? -22.700 -2.950 21.910 1.00 96.12 298 PRO A N 1
ATOM 2147 C CA . PRO A 1 298 ? -24.031 -3.533 21.890 1.00 96.12 298 PRO A CA 1
ATOM 2148 C C . PRO A 1 298 ? -24.308 -4.310 23.181 1.00 96.12 298 PRO A C 1
ATOM 2150 O O . PRO A 1 298 ? -23.425 -4.960 23.740 1.00 96.12 298 PRO A O 1
ATOM 2153 N N . ALA A 1 299 ? -25.572 -4.342 23.604 1.00 92.19 299 ALA A N 1
ATOM 2154 C CA . ALA A 1 299 ? -25.998 -5.114 24.775 1.00 92.19 299 ALA A CA 1
ATOM 2155 C C . ALA A 1 299 ? -25.741 -6.630 24.629 1.00 92.19 299 ALA A C 1
ATOM 2157 O O . ALA A 1 299 ? -25.605 -7.344 25.613 1.00 92.19 299 ALA A O 1
ATOM 2158 N N . SER A 1 300 ? -25.614 -7.152 23.405 1.00 94.31 300 SER A N 1
ATOM 2159 C CA . SER A 1 300 ? -25.253 -8.558 23.173 1.00 94.31 300 SER A CA 1
ATOM 2160 C C . SER A 1 300 ? -23.822 -8.913 23.602 1.00 94.31 300 SER A C 1
ATOM 2162 O O . SER A 1 300 ? -23.458 -10.091 23.598 1.00 94.31 300 SER A O 1
ATOM 2164 N N . TRP A 1 301 ? -22.987 -7.919 23.919 1.00 95.56 301 TRP A N 1
ATOM 2165 C CA . TRP A 1 301 ? -21.609 -8.118 24.371 1.00 95.56 301 TRP A CA 1
ATOM 2166 C C . TRP A 1 301 ? -21.461 -8.151 25.891 1.00 95.56 301 TRP A C 1
ATOM 2168 O O . TRP A 1 301 ? -20.346 -8.339 26.362 1.00 95.56 301 TRP A O 1
ATOM 2178 N N . CYS A 1 302 ? -22.556 -8.007 26.642 1.00 91.81 302 CYS A N 1
ATOM 2179 C CA . CYS A 1 302 ? -22.533 -8.008 28.099 1.00 91.81 302 CYS A CA 1
ATOM 2180 C C . CYS A 1 302 ? -21.773 -9.194 28.699 1.00 91.81 302 CYS A C 1
ATOM 2182 O O . CYS A 1 302 ? -21.894 -10.330 28.229 1.00 91.81 302 CYS A O 1
ATOM 2184 N N . ASP A 1 303 ? -21.006 -8.882 29.745 1.00 88.62 303 ASP A N 1
ATOM 2185 C CA . ASP A 1 303 ? -20.285 -9.816 30.612 1.00 88.62 303 ASP A CA 1
ATOM 2186 C C . ASP A 1 303 ? -19.276 -10.702 29.867 1.00 88.62 303 ASP A C 1
ATOM 2188 O O . ASP A 1 303 ? -18.974 -11.829 30.266 1.00 88.62 303 ASP A O 1
ATOM 2192 N N . LYS A 1 304 ? -18.744 -10.181 28.758 1.00 94.25 304 LYS A N 1
ATOM 2193 C CA . LYS A 1 304 ? -17.715 -10.817 27.935 1.00 94.25 304 LYS A CA 1
ATOM 2194 C C . LYS A 1 304 ? -16.544 -9.872 27.725 1.00 94.25 304 LYS A C 1
ATOM 2196 O O . LYS A 1 304 ? -16.674 -8.651 27.800 1.00 94.25 304 LYS A O 1
ATOM 2201 N N . VAL A 1 305 ? -15.407 -10.470 27.394 1.00 96.75 305 VAL A N 1
ATOM 2202 C CA . VAL A 1 305 ? -14.233 -9.757 26.903 1.00 96.75 305 VAL A CA 1
ATOM 2203 C C . VAL A 1 305 ? -14.157 -9.959 25.395 1.00 96.75 305 VAL A C 1
ATOM 2205 O O . VAL A 1 305 ? -14.251 -11.094 24.929 1.00 96.75 305 VAL A O 1
ATOM 2208 N N . TYR A 1 306 ? -14.013 -8.867 24.649 1.00 98.00 306 TYR A N 1
ATOM 2209 C CA . TYR A 1 306 ? -13.788 -8.895 23.205 1.00 98.00 306 TYR A CA 1
ATOM 2210 C C . TYR A 1 306 ? -12.435 -8.278 22.882 1.00 98.00 306 TYR A C 1
ATOM 2212 O O . TYR A 1 306 ? -12.083 -7.229 23.416 1.00 98.00 306 TYR A O 1
ATOM 2220 N N . GLU A 1 307 ? -11.707 -8.898 21.965 1.00 98.19 307 GLU A N 1
ATOM 2221 C CA . GLU A 1 307 ? -10.580 -8.278 21.286 1.00 98.19 307 GLU A CA 1
ATOM 2222 C C . GLU A 1 307 ? -11.078 -7.630 19.991 1.00 98.19 307 GLU A C 1
ATOM 2224 O O . GLU A 1 307 ? -11.811 -8.255 19.226 1.00 98.19 307 GLU A O 1
ATOM 2229 N N . ILE A 1 308 ? -10.684 -6.381 19.747 1.00 98.44 308 ILE A N 1
ATOM 2230 C CA . ILE A 1 308 ? -10.939 -5.634 18.516 1.00 98.44 308 ILE A CA 1
ATOM 2231 C C . ILE A 1 308 ? -9.613 -5.430 17.787 1.00 98.44 308 ILE A C 1
ATOM 2233 O O . ILE A 1 308 ? -8.627 -5.003 18.388 1.00 98.44 308 ILE A O 1
ATOM 2237 N N . VAL A 1 309 ? -9.606 -5.690 16.481 1.00 98.12 309 VAL A N 1
ATOM 2238 C CA . VAL A 1 309 ? -8.463 -5.424 15.599 1.00 98.12 309 VAL A CA 1
ATOM 2239 C C . VAL A 1 309 ? -8.951 -4.967 14.225 1.00 98.12 309 VAL A C 1
ATOM 2241 O O . VAL A 1 309 ? -9.957 -5.461 13.709 1.00 98.12 309 VAL A O 1
ATOM 2244 N N . GLY A 1 310 ? -8.266 -3.990 13.641 1.00 98.12 310 GLY A N 1
ATOM 2245 C CA . GLY A 1 310 ? -8.485 -3.522 12.278 1.00 98.12 310 GLY A CA 1
ATOM 2246 C C . GLY A 1 310 ? -7.503 -4.153 11.295 1.00 98.12 310 GLY A C 1
ATOM 2247 O O . GLY A 1 310 ? -6.349 -4.388 11.644 1.00 98.12 310 GLY A O 1
ATOM 2248 N N . ILE A 1 311 ? -7.951 -4.392 10.063 1.00 98.06 311 ILE A N 1
ATOM 2249 C CA . ILE A 1 311 ? -7.113 -4.820 8.932 1.00 98.06 311 ILE A CA 1
ATOM 2250 C C . ILE A 1 311 ? -7.298 -3.901 7.724 1.00 98.06 311 ILE A C 1
ATOM 2252 O O . ILE A 1 311 ? -8.350 -3.274 7.567 1.00 98.06 311 ILE A O 1
ATOM 2256 N N . LEU A 1 312 ? -6.293 -3.841 6.849 1.00 97.88 312 LEU A N 1
ATOM 2257 C CA . LEU A 1 312 ? -6.370 -3.099 5.592 1.00 97.88 312 LEU A CA 1
ATOM 2258 C C . LEU A 1 312 ? -7.232 -3.839 4.563 1.00 97.88 312 LEU A C 1
ATOM 2260 O O . LEU A 1 312 ? -7.124 -5.052 4.372 1.00 97.88 312 LEU A O 1
ATOM 2264 N N . ASN A 1 313 ? -8.070 -3.079 3.865 1.00 96.06 313 ASN A N 1
ATOM 2265 C CA . ASN A 1 313 ? -8.844 -3.533 2.720 1.00 96.06 313 ASN A CA 1
ATOM 2266 C C . ASN A 1 313 ? -8.695 -2.515 1.569 1.00 96.06 313 ASN A C 1
ATOM 2268 O O . ASN A 1 313 ? -9.194 -1.397 1.693 1.00 96.06 313 ASN A O 1
ATOM 2272 N N . PRO A 1 314 ? -8.029 -2.849 0.451 1.00 95.00 314 PRO A N 1
ATOM 2273 C CA . PRO A 1 314 ? -7.521 -4.172 0.096 1.00 95.00 314 PRO A CA 1
ATOM 2274 C C . PRO A 1 314 ? -6.380 -4.648 1.004 1.00 95.00 314 PRO A C 1
ATOM 2276 O O . PRO A 1 314 ? -5.638 -3.844 1.568 1.00 95.00 314 PRO A O 1
ATOM 2279 N N . LYS A 1 315 ? -6.260 -5.975 1.122 1.00 93.94 315 LYS A N 1
ATOM 2280 C CA . LYS A 1 315 ? -5.158 -6.645 1.821 1.00 93.94 315 LYS A CA 1
ATOM 2281 C C . LYS A 1 315 ? -3.815 -6.240 1.184 1.00 93.94 315 LYS A C 1
ATOM 2283 O O . LYS A 1 315 ? -3.762 -6.170 -0.048 1.00 93.94 315 LYS A O 1
ATOM 2288 N N . PRO A 1 316 ? -2.745 -6.014 1.973 1.00 91.50 316 PRO A N 1
ATOM 2289 C CA . PRO A 1 316 ? -1.407 -5.789 1.434 1.00 91.50 316 PRO A CA 1
ATOM 2290 C C . PRO A 1 316 ? -0.980 -6.910 0.485 1.00 91.50 316 PRO A C 1
ATOM 2292 O O . PRO A 1 316 ? -1.346 -8.071 0.668 1.00 91.50 316 PRO A O 1
ATOM 2295 N N . ASP A 1 317 ? -0.214 -6.553 -0.543 1.00 85.56 317 ASP A N 1
ATOM 2296 C CA . ASP A 1 317 ? 0.267 -7.515 -1.531 1.00 85.56 317 ASP A CA 1
ATOM 2297 C C . ASP A 1 317 ? 1.227 -8.517 -0.867 1.00 85.56 317 ASP A C 1
ATOM 2299 O O . ASP A 1 317 ? 2.321 -8.110 -0.470 1.00 85.56 317 ASP A O 1
ATOM 2303 N N . PRO A 1 318 ? 0.869 -9.810 -0.761 1.00 84.88 318 PRO A N 1
ATOM 2304 C CA . PRO A 1 318 ? 1.642 -10.784 0.005 1.00 84.88 318 PRO A CA 1
ATOM 2305 C C . PRO A 1 318 ? 2.992 -11.126 -0.633 1.00 84.88 318 PRO A C 1
ATOM 2307 O O . PRO A 1 318 ? 3.817 -11.765 0.016 1.00 84.88 318 PRO A O 1
ATOM 2310 N N . ILE A 1 319 ? 3.227 -10.736 -1.893 1.00 79.12 319 ILE A N 1
ATOM 2311 C CA . ILE A 1 319 ? 4.535 -10.904 -2.541 1.00 79.12 319 ILE A CA 1
ATOM 2312 C C . ILE A 1 319 ? 5.561 -9.960 -1.906 1.00 79.12 319 ILE A C 1
ATOM 2314 O O . ILE A 1 319 ? 6.734 -10.311 -1.802 1.00 79.12 319 ILE A O 1
ATOM 2318 N N . CYS A 1 320 ? 5.119 -8.775 -1.476 1.00 81.44 320 CYS A N 1
ATOM 2319 C CA . CYS A 1 320 ? 6.006 -7.688 -1.071 1.00 81.44 320 CYS A CA 1
ATOM 2320 C C . CYS A 1 320 ? 5.835 -7.235 0.367 1.00 81.44 320 CYS A C 1
ATOM 2322 O O . CYS A 1 320 ? 6.776 -6.705 0.950 1.00 81.44 320 CYS A O 1
ATOM 2324 N N . CYS A 1 321 ? 4.641 -7.403 0.917 1.00 87.31 321 CYS A N 1
ATOM 2325 C CA . CYS A 1 321 ? 4.251 -6.816 2.177 1.00 87.31 321 CYS A CA 1
ATOM 2326 C C . CYS A 1 321 ? 3.596 -7.853 3.066 1.00 87.31 321 CYS A C 1
ATOM 2328 O O . CYS A 1 321 ? 2.837 -8.716 2.620 1.00 87.31 321 CYS A O 1
ATOM 2330 N N . MET A 1 322 ? 3.905 -7.743 4.349 1.00 89.69 322 MET A N 1
ATOM 2331 C CA . MET A 1 322 ? 3.249 -8.532 5.371 1.00 89.69 322 MET A CA 1
ATOM 2332 C C . MET A 1 322 ? 1.823 -8.036 5.622 1.00 89.69 322 MET A C 1
ATOM 2334 O O . MET A 1 322 ? 1.410 -6.961 5.187 1.00 89.69 322 MET A O 1
ATOM 2338 N N . GLU A 1 323 ? 1.044 -8.883 6.287 1.00 93.31 323 GLU A N 1
ATOM 2339 C CA . GLU A 1 323 ? -0.273 -8.505 6.781 1.00 93.31 323 GLU A CA 1
ATOM 2340 C C . GLU A 1 323 ? -0.142 -7.416 7.846 1.00 93.31 323 GLU A C 1
ATOM 2342 O O . GLU A 1 323 ? 0.554 -7.600 8.841 1.00 93.31 323 GLU A O 1
ATOM 2347 N N . GLU A 1 324 ? -0.874 -6.323 7.649 1.00 93.75 324 GLU A N 1
ATOM 2348 C CA . GLU A 1 324 ? -0.938 -5.212 8.596 1.00 93.75 324 GLU A CA 1
ATOM 2349 C C . GLU A 1 324 ? -2.192 -5.300 9.460 1.00 93.75 324 GLU A C 1
ATOM 2351 O O . GLU A 1 324 ? -3.297 -5.554 8.955 1.00 93.75 324 GLU A O 1
ATOM 2356 N N . PHE A 1 325 ? -2.011 -5.028 10.751 1.00 95.94 325 PHE A N 1
ATOM 2357 C CA . PHE A 1 325 ? -3.058 -4.979 11.764 1.00 95.94 325 PHE A CA 1
ATOM 2358 C C . PHE A 1 325 ? -2.947 -3.670 12.545 1.00 95.94 325 PHE A C 1
ATOM 2360 O O . PHE A 1 325 ? -1.848 -3.177 12.786 1.00 95.94 325 PHE A O 1
ATOM 2367 N N . THR A 1 326 ? -4.074 -3.120 12.995 1.00 96.69 326 THR A N 1
ATOM 2368 C CA . THR A 1 326 ? -4.030 -2.090 14.044 1.00 96.69 326 THR A CA 1
ATOM 2369 C C . THR A 1 326 ? -3.541 -2.695 15.360 1.00 96.69 326 THR A C 1
ATOM 2371 O O . THR A 1 326 ? -3.499 -3.918 15.523 1.00 96.69 326 THR A O 1
ATOM 2374 N N . GLU A 1 327 ? -3.301 -1.840 16.356 1.00 96.31 327 GLU A N 1
ATOM 2375 C CA . GLU A 1 327 ? -3.196 -2.301 17.742 1.00 96.31 327 GLU A CA 1
ATOM 2376 C C . GLU A 1 327 ? -4.415 -3.153 18.126 1.00 96.31 327 GLU A C 1
ATOM 2378 O O . GLU A 1 327 ? -5.553 -2.842 17.748 1.00 96.31 327 GLU A O 1
ATOM 2383 N N . ARG A 1 328 ? -4.166 -4.233 18.874 1.00 96.12 328 ARG A N 1
ATOM 2384 C CA . ARG A 1 328 ? -5.215 -5.105 19.411 1.00 96.12 328 ARG A CA 1
ATOM 2385 C C . ARG A 1 328 ? -5.750 -4.503 20.703 1.00 96.12 328 ARG A C 1
ATOM 2387 O O . ARG A 1 328 ? -4.991 -4.212 21.624 1.00 96.12 328 ARG A O 1
ATOM 2394 N N . ILE A 1 329 ? -7.063 -4.313 20.760 1.00 97.50 329 ILE A N 1
ATOM 2395 C CA . ILE A 1 329 ? -7.753 -3.640 21.862 1.00 97.50 329 ILE A CA 1
ATOM 2396 C C . ILE A 1 329 ? -8.637 -4.654 22.578 1.00 97.50 329 ILE A C 1
ATOM 2398 O O . ILE A 1 329 ? -9.584 -5.163 21.987 1.00 97.50 329 ILE A O 1
ATOM 2402 N N . SER A 1 330 ? -8.360 -4.932 23.848 1.00 97.62 330 SER A N 1
ATOM 2403 C CA . SER A 1 330 ? -9.175 -5.827 24.673 1.00 97.62 330 SER A CA 1
ATOM 2404 C C . SER A 1 330 ? -10.161 -5.030 25.526 1.00 97.62 330 SER A C 1
ATOM 2406 O O . SER A 1 330 ? -9.769 -4.235 26.379 1.00 97.62 330 SER A O 1
ATOM 2408 N N . ILE A 1 331 ? -11.457 -5.224 25.312 1.00 97.12 331 ILE A N 1
ATOM 2409 C CA . ILE A 1 331 ? -12.500 -4.537 26.075 1.00 97.12 331 ILE A CA 1
ATOM 2410 C C . ILE A 1 331 ? -13.280 -5.524 26.935 1.00 97.12 331 ILE A C 1
ATOM 2412 O O . ILE A 1 331 ? -13.771 -6.539 26.446 1.00 97.12 331 ILE A O 1
ATOM 2416 N N . ASN A 1 332 ? -13.410 -5.209 28.222 1.00 95.56 332 ASN A N 1
ATOM 2417 C CA . ASN A 1 332 ? -14.280 -5.919 29.153 1.00 95.56 332 ASN A CA 1
ATOM 2418 C C . ASN A 1 332 ? -15.622 -5.189 29.245 1.00 95.56 332 ASN A C 1
ATOM 2420 O O . ASN A 1 332 ? -15.653 -4.023 29.642 1.00 95.56 332 ASN A O 1
ATOM 2424 N N . ILE A 1 333 ? -16.716 -5.845 28.857 1.00 94.94 333 ILE A N 1
ATOM 2425 C CA . ILE A 1 333 ? -18.033 -5.209 28.820 1.00 94.94 333 ILE A CA 1
ATOM 2426 C C . ILE A 1 333 ? -18.799 -5.544 30.096 1.00 94.94 333 ILE A C 1
ATOM 2428 O O . ILE A 1 333 ? -19.077 -6.711 30.368 1.00 94.94 333 ILE A O 1
ATOM 2432 N N . LYS A 1 334 ? -19.214 -4.512 30.835 1.00 92.12 334 LYS A N 1
ATOM 2433 C CA . LYS A 1 334 ? -20.044 -4.640 32.039 1.00 92.12 334 LYS A CA 1
ATOM 2434 C C . LYS A 1 334 ? -21.468 -4.161 31.806 1.00 92.12 334 LYS A C 1
ATOM 2436 O O . LYS A 1 334 ? -21.702 -3.123 31.180 1.00 92.12 334 LYS A O 1
ATOM 2441 N N . CYS A 1 335 ? -22.424 -4.908 32.349 1.00 90.62 335 CYS A N 1
ATOM 2442 C CA . CYS A 1 335 ? -23.847 -4.613 32.222 1.00 90.62 335 CYS A CA 1
ATOM 2443 C C . CYS A 1 335 ? -24.602 -4.862 33.534 1.00 90.62 335 CYS A C 1
ATOM 2445 O O . CYS A 1 335 ? -25.465 -5.742 33.579 1.00 90.62 335 CYS A O 1
ATOM 2447 N N . PRO A 1 336 ? -24.311 -4.104 34.609 1.00 90.69 336 PRO A N 1
ATOM 2448 C CA . PRO A 1 336 ? -25.074 -4.237 35.843 1.00 90.69 336 PRO A CA 1
ATOM 2449 C C . PRO A 1 336 ? -26.559 -3.976 35.567 1.00 90.69 336 PRO A C 1
ATOM 2451 O O . PRO A 1 336 ? -26.903 -3.046 34.835 1.00 90.69 336 PRO A O 1
ATOM 2454 N N . LYS A 1 337 ? -27.437 -4.792 36.157 1.00 89.75 337 LYS A N 1
ATOM 2455 C CA . LYS A 1 337 ? -28.892 -4.658 36.041 1.00 89.75 337 LYS A CA 1
ATOM 2456 C C . LYS A 1 337 ? -29.521 -4.778 37.420 1.00 89.75 337 LYS A C 1
ATOM 2458 O O . LYS A 1 337 ? -29.546 -5.868 37.986 1.00 89.75 337 LYS A O 1
ATOM 2463 N N . ALA A 1 338 ? -30.036 -3.663 37.927 1.00 92.06 338 ALA A N 1
ATOM 2464 C CA . ALA A 1 338 ? -30.771 -3.645 39.184 1.00 92.06 338 ALA A CA 1
ATOM 2465 C C . ALA A 1 338 ? -32.135 -4.320 39.012 1.00 92.06 338 ALA A C 1
ATOM 2467 O O . ALA A 1 338 ? -32.858 -4.051 38.048 1.00 92.06 338 ALA A O 1
ATOM 2468 N N . ASN A 1 339 ? -32.475 -5.220 39.931 1.00 93.94 339 ASN A N 1
ATOM 2469 C CA . ASN A 1 339 ? -33.787 -5.849 40.004 1.00 93.94 339 ASN A CA 1
ATOM 2470 C C . ASN A 1 339 ? -34.584 -5.253 41.167 1.00 93.94 339 ASN A C 1
ATOM 2472 O O . ASN A 1 339 ? -34.028 -4.769 42.152 1.00 93.94 339 ASN A O 1
ATOM 2476 N N . SER A 1 340 ? -35.910 -5.286 41.052 1.00 94.50 340 SER A N 1
ATOM 2477 C CA . SER A 1 340 ? -36.792 -4.874 42.140 1.00 94.50 340 SER A CA 1
ATOM 2478 C C . SER A 1 340 ? -36.720 -5.873 43.294 1.00 94.50 340 SER A C 1
ATOM 2480 O O . SER A 1 340 ? -36.873 -7.072 43.062 1.00 94.50 340 SER A O 1
ATOM 2482 N N . ALA A 1 341 ? -36.595 -5.368 44.517 1.00 95.75 341 ALA A N 1
ATOM 2483 C CA . ALA A 1 341 ? -36.664 -6.143 45.750 1.00 95.75 341 ALA A CA 1
ATOM 2484 C C . ALA A 1 341 ? -37.689 -5.523 46.711 1.00 95.75 341 ALA A C 1
ATOM 2486 O O . ALA A 1 341 ? -38.073 -4.358 46.566 1.00 95.75 341 ALA A O 1
ATOM 2487 N N . SER A 1 342 ? -38.127 -6.296 47.700 1.00 95.62 342 SER A N 1
ATOM 2488 C CA . SER A 1 342 ? -39.047 -5.840 48.744 1.00 95.62 342 SER A CA 1
ATOM 2489 C C . SER A 1 342 ? -38.596 -6.353 50.101 1.00 95.62 342 SER A C 1
ATOM 2491 O O . SER A 1 342 ? -38.291 -7.534 50.236 1.00 95.62 342 SER A O 1
ATOM 2493 N N . LEU A 1 343 ? -38.610 -5.478 51.104 1.00 96.12 343 LEU A N 1
ATOM 2494 C CA . LEU A 1 343 ? -38.356 -5.836 52.494 1.00 96.12 343 LEU A CA 1
ATOM 2495 C C . LEU A 1 343 ? -39.610 -5.588 53.325 1.00 96.12 343 LEU A C 1
ATOM 2497 O O . LEU A 1 343 ? -40.312 -4.595 53.128 1.00 96.12 343 LEU A O 1
ATOM 2501 N N . GLU A 1 344 ? -39.847 -6.464 54.293 1.00 94.69 344 GLU A N 1
ATOM 2502 C CA . GLU A 1 344 ? -40.926 -6.338 55.267 1.00 94.69 344 GLU A CA 1
ATOM 2503 C C . GLU A 1 344 ? -40.349 -6.458 56.679 1.00 94.69 344 GLU A C 1
ATOM 2505 O O . GLU A 1 344 ? -39.489 -7.296 56.946 1.00 94.69 344 GLU A O 1
ATOM 2510 N N . ALA A 1 345 ? -40.812 -5.603 57.591 1.00 94.00 345 ALA A N 1
ATOM 2511 C CA . ALA A 1 345 ? -40.385 -5.594 58.984 1.00 94.00 345 ALA A CA 1
ATOM 2512 C C . ALA A 1 345 ? -41.555 -5.206 59.897 1.00 94.00 345 ALA A C 1
ATOM 2514 O O . ALA A 1 345 ? -42.435 -4.433 59.513 1.00 94.00 345 ALA A O 1
ATOM 2515 N N . CYS A 1 346 ? -41.559 -5.736 61.122 1.00 93.38 346 CYS A N 1
ATOM 2516 C CA . CYS A 1 346 ? -42.560 -5.386 62.128 1.00 93.38 346 CYS A CA 1
ATOM 2517 C C . CYS A 1 346 ? -42.366 -3.947 62.630 1.00 93.38 346 CYS A C 1
ATOM 2519 O O . CYS A 1 346 ? -41.237 -3.481 62.792 1.00 93.38 346 CYS A O 1
ATOM 2521 N N . GLU A 1 347 ? -43.472 -3.260 62.929 1.00 93.50 347 GLU A N 1
ATOM 2522 C CA . GLU A 1 347 ? -43.443 -1.906 63.487 1.00 93.50 347 GLU A CA 1
ATOM 2523 C C . GLU A 1 347 ? -42.683 -1.872 64.822 1.00 93.50 347 GLU A C 1
ATOM 2525 O O . GLU A 1 347 ? -42.928 -2.676 65.722 1.00 93.50 347 GLU A O 1
ATOM 2530 N N . THR A 1 348 ? -41.779 -0.903 64.951 1.00 91.06 348 THR A N 1
ATOM 2531 C CA . THR A 1 348 ? -41.046 -0.635 66.196 1.00 91.06 348 THR A CA 1
ATOM 2532 C C . THR A 1 348 ? -41.690 0.484 67.011 1.00 91.06 348 THR A C 1
ATOM 2534 O O . THR A 1 348 ? -41.753 0.385 68.233 1.00 91.06 348 THR A O 1
ATOM 2537 N N . SER A 1 349 ? -42.183 1.542 66.352 1.00 88.88 349 SER A N 1
ATOM 2538 C CA . SER A 1 349 ? -43.041 2.585 66.932 1.00 88.88 349 SER A CA 1
ATOM 2539 C C . SER A 1 349 ? -43.520 3.568 65.855 1.00 88.88 349 SER A C 1
ATOM 2541 O O . SER A 1 349 ? -42.814 3.812 64.876 1.00 88.88 349 SER A O 1
ATOM 2543 N N . GLY A 1 350 ? -44.692 4.181 66.046 1.00 90.50 350 GLY A N 1
ATOM 2544 C CA . GLY A 1 350 ? -45.128 5.347 65.267 1.00 90.50 350 GLY A CA 1
ATOM 2545 C C . GLY A 1 350 ? -45.347 5.090 63.770 1.00 90.50 350 GLY A C 1
ATOM 2546 O O . GLY A 1 350 ? -45.145 5.999 62.967 1.00 90.50 350 GLY A O 1
ATOM 2547 N N . GLY A 1 351 ? -45.724 3.868 63.385 1.00 91.88 351 GLY A N 1
ATOM 2548 C CA . GLY A 1 351 ? -45.900 3.457 61.988 1.00 91.88 351 GLY A CA 1
ATOM 2549 C C . GLY A 1 351 ? -44.589 3.237 61.224 1.00 91.88 351 GLY A C 1
ATOM 2550 O O . GLY A 1 351 ? -44.604 3.208 59.992 1.00 91.88 351 GLY A O 1
ATOM 2551 N N . GLN A 1 352 ? -43.458 3.116 61.928 1.00 95.19 352 GLN A N 1
ATOM 2552 C CA . GLN A 1 352 ? -42.134 2.906 61.342 1.00 95.19 352 GLN A CA 1
ATOM 2553 C C . GLN A 1 352 ? -41.489 1.598 61.812 1.00 95.19 352 GLN A C 1
ATOM 2555 O O . GLN A 1 352 ? -41.652 1.156 62.955 1.00 95.19 352 GLN A O 1
ATOM 2560 N N . ALA A 1 353 ? -40.696 1.005 60.926 1.00 95.62 353 ALA A N 1
ATOM 2561 C CA . ALA A 1 353 ? -39.875 -0.168 61.187 1.00 95.62 353 ALA A CA 1
ATOM 2562 C C . ALA A 1 353 ? -38.416 0.093 60.789 1.00 95.62 353 ALA A C 1
ATOM 2564 O O . ALA A 1 353 ? -38.119 0.976 59.978 1.00 95.62 353 ALA A O 1
ATOM 2565 N N . LEU A 1 354 ? -37.501 -0.659 61.401 1.00 95.44 354 LEU A N 1
ATOM 2566 C CA . LEU A 1 354 ? -36.076 -0.611 61.098 1.00 95.44 354 LEU A CA 1
ATOM 2567 C C . LEU A 1 354 ? -35.752 -1.691 60.058 1.00 95.44 354 LEU A C 1
ATOM 2569 O O . LEU A 1 354 ? -35.890 -2.876 60.349 1.00 95.44 354 LEU A O 1
ATOM 2573 N N . PHE A 1 355 ? -35.326 -1.285 58.863 1.00 96.25 355 PHE A N 1
ATOM 2574 C CA . PHE A 1 355 ? -35.017 -2.187 57.752 1.00 96.25 355 PHE A CA 1
ATOM 2575 C C . PHE A 1 355 ? -33.506 -2.368 57.606 1.00 96.25 355 PHE A C 1
ATOM 2577 O O . PHE A 1 355 ? -32.780 -1.377 57.488 1.00 96.25 355 PHE A O 1
ATOM 2584 N N . ASN A 1 356 ? -33.026 -3.613 57.569 1.00 95.75 356 ASN A N 1
ATOM 2585 C CA . ASN A 1 356 ? -31.668 -3.896 57.116 1.00 95.75 356 ASN A CA 1
ATOM 2586 C C . ASN A 1 356 ? -31.665 -3.945 55.583 1.00 95.75 356 ASN A C 1
ATOM 2588 O O . ASN A 1 356 ? -32.135 -4.910 54.992 1.00 95.75 356 ASN A O 1
ATOM 2592 N N . LEU A 1 357 ? -31.173 -2.890 54.934 1.00 96.19 357 LEU A N 1
ATOM 2593 C CA . LEU A 1 357 ? -31.203 -2.786 53.472 1.00 96.19 357 LEU A CA 1
ATOM 2594 C C . LEU A 1 357 ? -30.322 -3.844 52.797 1.00 96.19 357 LEU A C 1
ATOM 2596 O O . LEU A 1 357 ? -30.653 -4.286 51.706 1.00 96.19 357 LEU A O 1
ATOM 2600 N N . GLU A 1 358 ? -29.256 -4.292 53.465 1.00 95.75 358 GLU A N 1
ATOM 2601 C CA . GLU A 1 358 ? -28.348 -5.327 52.950 1.00 95.75 358 GLU A CA 1
ATOM 2602 C C . GLU A 1 358 ? -29.051 -6.685 52.764 1.00 95.75 358 GLU A C 1
ATOM 2604 O O . GLU A 1 358 ? -28.618 -7.495 51.947 1.00 95.75 358 GLU A O 1
ATOM 2609 N N . ASP A 1 359 ? -30.187 -6.919 53.438 1.00 95.88 359 ASP A N 1
ATOM 2610 C CA . ASP A 1 359 ? -30.995 -8.130 53.238 1.00 95.88 359 ASP A CA 1
ATOM 2611 C C . ASP A 1 359 ? -31.601 -8.188 51.820 1.00 95.88 359 ASP A C 1
ATOM 2613 O O . ASP A 1 359 ? -31.896 -9.273 51.323 1.00 95.88 359 ASP A O 1
ATOM 2617 N N . ALA A 1 360 ? -31.753 -7.041 51.142 1.00 95.75 360 ALA A N 1
ATOM 2618 C CA . ALA A 1 360 ? -32.244 -6.964 49.767 1.00 95.75 360 ALA A CA 1
ATOM 2619 C C . ALA A 1 360 ? -31.135 -7.108 48.710 1.00 95.75 360 ALA A C 1
ATOM 2621 O O . ALA A 1 360 ? -31.452 -7.233 47.527 1.00 95.75 360 ALA A O 1
ATOM 2622 N N . ASP A 1 361 ? -29.850 -7.109 49.089 1.00 95.31 361 ASP A N 1
ATOM 2623 C CA . ASP A 1 361 ? -28.739 -7.039 48.129 1.00 95.31 361 ASP A CA 1
ATOM 2624 C C . ASP A 1 361 ? -28.753 -8.205 47.137 1.00 95.31 361 ASP A C 1
ATOM 2626 O O . ASP A 1 361 ? -28.548 -8.005 45.941 1.00 95.31 361 ASP A O 1
ATOM 2630 N N . THR A 1 362 ? -29.038 -9.421 47.612 1.00 94.31 362 THR A N 1
ATOM 2631 C CA . THR A 1 362 ? -29.075 -10.618 46.753 1.00 94.31 362 THR A CA 1
ATOM 2632 C C . THR A 1 362 ? -30.175 -10.512 45.696 1.00 94.31 362 THR A C 1
ATOM 2634 O O . THR A 1 362 ? -29.943 -10.845 44.530 1.00 94.31 362 THR A O 1
ATOM 2637 N N . ASP A 1 363 ? -31.344 -9.997 46.081 1.00 95.31 363 ASP A N 1
ATOM 2638 C CA . ASP A 1 363 ? -32.483 -9.813 45.182 1.00 95.31 363 ASP A CA 1
ATOM 2639 C C . ASP A 1 363 ? -32.230 -8.669 44.199 1.00 95.31 363 ASP A C 1
ATOM 2641 O O . ASP A 1 363 ? -32.448 -8.835 43.000 1.00 95.31 363 ASP A O 1
ATOM 2645 N N . VAL A 1 364 ? -31.697 -7.536 44.677 1.00 95.88 364 VAL A N 1
ATOM 2646 C CA . VAL A 1 364 ? -31.329 -6.390 43.832 1.00 95.88 364 VAL A CA 1
ATOM 2647 C C . VAL A 1 364 ? -30.301 -6.813 42.786 1.00 95.88 364 VAL A C 1
ATOM 2649 O O . VAL A 1 364 ? -30.496 -6.549 41.597 1.00 95.88 364 VAL A O 1
ATOM 2652 N N . LEU A 1 365 ? -29.236 -7.506 43.202 1.00 92.94 365 LEU A N 1
ATOM 2653 C CA . LEU A 1 365 ? -28.194 -8.001 42.306 1.00 92.94 365 LEU A CA 1
ATOM 2654 C C . LEU A 1 365 ? -28.741 -9.049 41.331 1.00 92.94 365 LEU A C 1
ATOM 2656 O O . LEU A 1 365 ? -28.295 -9.094 40.186 1.00 92.94 365 LEU A O 1
ATOM 2660 N N . GLY A 1 366 ? -29.686 -9.900 41.739 1.00 88.56 366 GLY A N 1
ATOM 2661 C CA . GLY A 1 366 ? -30.255 -10.947 40.882 1.00 88.56 366 GLY A CA 1
ATOM 2662 C C . GLY A 1 366 ? -29.196 -11.844 40.227 1.00 88.56 366 GLY A C 1
ATOM 2663 O O . GLY A 1 366 ? -29.357 -12.267 39.083 1.00 88.56 366 GLY A O 1
ATOM 2664 N N . GLY A 1 367 ? -28.082 -12.080 40.927 1.00 82.31 367 GLY A N 1
ATOM 2665 C CA . GLY A 1 367 ? -26.928 -12.842 40.437 1.00 82.31 367 GLY A CA 1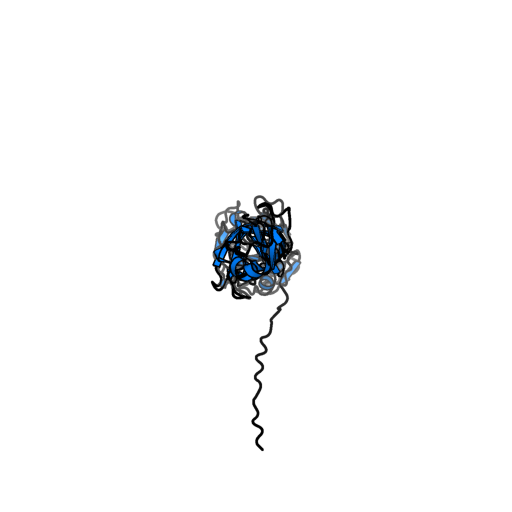
ATOM 2666 C C . GLY A 1 367 ? -25.887 -12.045 39.637 1.00 82.31 367 GLY A C 1
ATOM 2667 O O . GLY A 1 367 ? -24.901 -12.635 39.199 1.00 82.31 367 GLY A O 1
ATOM 2668 N N . SER A 1 368 ? -26.068 -10.735 39.443 1.00 82.75 368 SER A N 1
ATOM 2669 C CA . SER A 1 368 ? -25.038 -9.861 38.864 1.00 82.75 368 SER A CA 1
ATOM 2670 C C . SER A 1 368 ? -23.906 -9.562 39.857 1.00 82.75 368 SER A C 1
ATOM 2672 O O . SER A 1 368 ? -24.073 -9.661 41.073 1.00 82.75 368 SER A O 1
ATOM 2674 N N . ASN A 1 369 ? -22.729 -9.218 39.330 1.00 80.19 369 ASN A N 1
ATOM 2675 C CA . ASN A 1 369 ? -21.605 -8.754 40.141 1.00 80.19 369 ASN A CA 1
ATOM 2676 C C . ASN A 1 369 ? -21.783 -7.271 40.501 1.00 80.19 369 ASN A C 1
ATOM 2678 O O . ASN A 1 369 ? -22.430 -6.525 39.769 1.00 80.19 369 ASN A O 1
ATOM 2682 N N . GLY A 1 370 ? -21.158 -6.831 41.593 1.00 87.38 370 GLY A N 1
ATOM 2683 C CA . GLY A 1 370 ? -21.096 -5.418 41.962 1.00 87.38 370 GLY A CA 1
ATOM 2684 C C . GLY A 1 370 ? -21.440 -5.159 43.422 1.00 87.38 370 GLY A C 1
ATOM 2685 O O . GLY A 1 370 ? -21.540 -6.077 44.233 1.00 87.38 370 GLY A O 1
ATOM 2686 N N . VAL A 1 371 ? -21.596 -3.880 43.751 1.00 92.44 371 VAL A N 1
ATOM 2687 C CA . VAL A 1 371 ? -22.035 -3.413 45.071 1.00 92.44 371 VAL A CA 1
ATOM 2688 C C . VAL A 1 371 ? -23.353 -2.664 44.949 1.00 92.44 371 VAL A C 1
ATOM 2690 O O . VAL A 1 371 ? -23.548 -1.904 43.996 1.00 92.44 371 VAL A O 1
ATOM 2693 N N . VAL A 1 372 ? -24.239 -2.854 45.924 1.00 95.88 372 VAL A N 1
ATOM 2694 C CA . VAL A 1 372 ? -25.515 -2.141 46.000 1.00 95.88 372 VAL A CA 1
ATOM 2695 C C . VAL A 1 372 ? -25.355 -0.889 46.861 1.00 95.88 372 VAL A C 1
ATOM 2697 O O . VAL A 1 372 ? -24.717 -0.893 47.913 1.00 95.88 372 VAL A O 1
ATOM 2700 N N . GLN A 1 373 ? -25.915 0.223 46.397 1.00 95.75 373 GLN A N 1
ATOM 2701 C CA . GLN A 1 373 ? -26.032 1.464 47.156 1.00 95.75 373 GLN A CA 1
ATOM 2702 C C . GLN A 1 373 ? -27.486 1.925 47.163 1.00 95.75 373 GLN A C 1
ATOM 2704 O O . GLN A 1 373 ? -28.130 1.942 46.121 1.00 95.75 373 GLN A O 1
ATOM 2709 N N . TYR A 1 374 ? -27.990 2.352 48.317 1.00 96.88 374 TYR A N 1
ATOM 2710 C CA . TYR A 1 374 ? -29.390 2.736 48.481 1.00 96.88 374 TYR A CA 1
ATOM 2711 C C . TYR A 1 374 ? -29.572 4.254 48.552 1.00 96.88 374 TYR A C 1
ATOM 2713 O O . TYR A 1 374 ? -28.766 4.969 49.158 1.00 96.88 374 TYR A O 1
ATOM 2721 N N . PHE A 1 375 ? -30.659 4.746 47.958 1.00 97.12 375 PHE A N 1
ATOM 2722 C CA . PHE A 1 375 ? -30.985 6.165 47.841 1.00 97.12 375 PHE A CA 1
ATOM 2723 C C . PHE A 1 375 ? -32.471 6.426 48.083 1.00 97.12 375 PHE A C 1
ATOM 2725 O O . PHE A 1 375 ? -33.336 5.622 47.733 1.00 97.12 375 PHE A O 1
ATOM 2732 N N . LYS A 1 376 ? -32.777 7.589 48.661 1.00 95.62 376 LYS A N 1
ATOM 2733 C CA . LYS A 1 376 ? -34.161 8.035 48.883 1.00 95.62 376 LYS A CA 1
ATOM 2734 C C . LYS A 1 376 ? -34.827 8.548 47.599 1.00 95.62 376 LYS A C 1
ATOM 2736 O O . LYS A 1 376 ? -36.050 8.570 47.504 1.00 95.62 376 LYS A O 1
ATOM 2741 N N . ASP A 1 377 ? -34.032 8.977 46.626 1.00 93.62 377 ASP A N 1
ATOM 2742 C CA . ASP A 1 377 ? -34.474 9.536 45.351 1.00 93.62 377 ASP A CA 1
ATOM 2743 C C . ASP A 1 377 ? -33.929 8.744 44.156 1.00 93.62 377 ASP A C 1
ATOM 2745 O O . ASP A 1 377 ? -32.841 8.171 44.206 1.00 93.62 377 ASP A O 1
ATOM 2749 N N . MET A 1 378 ? -34.669 8.782 43.046 1.00 91.38 378 MET A N 1
ATOM 2750 C CA . MET A 1 378 ? -34.303 8.104 41.797 1.00 91.38 378 MET A CA 1
ATOM 2751 C C . MET A 1 378 ? -33.039 8.685 41.148 1.00 91.38 378 MET A C 1
ATOM 2753 O O . MET A 1 378 ? -32.374 7.994 40.384 1.00 91.38 378 MET A O 1
ATOM 2757 N N . ALA A 1 379 ? -32.688 9.945 41.434 1.00 89.56 379 ALA A N 1
ATOM 2758 C CA . ALA A 1 379 ? -31.488 10.562 40.871 1.00 89.56 379 ALA A CA 1
ATOM 2759 C C . ALA A 1 379 ? -30.196 10.075 41.553 1.00 89.56 379 ALA A C 1
ATOM 2761 O O . ALA A 1 379 ? -29.102 10.399 41.089 1.00 89.56 379 ALA A O 1
ATOM 2762 N N . GLY A 1 380 ? -30.298 9.283 42.628 1.00 89.50 380 GLY A N 1
ATOM 2763 C CA . GLY A 1 380 ? -29.144 8.737 43.331 1.00 89.50 380 GLY A CA 1
ATOM 2764 C C . GLY A 1 380 ? -28.321 9.811 44.046 1.00 89.50 380 GLY A C 1
ATOM 2765 O O . GLY A 1 380 ? -27.099 9.694 44.134 1.00 89.50 380 GLY A O 1
ATOM 2766 N N . THR A 1 381 ? -28.967 10.884 44.515 1.00 92.94 381 THR A N 1
ATOM 2767 C CA . THR A 1 381 ? -28.284 12.029 45.146 1.00 92.94 381 THR A CA 1
ATOM 2768 C C . THR A 1 381 ? -28.372 12.014 46.673 1.00 92.94 381 THR A C 1
ATOM 2770 O O . THR A 1 381 ? -27.466 12.494 47.353 1.00 92.94 381 THR A O 1
ATOM 2773 N N . MET A 1 382 ? -29.420 11.409 47.233 1.00 95.12 382 MET A N 1
ATOM 2774 C CA . MET A 1 382 ? -29.680 11.289 48.667 1.00 95.12 382 MET A CA 1
ATOM 2775 C C . MET A 1 382 ? -29.413 9.859 49.139 1.00 95.12 382 MET A C 1
ATOM 2777 O O . MET A 1 382 ? -30.335 9.055 49.302 1.00 95.12 382 MET A O 1
ATOM 2781 N N . ARG A 1 383 ? -28.134 9.535 49.354 1.00 95.62 383 ARG A N 1
ATOM 2782 C CA . ARG A 1 383 ? -27.716 8.215 49.846 1.00 95.62 383 ARG A CA 1
ATOM 2783 C C . ARG A 1 383 ? -28.269 7.949 51.248 1.00 95.62 383 ARG A C 1
ATOM 2785 O O . ARG A 1 383 ? -28.239 8.828 52.109 1.00 95.62 383 ARG A O 1
ATOM 2792 N N . ILE A 1 384 ? -28.724 6.722 51.476 1.00 96.88 384 ILE A N 1
ATOM 2793 C CA . ILE A 1 384 ? -29.137 6.211 52.786 1.00 96.88 384 ILE A CA 1
ATOM 2794 C C . ILE A 1 384 ? -28.269 5.008 53.168 1.00 96.88 384 ILE A C 1
ATOM 2796 O O . ILE A 1 384 ? -27.699 4.346 52.302 1.00 96.88 384 ILE A O 1
ATOM 2800 N N . ASN A 1 385 ? -28.148 4.745 54.468 1.00 95.31 385 ASN A N 1
ATOM 2801 C CA . ASN A 1 385 ? -27.339 3.649 54.998 1.00 95.31 385 ASN A CA 1
ATOM 2802 C C . ASN A 1 385 ? -28.229 2.622 55.696 1.00 95.31 385 ASN A C 1
ATOM 2804 O O . ASN A 1 385 ? -29.278 2.979 56.235 1.00 95.31 385 ASN A O 1
ATOM 2808 N N . SER A 1 386 ? -27.777 1.370 55.704 1.00 94.38 386 SER A N 1
ATOM 2809 C CA . SER A 1 386 ? -28.367 0.324 56.530 1.00 94.38 386 SER A CA 1
ATOM 2810 C C . SER A 1 386 ? -27.866 0.433 57.982 1.00 94.38 386 SER A C 1
ATOM 2812 O O . SER A 1 386 ? -26.689 0.751 58.183 1.00 94.38 386 SER A O 1
ATOM 2814 N N . PRO A 1 387 ? -28.706 0.170 59.000 1.00 94.94 387 PRO A N 1
ATOM 2815 C CA . PRO A 1 387 ? -30.154 -0.009 58.910 1.00 94.94 387 PRO A CA 1
ATOM 2816 C C . PRO A 1 387 ? -30.895 1.327 58.715 1.00 94.94 387 PRO A C 1
ATOM 2818 O O . PRO A 1 387 ? -30.456 2.375 59.191 1.00 94.94 387 PRO A O 1
ATOM 2821 N N . TYR A 1 388 ? -32.048 1.288 58.046 1.00 96.00 388 TYR A N 1
ATOM 2822 C CA . TYR A 1 388 ? -32.842 2.464 57.684 1.00 96.00 388 TYR A CA 1
ATOM 2823 C C . TYR A 1 388 ? -34.218 2.454 58.363 1.00 96.00 388 TYR A C 1
ATOM 2825 O O . TYR A 1 388 ? -34.985 1.505 58.219 1.00 96.00 388 TYR A O 1
ATOM 2833 N N . LEU A 1 389 ? -34.542 3.516 59.106 1.00 95.44 389 LEU A N 1
ATOM 2834 C CA . LEU A 1 389 ? -35.841 3.682 59.766 1.00 95.44 389 LEU A CA 1
ATOM 2835 C C . LEU A 1 389 ? -36.843 4.337 58.803 1.00 95.44 389 LEU A C 1
ATOM 2837 O O . LEU A 1 389 ? -36.631 5.473 58.373 1.00 95.44 389 LEU A O 1
ATOM 2841 N N . SER A 1 390 ? -37.936 3.641 58.480 1.00 95.25 390 SER A N 1
ATOM 2842 C CA . SER A 1 390 ? -38.952 4.130 57.537 1.00 95.25 390 SER A CA 1
ATOM 2843 C C . SER A 1 390 ? -40.344 3.546 57.801 1.00 95.25 390 SER A C 1
ATOM 2845 O O . SER A 1 390 ? -40.484 2.509 58.443 1.00 95.25 390 SER A O 1
ATOM 2847 N N . GLY A 1 391 ? -41.383 4.215 57.290 1.00 92.88 391 GLY A N 1
ATOM 2848 C CA . GLY A 1 391 ? -42.692 3.602 57.022 1.00 92.88 391 GLY A CA 1
ATOM 2849 C C . GLY A 1 391 ? -42.733 2.989 55.613 1.00 92.88 391 GLY A C 1
ATOM 2850 O O . GLY A 1 391 ? -41.682 2.723 55.026 1.00 92.88 391 GLY A O 1
ATOM 2851 N N . ASN A 1 392 ? -43.926 2.824 55.030 1.00 92.75 392 ASN A N 1
ATOM 2852 C CA . ASN A 1 392 ? -44.066 2.402 53.628 1.00 92.75 392 ASN A CA 1
ATOM 2853 C C . ASN A 1 392 ? -43.453 3.455 52.682 1.00 92.75 392 ASN A C 1
ATOM 2855 O O . ASN A 1 392 ? -43.891 4.608 52.666 1.00 92.75 392 ASN A O 1
ATOM 2859 N N . ALA A 1 393 ? -42.426 3.064 51.928 1.00 93.69 393 ALA A N 1
ATOM 2860 C CA . ALA A 1 393 ? -41.694 3.938 51.021 1.00 93.69 393 ALA A CA 1
ATOM 2861 C C . ALA A 1 393 ? -41.079 3.150 49.858 1.00 93.69 393 ALA A C 1
ATOM 2863 O O . ALA A 1 393 ? -40.754 1.972 49.987 1.00 93.69 393 ALA A O 1
ATOM 2864 N N . THR A 1 394 ? -40.854 3.834 48.736 1.00 95.06 394 THR A N 1
ATOM 2865 C CA . THR A 1 394 ? -40.003 3.341 47.647 1.00 95.06 394 THR A CA 1
ATOM 2866 C C . THR A 1 394 ? -38.581 3.846 47.860 1.00 95.06 394 THR A C 1
ATOM 2868 O O . THR A 1 394 ? -38.367 5.051 47.994 1.00 95.06 394 THR A O 1
ATOM 2871 N N . ILE A 1 395 ? -37.622 2.923 47.872 1.00 96.00 395 ILE A N 1
ATOM 2872 C CA . ILE A 1 395 ? -36.183 3.189 47.939 1.00 96.00 395 ILE A CA 1
ATOM 2873 C C . ILE A 1 395 ? -35.564 2.784 46.601 1.00 96.00 395 ILE A C 1
ATOM 2875 O O . ILE A 1 395 ? -36.005 1.819 45.982 1.00 96.00 395 ILE A O 1
ATOM 2879 N N . TYR A 1 396 ? -34.552 3.521 46.156 1.00 96.31 396 TYR A N 1
ATOM 2880 C CA . TYR A 1 396 ? -33.854 3.266 44.901 1.00 96.31 396 TYR A CA 1
ATOM 2881 C C . TYR A 1 396 ? -32.521 2.586 45.184 1.00 96.31 396 TYR A C 1
ATOM 2883 O O . TYR A 1 396 ? -31.722 3.095 45.972 1.00 96.31 396 TYR A O 1
ATOM 2891 N N . ALA A 1 397 ? -32.284 1.438 44.556 1.00 95.50 397 ALA A N 1
ATOM 2892 C CA . ALA A 1 397 ? -31.061 0.667 44.716 1.00 95.50 397 ALA A CA 1
ATOM 2893 C C . ALA A 1 397 ? -30.214 0.791 43.449 1.00 95.50 397 ALA A C 1
ATOM 2895 O O . ALA A 1 397 ? -30.652 0.449 42.361 1.00 95.50 397 ALA A O 1
ATOM 2896 N N . LYS A 1 398 ? -28.988 1.287 43.589 1.00 94.75 398 LYS A N 1
ATOM 2897 C CA . LYS A 1 398 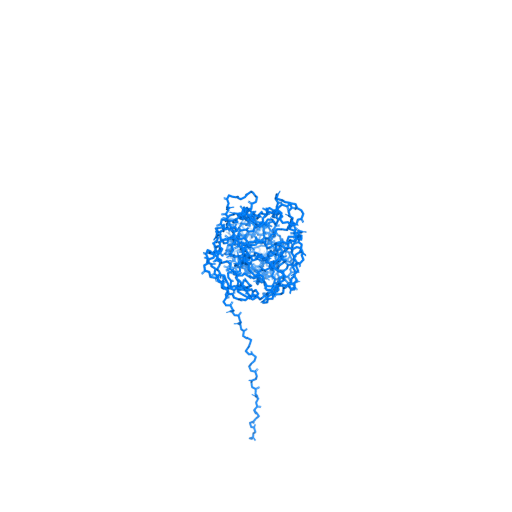? -28.027 1.421 42.501 1.00 94.75 398 LYS A CA 1
ATOM 2898 C C . LYS A 1 398 ? -26.997 0.307 42.586 1.00 94.75 398 LYS A C 1
ATOM 2900 O O . LYS A 1 398 ? -26.265 0.238 43.572 1.00 94.75 398 LYS A O 1
ATOM 2905 N N . ILE A 1 399 ? -26.883 -0.501 41.541 1.00 94.25 399 ILE A N 1
ATOM 2906 C CA . ILE A 1 399 ? -25.763 -1.428 41.369 1.00 94.25 399 ILE A CA 1
ATOM 2907 C C . ILE A 1 399 ? -24.605 -0.683 40.719 1.00 94.25 399 ILE A C 1
ATOM 2909 O O . ILE A 1 399 ? -24.802 0.043 39.743 1.00 94.25 399 ILE A O 1
ATOM 2913 N N . ILE A 1 400 ? -23.399 -0.890 41.240 1.00 91.81 400 ILE A N 1
ATOM 2914 C CA . ILE A 1 400 ? -22.145 -0.432 40.642 1.00 91.81 400 ILE A CA 1
ATOM 2915 C C . ILE A 1 400 ? -21.258 -1.655 40.385 1.00 91.81 400 ILE A C 1
ATOM 2917 O O . ILE A 1 400 ? -20.880 -2.345 41.333 1.00 91.81 400 ILE A O 1
ATOM 2921 N N . ASP A 1 401 ? -20.915 -1.900 39.119 1.00 89.62 401 ASP A N 1
ATOM 2922 C CA . ASP A 1 401 ? -19.935 -2.907 38.687 1.00 89.62 401 ASP A CA 1
ATOM 2923 C C . ASP A 1 401 ? -18.846 -2.205 37.870 1.00 89.62 401 ASP A C 1
ATOM 2925 O O . ASP A 1 401 ? -19.086 -1.745 36.750 1.00 89.62 401 ASP A O 1
ATOM 2929 N N . GLY A 1 402 ? -17.671 -2.052 38.483 1.00 85.69 402 GLY A N 1
ATOM 2930 C CA . GLY A 1 402 ? -16.577 -1.257 37.937 1.00 85.69 402 GLY A CA 1
ATOM 2931 C C . GLY A 1 402 ? -16.988 0.199 37.699 1.00 85.69 402 GLY A C 1
ATOM 2932 O O . GLY A 1 402 ? -17.384 0.913 38.622 1.00 85.69 402 GLY A O 1
ATOM 2933 N N . SER A 1 403 ? -16.876 0.644 36.452 1.00 86.81 403 SER A N 1
ATOM 2934 C CA . SER A 1 403 ? -17.270 1.982 35.992 1.00 86.81 403 SER A CA 1
ATOM 2935 C C . SER A 1 403 ? -18.749 2.095 35.598 1.00 86.81 403 SER A C 1
ATOM 2937 O O . SER A 1 403 ? -19.242 3.198 35.347 1.00 86.81 403 SER A O 1
ATOM 2939 N N . CYS A 1 404 ? -19.470 0.973 35.560 1.00 91.31 404 CYS A N 1
ATOM 2940 C CA . CYS A 1 404 ? -20.846 0.892 35.091 1.00 91.31 404 CYS A CA 1
ATOM 2941 C C . CYS A 1 404 ? -21.835 0.864 36.256 1.00 91.31 404 CYS A C 1
ATOM 2943 O O . CYS A 1 404 ? -21.542 0.359 37.339 1.00 91.31 404 CYS A O 1
ATOM 2945 N N . SER A 1 405 ? -23.040 1.401 36.039 1.00 90.56 405 SER A N 1
ATOM 2946 C CA . SER A 1 405 ? -24.088 1.373 37.062 1.00 90.56 405 SER A CA 1
ATOM 2947 C C . SER A 1 405 ? -25.500 1.301 36.492 1.00 90.56 405 SER A C 1
ATOM 2949 O O . SER A 1 405 ? -25.733 1.760 35.376 1.00 90.56 405 SER A O 1
ATOM 2951 N N . SER A 1 406 ? -26.426 0.764 37.286 1.00 89.69 406 SER A N 1
ATOM 2952 C CA . SER A 1 406 ? -27.870 0.688 37.012 1.00 89.69 406 SER A CA 1
ATOM 2953 C C . SER A 1 406 ? -28.643 1.040 38.280 1.00 89.69 406 SER A C 1
ATOM 2955 O O . SER A 1 406 ? -28.183 0.685 39.361 1.00 89.69 406 SER A O 1
ATOM 2957 N N . ILE A 1 407 ? -29.789 1.715 38.147 1.00 87.38 407 ILE A N 1
ATOM 2958 C CA . ILE A 1 407 ? -30.746 2.026 39.230 1.00 87.38 407 ILE A CA 1
ATOM 2959 C C . ILE A 1 407 ? -32.034 1.243 39.001 1.00 87.38 407 ILE A C 1
ATOM 2961 O O . ILE A 1 407 ? -32.357 1.047 37.806 1.00 87.38 407 ILE A O 1
#

Sequence (407 aa):
MNKASLRLHGVLLAMLCSLAVNAQCPDITETKTTPNCIPSCELCSGGKLNITLKGNDLPHNGKIDYYADVNAGFNPYAGQGVKIGSVNITTSNPKCRQCPVLLGFMIDACGTEAKNEFLVMWTGSGFNTGDFNFDFATQNNSGGAQNADIGPGGCGIVNGNPSLVSGCSATAVGGNFDLPPNSIWIVFTSANASTIYDCTSACGLACKIFVSASNCDRTIGAFSNFDASVGNRTQVMTITGCACSTNAMYDVPGSLTGNGDFWAEGSISNNGCATPSLSQPNYIPAVSTVSPFDFTIPASWCDKVYEIVGILNPKPDPICCMEEFTERISINIKCPKANSASLEACETSGGQALFNLEDADTDVLGGSNGVVQYFKDMAGTMRINSPYLSGNATIYAKIIDGSCSSI

Secondary structure (DSSP, 8-state):
--------------------------EEEEEEEES--SSEEEEETT-EEEEEEEEES--TT-EEEEEEESSTT--GGGT-SEEEEEEEEEE---TTSS--EEEEEESS-SSSHHHH-EEEEE-TT-EEGGGEEEE--TTT--BTTTBPPBSTTSB-EEE--GGGEESS-EEE--TT-EEPSS-EEEEESSTT----EE-HHHHTT-S-EEEEEESS--SS-SS--TTSPSSEEEEEEEETT-S-EEEEEEESSSS--STTEEEETTEEEE-TTB------PPP-PPEEEE--EEEEPPGGGTT-EEEEEEEEESPP-TTT-PPPBPPPEEEEEE--------------BTTBEEE-GGGGHHHHHTT--SEEEEESSTTS-SEE-SSEEESS---EEEEEETTEEE-

Radius of gyration: 35.22 Å; chains: 1; bounding box: 81×68×105 Å

pLDDT: mean 90.04, std 14.69, range [27.02, 98.75]

Foldseek 3Di:
DDDDDDDPPPPPPPPPPPDDLVEQFKFWPDKAKVVGQVAHDADAFQGKIKIWTWIFNADAQWKWWKFKDLDPPDDVVVVDGDTQDIWGKHFDQPQPPPPKDFQKKFAFALPPQQFAIKTKIAQASWDFQQQKWKAFFPVQDPADQARFIEHPRHWHKQFFDQQQEPLDGAATDGGGDTGHHGEMEMETAAPPHDHRAHANQSCSNYLYYYYIYIDHHYPHHSHAELVDDWDKIWMWIDGHPDPDIDIAMDTHDDDGDHAQWMDGPNDIDRPHRYDDNTHDDDHDTTIMTIDMDMDRRHPVCEQGKMKMKIWIVVAIDPSRYDTDIDNIGIYGYHYQAFADDDDDADDPDDQKDWAFVVVCFCVRRVPPDFDKWKAQDPVRPHTDHPRDIDHDGDIDIWGDDPPDIDD